Protein AF-A0A1X2H145-F1 (afdb_monomer)

Structure (mmCIF, N/CA/C/O backbone):
data_AF-A0A1X2H145-F1
#
_entry.id   AF-A0A1X2H145-F1
#
loop_
_atom_site.group_PDB
_atom_site.id
_atom_site.type_symbol
_atom_site.label_atom_id
_atom_site.label_alt_id
_atom_site.label_comp_id
_atom_site.label_asym_id
_atom_site.label_entity_id
_atom_site.label_seq_id
_atom_site.pdbx_PDB_ins_code
_atom_site.Cartn_x
_atom_site.Cartn_y
_atom_site.Cartn_z
_atom_site.occupancy
_atom_site.B_iso_or_equiv
_atom_site.auth_seq_id
_atom_site.auth_comp_id
_atom_site.auth_asym_id
_atom_site.auth_atom_id
_atom_site.pdbx_PDB_model_num
ATOM 1 N N . MET A 1 1 ? 13.713 -8.185 -31.754 1.00 31.73 1 MET A N 1
ATOM 2 C CA . MET A 1 1 ? 13.745 -9.590 -32.209 1.00 31.73 1 MET A CA 1
ATOM 3 C C . MET A 1 1 ? 12.326 -10.134 -32.216 1.00 31.73 1 MET A C 1
ATOM 5 O O . MET A 1 1 ? 11.689 -10.150 -31.171 1.00 31.73 1 MET A O 1
ATOM 9 N N . VAL A 1 2 ? 11.798 -10.478 -33.392 1.00 26.59 2 VAL A N 1
ATOM 10 C CA . VAL A 1 2 ? 10.461 -11.069 -33.561 1.00 26.59 2 VAL A CA 1
ATOM 11 C C . VAL A 1 2 ? 10.639 -12.586 -33.530 1.00 26.59 2 VAL A C 1
ATOM 13 O O . VAL A 1 2 ? 11.248 -13.134 -34.441 1.00 26.59 2 VAL A O 1
ATOM 16 N N . LEU A 1 3 ? 10.174 -13.257 -32.473 1.00 29.70 3 LEU A N 1
ATOM 17 C CA . LEU A 1 3 ? 10.234 -14.720 -32.371 1.00 29.70 3 LEU A CA 1
ATOM 18 C C . LEU A 1 3 ? 8.978 -15.339 -32.998 1.00 29.70 3 LEU A C 1
ATOM 20 O O . LEU A 1 3 ? 7.850 -15.004 -32.633 1.00 29.70 3 LEU A O 1
ATOM 24 N N . THR A 1 4 ? 9.189 -16.228 -33.968 1.00 36.34 4 THR A N 1
ATOM 25 C CA . THR A 1 4 ? 8.155 -16.963 -34.704 1.00 36.34 4 THR A CA 1
ATOM 26 C C . THR A 1 4 ? 7.633 -18.176 -33.933 1.00 36.34 4 THR A C 1
ATOM 28 O O . THR A 1 4 ? 8.323 -18.796 -33.132 1.00 36.34 4 THR A O 1
ATOM 31 N N . ARG A 1 5 ? 6.371 -18.517 -34.206 1.00 32.53 5 ARG A N 1
ATOM 32 C CA . ARG A 1 5 ? 5.454 -19.341 -33.401 1.00 32.53 5 ARG A CA 1
ATOM 33 C C . ARG A 1 5 ? 5.588 -20.865 -33.592 1.00 32.53 5 ARG A C 1
ATOM 35 O O . ARG A 1 5 ? 4.604 -21.577 -33.408 1.00 32.53 5 ARG A O 1
ATOM 42 N N . SER A 1 6 ? 6.765 -21.368 -33.951 1.00 31.84 6 SER A N 1
ATOM 43 C CA . SER A 1 6 ? 6.927 -22.751 -34.424 1.00 31.84 6 SER A CA 1
ATOM 44 C C . SER A 1 6 ? 8.058 -23.476 -33.709 1.00 31.84 6 SER A C 1
ATOM 46 O O . SER A 1 6 ? 9.121 -23.647 -34.282 1.00 31.84 6 SER A O 1
ATOM 48 N N . GLN A 1 7 ? 7.816 -23.887 -32.463 1.00 33.38 7 GLN A N 1
ATOM 49 C CA . GLN A 1 7 ? 8.502 -24.994 -31.779 1.00 33.38 7 GLN A CA 1
ATOM 50 C C . GLN A 1 7 ? 7.783 -25.239 -30.446 1.00 33.38 7 GLN A C 1
ATOM 52 O O . GLN A 1 7 ? 8.146 -24.732 -29.391 1.00 33.38 7 GLN A O 1
ATOM 57 N N . LYS A 1 8 ? 6.659 -25.956 -30.519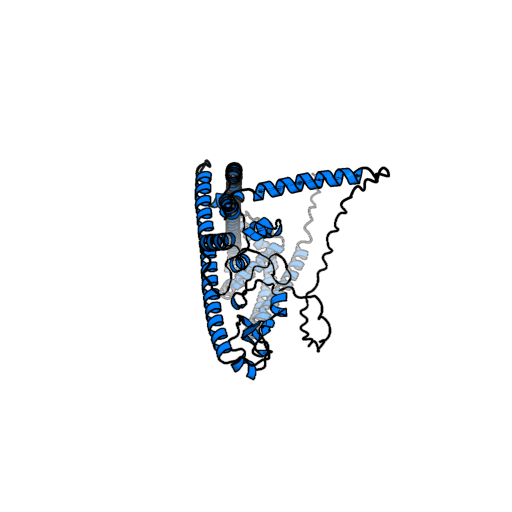 1.00 36.47 8 LYS A N 1
ATOM 58 C CA . LYS A 1 8 ? 5.940 -26.460 -29.345 1.00 36.47 8 LYS A CA 1
ATOM 59 C C . LYS A 1 8 ? 5.464 -27.872 -29.653 1.00 36.47 8 LYS A C 1
ATOM 61 O O . LYS A 1 8 ? 4.325 -28.070 -30.069 1.00 36.47 8 LYS A O 1
ATOM 66 N N . ARG A 1 9 ? 6.379 -28.835 -29.542 1.00 34.59 9 ARG A N 1
ATOM 67 C CA . ARG A 1 9 ? 6.083 -30.258 -29.352 1.00 34.59 9 ARG A CA 1
ATOM 68 C C . ARG A 1 9 ? 7.375 -31.009 -29.043 1.00 34.59 9 ARG A C 1
ATOM 70 O O . ARG A 1 9 ? 8.397 -30.722 -29.650 1.00 34.59 9 ARG A O 1
ATOM 77 N N . VAL A 1 10 ? 7.234 -32.000 -28.166 1.00 37.47 10 VAL A N 1
ATOM 78 C CA . VAL A 1 10 ? 8.248 -32.917 -27.630 1.00 37.47 10 VAL A CA 1
ATOM 79 C C . VAL A 1 10 ? 9.020 -32.334 -26.446 1.00 37.47 10 VAL A C 1
ATOM 81 O O . VAL A 1 10 ? 9.980 -31.601 -26.628 1.00 37.47 10 VAL A O 1
ATOM 84 N N . LEU A 1 11 ? 8.527 -32.636 -25.241 1.00 29.39 11 LEU A N 1
ATOM 85 C CA . LEU A 1 11 ? 9.265 -33.135 -24.070 1.00 29.39 11 LEU A CA 1
ATOM 86 C C . LEU A 1 11 ? 8.246 -33.255 -22.919 1.00 29.39 11 LEU A C 1
ATOM 88 O O . LEU A 1 11 ? 8.123 -32.375 -22.073 1.00 29.39 11 LEU A O 1
ATOM 92 N N . GLU A 1 12 ? 7.458 -34.332 -22.935 1.00 34.69 12 GLU A N 1
ATOM 93 C CA . GLU A 1 12 ? 6.732 -34.797 -21.749 1.00 34.69 12 GLU A CA 1
ATOM 94 C C . GLU A 1 12 ? 7.623 -35.844 -21.069 1.00 34.69 12 GLU A C 1
ATOM 96 O O . GLU A 1 12 ? 7.837 -36.934 -21.596 1.00 34.69 12 GLU A O 1
ATOM 101 N N . GLY A 1 13 ? 8.205 -35.458 -19.935 1.00 35.00 13 GLY A N 1
ATOM 102 C CA . GLY A 1 13 ? 8.887 -36.326 -18.973 1.00 35.00 13 GLY A CA 1
ATOM 103 C C . GLY A 1 13 ? 8.170 -36.247 -17.618 1.00 35.00 13 GLY A C 1
ATOM 104 O O . GLY A 1 13 ? 7.372 -35.331 -17.410 1.00 35.00 13 GLY A O 1
ATOM 105 N N . PRO A 1 14 ? 8.385 -37.217 -16.715 1.00 33.16 14 PRO A N 1
ATOM 106 C CA . PRO A 1 14 ? 7.404 -37.608 -15.710 1.00 33.16 14 PRO A CA 1
ATOM 107 C C . PRO A 1 14 ? 7.202 -36.545 -14.627 1.00 33.16 14 PRO A C 1
ATOM 109 O O . PRO A 1 14 ? 8.147 -36.064 -14.006 1.00 33.16 14 PRO A O 1
ATOM 112 N N . VAL A 1 15 ? 5.931 -36.226 -14.386 1.00 35.56 15 VAL A N 1
ATOM 113 C CA . VAL A 1 15 ? 5.467 -35.389 -13.279 1.00 35.56 15 VAL A CA 1
ATOM 114 C C . VAL A 1 15 ? 5.547 -36.207 -11.991 1.00 35.56 15 VAL A C 1
ATOM 116 O O . VAL A 1 15 ? 4.830 -37.193 -11.823 1.00 35.56 15 VAL A O 1
ATOM 119 N N . CYS A 1 16 ? 6.419 -35.795 -11.075 1.00 33.69 16 CYS A N 1
ATOM 120 C CA . CYS A 1 16 ? 6.433 -36.291 -9.705 1.00 33.69 16 CYS A CA 1
ATOM 121 C C . CYS A 1 16 ? 5.213 -35.713 -8.972 1.00 33.69 16 CYS A C 1
ATOM 123 O O . CYS A 1 16 ? 5.168 -34.520 -8.671 1.00 33.69 16 CYS A O 1
ATOM 125 N N . ASN A 1 17 ? 4.212 -36.556 -8.718 1.00 33.25 17 ASN A N 1
ATOM 126 C CA . ASN A 1 17 ? 3.079 -36.232 -7.858 1.00 33.25 17 ASN A CA 1
ATOM 127 C C . ASN A 1 17 ? 3.521 -36.296 -6.392 1.00 33.25 17 ASN A C 1
ATOM 129 O O . ASN A 1 17 ? 3.512 -37.372 -5.799 1.00 33.25 17 ASN A O 1
ATOM 133 N N . ASP A 1 18 ? 3.846 -35.150 -5.796 1.00 34.88 18 ASP A N 1
ATOM 134 C CA . ASP A 1 18 ? 3.837 -35.018 -4.340 1.00 34.88 18 ASP A CA 1
ATOM 135 C C . ASP A 1 18 ? 2.424 -34.654 -3.881 1.00 34.88 18 ASP A C 1
ATOM 137 O O . ASP A 1 18 ? 1.949 -33.520 -3.985 1.00 34.88 18 ASP A O 1
ATOM 141 N N . ALA A 1 19 ? 1.737 -35.679 -3.384 1.00 37.12 19 ALA A N 1
ATOM 142 C CA . ALA A 1 19 ? 0.486 -35.557 -2.669 1.00 37.12 19 ALA A CA 1
ATOM 143 C C . ALA A 1 19 ? 0.736 -34.904 -1.301 1.00 37.12 19 ALA A C 1
ATOM 145 O O . ALA A 1 19 ? 1.416 -35.444 -0.430 1.00 37.12 19 ALA A O 1
ATOM 146 N N . SER A 1 20 ? 0.132 -33.742 -1.083 1.00 39.28 20 SER A N 1
ATOM 147 C CA . SER A 1 20 ? -0.142 -33.204 0.249 1.00 39.28 20 SER A CA 1
ATOM 148 C C . SER A 1 20 ? -1.511 -32.544 0.202 1.00 39.28 20 SER A C 1
ATOM 150 O O . SER A 1 20 ? -1.665 -31.348 -0.038 1.00 39.28 20 SER A O 1
ATOM 152 N N . ALA A 1 21 ? -2.520 -33.397 0.363 1.00 33.59 21 ALA A N 1
ATOM 153 C CA . ALA A 1 21 ? -3.913 -33.029 0.514 1.00 33.59 21 ALA A CA 1
ATOM 154 C C . ALA A 1 21 ? -4.094 -32.230 1.814 1.00 33.59 21 ALA A C 1
ATOM 156 O O . ALA A 1 21 ? -4.040 -32.780 2.912 1.00 33.59 21 ALA A O 1
ATOM 157 N N . VAL A 1 22 ? -4.319 -30.923 1.687 1.00 42.75 22 VAL A N 1
ATOM 158 C CA . VAL A 1 22 ? -4.886 -30.105 2.761 1.00 42.75 22 VAL A CA 1
ATOM 159 C C . VAL A 1 22 ? -6.383 -30.009 2.505 1.00 42.75 22 VAL A C 1
ATOM 161 O O . VAL A 1 22 ? -6.821 -29.348 1.565 1.00 42.75 22 VAL A O 1
ATOM 164 N N . ASN A 1 23 ? -7.151 -30.690 3.355 1.00 38.28 23 ASN A N 1
ATOM 165 C CA . ASN A 1 23 ? -8.601 -30.571 3.462 1.00 38.28 23 ASN A CA 1
ATOM 166 C C . ASN A 1 23 ? -9.004 -29.096 3.618 1.00 38.28 23 ASN A C 1
ATOM 168 O O . ASN A 1 23 ? -8.821 -28.499 4.680 1.00 38.28 23 ASN A O 1
ATOM 172 N N . ARG A 1 24 ? -9.593 -28.519 2.568 1.00 36.44 24 ARG A N 1
ATOM 173 C CA . ARG A 1 24 ? -10.469 -27.349 2.666 1.00 36.44 24 ARG A CA 1
ATOM 174 C C . ARG A 1 24 ? -11.893 -27.837 2.460 1.00 36.44 24 ARG A C 1
ATOM 176 O O . ARG A 1 24 ? -12.260 -28.223 1.359 1.00 36.44 24 ARG A O 1
ATOM 183 N N . SER A 1 25 ? -12.667 -27.826 3.536 1.00 40.03 25 SER A N 1
ATOM 184 C CA . SER A 1 25 ? -14.116 -27.944 3.493 1.00 40.03 25 SER A CA 1
ATOM 185 C C . SER A 1 25 ? -14.687 -26.776 2.688 1.00 40.03 25 SER A C 1
ATOM 187 O O . SER A 1 25 ? -14.623 -25.615 3.096 1.00 40.03 25 SER A O 1
ATOM 189 N N . GLU A 1 26 ? -15.204 -27.102 1.509 1.00 35.47 26 GLU A N 1
ATOM 190 C CA . GLU A 1 26 ? -15.976 -26.211 0.657 1.00 35.47 26 GLU A CA 1
ATOM 191 C C . GLU A 1 26 ? -17.369 -26.028 1.265 1.00 35.47 26 GLU A C 1
ATOM 193 O O . GLU A 1 26 ? -18.193 -26.939 1.277 1.00 35.47 26 GLU A O 1
ATOM 198 N N . THR A 1 27 ? -17.647 -24.834 1.782 1.00 41.19 27 THR A N 1
ATOM 199 C CA . THR A 1 27 ? -19.019 -24.346 1.913 1.00 41.19 27 THR A CA 1
ATOM 200 C C . THR A 1 27 ? -19.406 -23.752 0.561 1.00 41.19 27 THR A C 1
ATOM 202 O O . THR A 1 27 ? -19.028 -22.624 0.235 1.00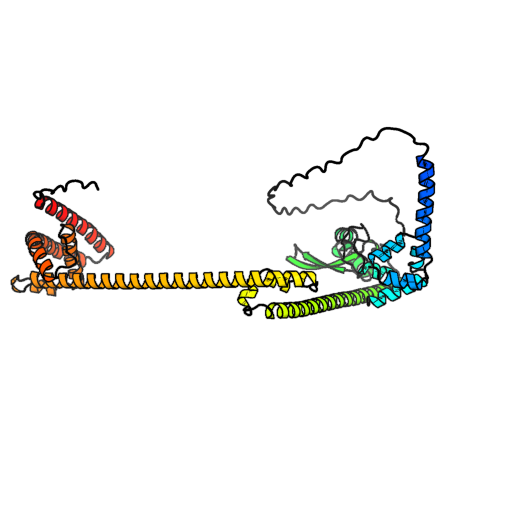 41.19 27 THR A O 1
ATOM 205 N N . GLU A 1 28 ? -20.122 -24.536 -0.247 1.00 38.69 28 GLU A N 1
ATOM 206 C CA . GLU A 1 28 ? -20.805 -24.083 -1.460 1.00 38.69 28 GLU A CA 1
ATOM 207 C C . GLU A 1 28 ? -21.775 -22.943 -1.111 1.00 38.69 28 GLU A C 1
ATOM 209 O O . GLU A 1 28 ? -22.886 -23.155 -0.627 1.00 38.69 28 GLU A O 1
ATOM 214 N N . VAL A 1 29 ? -21.358 -21.704 -1.368 1.00 48.41 29 VAL A N 1
ATOM 215 C CA . VAL A 1 29 ? -22.273 -20.566 -1.471 1.00 48.41 29 VAL A CA 1
ATOM 216 C C . VAL A 1 29 ? -22.491 -20.316 -2.955 1.00 48.41 29 VAL A C 1
ATOM 218 O O . VAL A 1 29 ? -21.596 -19.857 -3.665 1.00 48.41 29 VAL A O 1
ATOM 221 N N . ALA A 1 30 ? -23.693 -20.662 -3.413 1.00 50.66 30 ALA A N 1
ATOM 222 C CA . ALA A 1 30 ? -24.142 -20.489 -4.785 1.00 50.66 30 ALA A CA 1
ATOM 223 C C . ALA A 1 30 ? -23.889 -19.052 -5.299 1.00 50.66 30 ALA A C 1
ATOM 225 O O . ALA A 1 30 ? -24.152 -18.079 -4.582 1.00 50.66 30 ALA A O 1
ATOM 226 N N . PRO A 1 31 ? -23.408 -18.881 -6.543 1.00 58.88 31 PRO A N 1
ATOM 227 C CA . PRO A 1 31 ? -23.187 -17.560 -7.115 1.00 58.88 31 PRO A CA 1
ATOM 228 C C . PRO A 1 31 ? -24.523 -16.833 -7.365 1.00 58.88 31 PRO A C 1
ATOM 230 O O . PRO A 1 31 ? -25.479 -17.442 -7.852 1.00 58.88 31 PRO A O 1
ATOM 233 N N . PRO A 1 32 ? -24.613 -15.517 -7.093 1.00 52.09 32 PRO A N 1
ATOM 234 C CA . PRO A 1 32 ? -25.817 -14.748 -7.373 1.00 52.09 32 PRO A CA 1
ATOM 235 C C . PRO A 1 32 ? -26.041 -14.654 -8.886 1.00 52.09 32 PRO A C 1
ATOM 237 O O . PRO A 1 32 ? -25.178 -14.194 -9.638 1.00 52.09 32 PRO A O 1
ATOM 240 N N . MET A 1 33 ? -27.225 -15.088 -9.321 1.00 49.28 33 MET A N 1
ATOM 241 C CA . MET A 1 33 ? -27.663 -15.082 -10.714 1.00 49.28 33 MET A CA 1
ATOM 242 C C . MET A 1 33 ? -27.492 -13.697 -11.350 1.00 49.28 33 MET A C 1
ATOM 244 O O . MET A 1 33 ? -28.094 -12.703 -10.930 1.00 49.28 33 MET A O 1
ATOM 248 N N . ALA A 1 34 ? -26.679 -13.636 -12.404 1.00 47.94 34 ALA A N 1
ATOM 249 C CA . ALA A 1 34 ? -26.527 -12.453 -13.230 1.00 47.94 34 ALA A CA 1
ATOM 250 C C . ALA A 1 34 ? -27.851 -12.148 -13.949 1.00 47.94 34 ALA A C 1
ATOM 252 O O . ALA A 1 34 ? -28.338 -12.936 -14.758 1.00 47.94 34 ALA A O 1
ATOM 253 N N . ARG A 1 35 ? -28.434 -10.978 -13.662 1.00 52.56 35 ARG A N 1
ATOM 254 C CA . ARG A 1 35 ? -29.614 -10.466 -14.370 1.00 52.56 35 ARG A CA 1
ATOM 255 C C . ARG A 1 35 ? -29.281 -10.249 -15.857 1.00 52.56 35 ARG A C 1
ATOM 257 O O . ARG A 1 35 ? -28.344 -9.497 -16.148 1.00 52.56 35 ARG A O 1
ATOM 264 N N . PRO A 1 36 ? -30.042 -10.824 -16.804 1.00 47.88 36 PRO A N 1
ATOM 265 C CA . PRO A 1 36 ? -29.836 -10.575 -18.224 1.00 47.88 36 PRO A CA 1
ATOM 266 C C . PRO A 1 36 ? -30.194 -9.119 -18.550 1.00 47.88 36 PRO A C 1
ATOM 268 O O . PRO A 1 36 ? -31.323 -8.669 -18.354 1.00 47.88 36 PRO A O 1
ATOM 271 N N . ARG A 1 37 ? -29.217 -8.355 -19.051 1.00 53.62 37 ARG A N 1
ATOM 272 C CA . ARG A 1 37 ? -29.470 -7.036 -19.643 1.00 53.62 37 ARG A CA 1
ATOM 273 C C . ARG A 1 37 ? -30.166 -7.252 -20.984 1.00 53.62 37 ARG A C 1
ATOM 275 O O . ARG A 1 37 ? -29.544 -7.718 -21.933 1.00 53.62 37 ARG A O 1
ATOM 282 N N . GLY A 1 38 ? -31.452 -6.910 -21.040 1.00 44.50 38 GLY A N 1
ATOM 283 C CA . GLY A 1 38 ? -32.258 -6.916 -22.256 1.00 44.50 38 GLY A CA 1
ATOM 284 C C . GLY A 1 38 ? -31.682 -5.972 -23.308 1.00 44.50 38 GLY A C 1
ATOM 285 O O . GLY A 1 38 ? -31.903 -4.762 -23.273 1.00 44.50 38 GLY A O 1
ATOM 286 N N . VAL A 1 39 ? -30.936 -6.537 -24.254 1.00 55.75 39 VAL A N 1
ATOM 287 C CA . VAL A 1 39 ? -30.528 -5.861 -25.483 1.00 55.75 39 VAL A CA 1
ATOM 288 C C . VAL A 1 39 ? -31.744 -5.837 -26.405 1.00 55.75 39 VAL A C 1
ATOM 290 O O . VAL A 1 39 ? -32.126 -6.856 -26.978 1.00 55.75 39 VAL A O 1
ATOM 293 N N . LYS A 1 40 ? -32.370 -4.663 -26.536 1.00 52.84 40 LYS A N 1
ATOM 294 C CA . LYS A 1 40 ? -33.389 -4.398 -27.558 1.00 52.84 40 LYS A CA 1
ATOM 295 C C . LYS A 1 40 ? -32.728 -4.499 -28.933 1.00 52.84 40 LYS A C 1
ATOM 297 O O . LYS A 1 40 ? -32.023 -3.592 -29.367 1.00 52.84 40 LYS A O 1
ATOM 302 N N . ARG A 1 41 ? -32.935 -5.636 -29.594 1.00 42.91 41 ARG A N 1
ATOM 303 C CA . ARG A 1 41 ? -32.539 -5.892 -30.978 1.00 42.91 41 ARG A CA 1
ATOM 304 C C . ARG A 1 41 ? -33.567 -5.204 -31.879 1.00 42.91 41 ARG A C 1
ATOM 306 O O . ARG A 1 41 ? -34.651 -5.733 -32.089 1.00 42.91 41 ARG A O 1
ATOM 313 N N . SER A 1 42 ? -33.259 -4.003 -32.362 1.00 47.81 42 SER A N 1
ATOM 314 C CA . SER A 1 42 ? -34.052 -3.356 -33.409 1.00 47.81 42 SER A CA 1
ATOM 315 C C . SER A 1 42 ? -33.730 -4.018 -34.747 1.00 47.81 42 SER A C 1
ATOM 317 O O . SER A 1 42 ? -32.674 -3.782 -35.335 1.00 47.81 42 SER A O 1
ATOM 319 N N . THR A 1 43 ? -34.634 -4.877 -35.204 1.00 47.72 43 THR A N 1
ATOM 320 C CA . THR A 1 43 ? -34.711 -5.368 -36.579 1.00 47.72 43 THR A CA 1
ATOM 321 C C . THR A 1 43 ? -35.193 -4.231 -37.476 1.00 47.72 43 THR A C 1
ATOM 323 O O . THR A 1 43 ? -36.381 -3.923 -37.498 1.00 47.72 43 THR A O 1
ATOM 326 N N . ALA A 1 44 ? -34.270 -3.594 -38.196 1.00 47.56 44 ALA A N 1
ATOM 327 C CA . ALA A 1 44 ? -34.592 -2.732 -39.327 1.00 47.56 44 ALA A CA 1
ATOM 328 C C . ALA A 1 44 ? -34.197 -3.472 -40.607 1.00 47.56 44 ALA A C 1
ATOM 330 O O . ALA A 1 44 ? -33.020 -3.744 -40.853 1.00 47.56 44 ALA A O 1
ATOM 331 N N . SER A 1 45 ? -35.221 -3.863 -41.358 1.00 45.97 45 SER A N 1
ATOM 332 C CA . SER A 1 45 ? -35.135 -4.505 -42.659 1.00 45.97 45 SER A CA 1
ATOM 333 C C . SER A 1 45 ? -34.653 -3.530 -43.732 1.00 45.97 45 SER A C 1
ATOM 335 O O . SER A 1 45 ? -35.080 -2.380 -43.749 1.00 45.97 45 SER A O 1
ATOM 337 N N . GLY A 1 46 ? -33.830 -4.048 -44.645 1.00 53.16 46 GLY A N 1
ATOM 338 C CA . GLY A 1 46 ? -33.831 -3.770 -46.084 1.00 53.16 46 GLY A CA 1
ATOM 339 C C . GLY A 1 46 ? -34.071 -2.336 -46.555 1.00 53.16 46 GLY A C 1
ATOM 340 O O . GLY A 1 46 ? -35.203 -1.873 -46.605 1.00 53.16 46 GLY A O 1
ATOM 341 N N . THR A 1 47 ? -33.016 -1.678 -47.034 1.00 51.28 47 THR A N 1
ATOM 342 C CA . THR A 1 47 ? -32.805 -1.354 -48.463 1.00 51.28 47 THR A CA 1
ATOM 343 C C . THR A 1 47 ? -31.594 -0.421 -48.631 1.00 51.28 47 THR A C 1
ATOM 345 O O . THR A 1 47 ? -31.325 0.433 -47.792 1.00 51.28 47 THR A O 1
ATOM 348 N N . ASP A 1 48 ? -30.893 -0.594 -49.757 1.00 52.97 48 ASP A N 1
ATOM 349 C CA . ASP A 1 48 ? -29.920 0.331 -50.372 1.00 52.97 48 ASP A CA 1
ATOM 350 C C . ASP A 1 48 ? -28.415 0.178 -50.001 1.00 52.97 48 ASP A C 1
ATOM 352 O O . ASP A 1 48 ? -27.771 1.059 -49.422 1.00 52.97 48 ASP A O 1
ATOM 356 N N . GLU A 1 49 ? -27.802 -0.945 -50.413 1.00 57.44 49 GLU A N 1
ATOM 357 C CA . GLU A 1 49 ? -26.358 -1.234 -50.266 1.00 57.44 49 GLU A CA 1
ATOM 358 C C . GLU A 1 49 ? -25.425 -0.331 -51.107 1.00 57.44 49 GLU A C 1
ATOM 360 O O . GLU A 1 49 ? -24.232 -0.216 -50.808 1.00 57.44 49 GLU A O 1
ATOM 365 N N . HIS A 1 50 ? -25.926 0.391 -52.117 1.00 56.81 50 HIS A N 1
ATOM 366 C CA . HIS A 1 50 ? -25.057 1.111 -53.060 1.00 56.81 50 HIS A CA 1
ATOM 367 C C . HIS A 1 50 ? -24.704 2.560 -52.670 1.00 56.81 50 HIS A C 1
ATOM 369 O O . HIS A 1 50 ? -23.746 3.122 -53.214 1.00 56.81 50 HIS A O 1
ATOM 375 N N . LYS A 1 51 ? -25.375 3.172 -51.681 1.00 51.78 51 LYS A N 1
ATOM 376 C CA . LYS A 1 51 ? -25.047 4.542 -51.212 1.00 51.78 51 LYS A CA 1
ATOM 377 C C . LYS A 1 51 ? -24.088 4.596 -50.016 1.00 51.78 51 LYS A C 1
ATOM 379 O O . LYS A 1 51 ? -23.373 5.588 -49.846 1.00 51.78 51 LYS A O 1
ATOM 384 N N . VAL A 1 52 ? -23.970 3.521 -49.235 1.00 54.94 52 VAL A N 1
ATOM 385 C CA . VAL A 1 52 ? -23.124 3.485 -48.022 1.00 54.94 52 VAL A CA 1
ATOM 386 C C . VAL A 1 52 ? -21.618 3.493 -48.351 1.00 54.94 52 VAL A C 1
ATOM 388 O O . VAL A 1 52 ? -20.805 4.040 -47.596 1.00 54.94 52 VAL A O 1
ATOM 391 N N . VAL A 1 53 ? -21.218 2.984 -49.522 1.00 56.16 53 VAL A N 1
ATOM 392 C CA . VAL A 1 53 ? -19.801 2.913 -49.932 1.00 56.16 53 VAL A CA 1
ATOM 393 C C . VAL A 1 53 ? -19.200 4.302 -50.215 1.00 56.16 53 VAL A C 1
ATOM 395 O O . VAL A 1 53 ? -18.036 4.549 -49.883 1.00 56.16 53 VAL A O 1
ATOM 398 N N . LYS A 1 54 ? -19.981 5.261 -50.742 1.00 52.84 54 LYS A N 1
ATOM 399 C CA . LYS A 1 54 ? -19.484 6.625 -51.029 1.00 52.84 54 LYS A CA 1
ATOM 400 C C . LYS A 1 54 ? -19.362 7.502 -49.773 1.00 52.84 54 LYS A C 1
ATOM 402 O O . LYS A 1 54 ? -18.429 8.302 -49.690 1.00 52.84 54 LYS A O 1
ATOM 407 N N . GLN A 1 55 ? -20.203 7.313 -48.751 1.00 54.72 55 GLN A N 1
ATOM 408 C CA . GLN A 1 55 ? -20.065 8.040 -47.476 1.00 54.72 55 GLN A CA 1
ATOM 409 C C . GLN A 1 55 ? -18.872 7.560 -46.630 1.00 54.72 55 GLN A C 1
ATOM 411 O O . GLN A 1 55 ? -18.239 8.367 -45.942 1.00 54.72 55 GLN A O 1
ATOM 416 N N . ARG A 1 56 ? -18.492 6.277 -46.723 1.00 54.06 56 ARG A N 1
ATOM 417 C CA . ARG A 1 56 ? -17.305 5.744 -46.030 1.00 54.06 56 ARG A CA 1
ATOM 418 C C . ARG A 1 56 ? -15.983 6.332 -46.541 1.00 54.06 56 ARG A C 1
ATOM 420 O O . ARG A 1 56 ? -15.077 6.533 -45.733 1.00 54.06 56 ARG A O 1
ATOM 427 N N . LYS A 1 57 ? -15.874 6.675 -47.834 1.00 54.03 57 LYS A N 1
ATOM 428 C CA . LYS A 1 57 ? -14.665 7.323 -48.387 1.00 54.03 57 LYS A CA 1
ATOM 429 C C . LYS A 1 57 ? -14.473 8.762 -47.885 1.00 54.03 57 LYS A C 1
ATOM 431 O O . LYS A 1 57 ? -13.346 9.132 -47.579 1.00 54.03 57 LYS A O 1
ATOM 436 N N . ARG A 1 58 ? -15.547 9.544 -47.700 1.00 53.41 58 ARG A N 1
ATOM 437 C CA . ARG A 1 58 ? -15.452 10.928 -47.180 1.00 53.41 58 ARG A CA 1
ATOM 438 C C . ARG A 1 58 ? -15.135 11.019 -45.683 1.00 53.41 58 ARG A C 1
ATOM 440 O O . ARG A 1 58 ? -14.463 11.951 -45.266 1.00 53.41 58 ARG A O 1
ATOM 447 N N . ARG A 1 59 ? -15.570 10.059 -44.857 1.00 52.94 59 ARG A N 1
ATOM 448 C CA . ARG A 1 59 ? -15.255 10.083 -43.412 1.00 52.94 59 ARG A CA 1
ATOM 449 C C . ARG A 1 59 ? -13.802 9.711 -43.095 1.00 52.94 59 ARG A C 1
ATOM 451 O O . ARG A 1 59 ? -13.272 10.191 -42.099 1.00 52.94 59 ARG A O 1
ATOM 458 N N . ARG A 1 60 ? -13.138 8.917 -43.947 1.00 55.19 60 ARG A N 1
ATOM 459 C CA . ARG A 1 60 ? -11.713 8.588 -43.769 1.00 55.19 60 ARG A CA 1
ATOM 460 C C . ARG A 1 60 ? -10.786 9.787 -44.010 1.00 55.19 60 ARG A C 1
ATOM 462 O O . ARG A 1 60 ? -9.823 9.928 -43.270 1.00 55.19 60 ARG A O 1
ATOM 469 N N . SER A 1 61 ? -11.099 10.686 -44.950 1.00 57.53 61 SER A N 1
ATOM 470 C CA . SER A 1 61 ? -10.232 11.845 -45.230 1.00 57.53 61 SER A CA 1
ATOM 471 C C . SER A 1 61 ? -10.265 12.918 -44.134 1.00 57.53 61 SER A C 1
ATOM 473 O O . SER A 1 61 ? -9.264 13.583 -43.899 1.00 57.53 61 SER A O 1
ATOM 475 N N . VAL A 1 62 ? -11.388 13.082 -43.423 1.00 60.56 62 VAL A N 1
ATOM 476 C CA . VAL A 1 62 ? -11.506 14.103 -42.362 1.00 60.56 62 VAL A CA 1
ATOM 477 C C . VAL A 1 62 ? -10.752 13.701 -41.090 1.00 60.56 62 VAL A C 1
ATOM 479 O O . VAL A 1 62 ? -10.085 14.540 -40.492 1.00 60.56 62 VAL A O 1
ATOM 482 N N . ALA A 1 63 ? -10.814 12.426 -40.690 1.00 59.75 63 ALA A N 1
ATOM 483 C CA . ALA A 1 63 ? -10.091 11.937 -39.512 1.00 59.75 63 ALA A CA 1
ATOM 484 C C . ALA A 1 63 ? -8.565 11.957 -39.715 1.00 59.75 63 ALA A C 1
ATOM 486 O O . ALA A 1 63 ? -7.828 12.293 -38.793 1.00 59.75 63 ALA A O 1
ATOM 487 N N . GLN A 1 64 ? -8.099 11.670 -40.935 1.00 61.88 64 GLN A N 1
ATOM 488 C CA . GLN A 1 64 ? -6.674 11.670 -41.270 1.00 61.88 64 GLN A CA 1
ATOM 489 C C . GLN A 1 64 ? -6.064 13.087 -41.238 1.00 61.88 64 GLN A C 1
ATOM 491 O O . GLN A 1 64 ? -4.946 13.263 -40.762 1.00 61.88 64 GLN A O 1
ATOM 496 N N . ASN A 1 65 ? -6.841 14.116 -41.604 1.00 62.34 65 ASN A N 1
ATOM 497 C CA . ASN A 1 65 ? -6.397 15.514 -41.545 1.00 62.34 65 ASN A CA 1
ATOM 498 C C . ASN A 1 65 ? -6.289 16.081 -40.113 1.00 62.34 65 ASN A C 1
ATOM 500 O O . ASN A 1 65 ? -5.599 17.079 -39.909 1.00 62.34 65 ASN A O 1
ATOM 504 N N . GLN A 1 66 ? -6.969 15.501 -39.114 1.00 64.62 66 GLN A N 1
ATOM 505 C CA . GLN A 1 66 ? -6.884 15.986 -37.726 1.00 64.62 66 GLN A CA 1
ATOM 506 C C . GLN A 1 66 ? -5.623 15.493 -37.009 1.00 64.62 66 GLN A C 1
ATOM 508 O O . GLN A 1 66 ? -5.000 16.266 -36.283 1.00 64.62 66 GLN A O 1
ATOM 513 N N . THR A 1 67 ? -5.210 14.242 -37.235 1.00 65.12 67 THR A N 1
ATOM 514 C CA . THR A 1 67 ? -3.967 13.698 -36.662 1.00 65.12 67 THR A CA 1
ATOM 515 C C . THR A 1 67 ? -2.722 14.393 -37.205 1.00 65.12 67 THR A C 1
ATOM 517 O O . THR A 1 67 ? -1.762 14.584 -36.460 1.00 65.12 67 THR A O 1
ATOM 520 N N . ASP A 1 68 ? -2.762 14.854 -38.459 1.00 68.94 68 ASP A N 1
ATOM 521 C CA . ASP A 1 68 ? -1.656 15.614 -39.045 1.00 68.94 68 ASP A CA 1
ATOM 522 C C . ASP A 1 68 ? -1.416 16.939 -38.316 1.00 68.94 68 ASP A C 1
ATOM 524 O O . ASP A 1 68 ? -0.264 17.271 -38.040 1.00 68.94 68 ASP A O 1
ATOM 528 N N . ARG A 1 69 ? -2.475 17.652 -37.903 1.00 81.56 69 ARG A N 1
ATOM 529 C CA . ARG A 1 69 ? -2.348 18.949 -37.210 1.00 81.56 69 ARG A CA 1
ATOM 530 C C . ARG A 1 69 ? -1.609 18.853 -35.879 1.00 81.56 69 ARG A C 1
ATOM 532 O O . ARG A 1 69 ? -0.823 19.739 -35.569 1.00 81.56 69 ARG A O 1
ATOM 539 N N . PHE A 1 70 ? -1.823 17.787 -35.104 1.00 84.06 70 PHE A N 1
ATOM 540 C CA . PHE A 1 70 ? -1.096 17.603 -33.843 1.00 84.06 70 PHE A CA 1
ATOM 541 C C . PHE A 1 70 ? 0.399 17.395 -34.094 1.00 84.06 70 PHE A C 1
ATOM 543 O O . PHE A 1 70 ? 1.233 17.987 -33.420 1.00 84.06 70 PHE A O 1
ATOM 550 N N . THR A 1 71 ? 0.751 16.611 -35.116 1.00 86.25 71 THR A N 1
ATOM 551 C CA . THR A 1 71 ? 2.160 16.373 -35.455 1.00 86.25 71 THR A CA 1
ATOM 552 C C . THR A 1 71 ? 2.846 17.557 -36.141 1.00 86.25 71 THR A C 1
ATOM 554 O O . THR A 1 71 ? 4.063 17.538 -36.287 1.00 86.25 71 THR A O 1
ATOM 557 N N . GLN A 1 72 ? 2.096 18.581 -36.564 1.00 90.38 72 GLN A N 1
ATOM 558 C CA . GLN A 1 72 ? 2.633 19.829 -37.121 1.00 90.38 72 GLN A CA 1
ATOM 559 C C . GLN A 1 72 ? 3.104 20.815 -36.042 1.00 90.38 72 GLN A C 1
ATOM 561 O O . GLN A 1 72 ? 3.738 21.811 -36.384 1.00 90.38 72 GLN A O 1
ATOM 566 N N . LEU A 1 73 ? 2.815 20.557 -34.761 1.00 93.62 73 LEU A N 1
ATOM 567 C CA . LEU A 1 73 ? 3.341 21.369 -33.667 1.00 93.62 73 LEU A CA 1
ATOM 568 C C . LEU A 1 73 ? 4.881 21.304 -33.627 1.00 93.62 73 LEU A C 1
ATOM 570 O O . LEU A 1 73 ? 5.448 20.244 -33.914 1.00 93.62 73 LEU A O 1
ATOM 574 N N . PRO A 1 74 ? 5.565 22.401 -33.243 1.00 95.75 74 PRO A N 1
ATOM 575 C CA . PRO A 1 74 ? 7.002 22.374 -32.985 1.00 95.75 74 PRO A CA 1
ATOM 576 C C . PRO A 1 74 ? 7.365 21.300 -31.951 1.00 95.75 74 PRO A C 1
ATOM 578 O O . PRO A 1 74 ? 6.615 21.076 -30.995 1.00 95.75 74 PRO A O 1
ATOM 581 N N . VAL A 1 75 ? 8.522 20.656 -32.131 1.00 94.50 75 VAL A N 1
ATOM 582 C CA . VAL A 1 75 ? 8.990 19.549 -31.275 1.00 94.50 75 VAL A CA 1
ATOM 583 C C . VAL A 1 75 ? 9.044 19.958 -29.802 1.00 94.50 75 VAL A C 1
ATOM 585 O O . VAL A 1 75 ? 8.585 19.204 -28.949 1.00 94.50 75 VAL A O 1
ATOM 588 N N . ASP A 1 76 ? 9.474 21.185 -29.507 1.00 94.88 76 ASP A N 1
ATOM 589 C CA . ASP A 1 76 ? 9.550 21.700 -28.135 1.00 94.88 76 ASP A CA 1
ATOM 590 C C . ASP A 1 76 ? 8.181 21.720 -27.441 1.00 94.88 76 ASP A C 1
ATOM 592 O O . ASP A 1 76 ? 8.043 21.306 -26.289 1.00 94.88 76 ASP A O 1
ATOM 596 N N . ILE A 1 77 ? 7.131 22.135 -28.160 1.00 95.94 77 ILE A N 1
ATOM 597 C CA . ILE A 1 77 ? 5.760 22.157 -27.635 1.00 95.94 77 ILE A CA 1
ATOM 598 C C . ILE A 1 77 ? 5.252 20.732 -27.420 1.00 95.94 77 ILE A C 1
ATOM 600 O O . ILE A 1 77 ? 4.631 20.445 -26.395 1.00 95.94 77 ILE A O 1
ATOM 604 N N . LEU A 1 78 ? 5.549 19.820 -28.351 1.00 95.31 78 LEU A N 1
ATOM 605 C CA . LEU A 1 78 ? 5.225 18.403 -28.189 1.00 95.31 78 LEU A CA 1
ATOM 606 C C . LEU A 1 78 ? 5.909 17.817 -26.950 1.00 95.31 78 LEU A C 1
ATOM 608 O O . LEU A 1 78 ? 5.266 17.095 -26.195 1.00 95.31 78 LEU A O 1
ATOM 612 N N . PHE A 1 79 ? 7.165 18.172 -26.685 1.00 95.38 79 PHE A N 1
ATOM 613 C CA . PHE A 1 79 ? 7.904 17.694 -25.517 1.00 95.38 79 PHE A CA 1
ATOM 614 C C . PHE A 1 79 ? 7.389 18.279 -24.211 1.00 95.38 79 PHE A C 1
ATOM 616 O O . PHE A 1 79 ? 7.297 17.543 -23.231 1.00 95.38 79 PHE A O 1
ATOM 623 N N . ILE A 1 80 ? 6.961 19.543 -24.186 1.00 95.31 80 ILE A N 1
ATOM 624 C CA . ILE A 1 80 ? 6.247 20.106 -23.031 1.00 95.31 80 ILE A CA 1
ATOM 625 C C . ILE A 1 80 ? 4.973 19.297 -22.766 1.00 95.31 80 ILE A C 1
ATOM 627 O O . ILE A 1 80 ? 4.752 18.861 -21.637 1.00 95.31 80 ILE A O 1
ATOM 631 N N . ILE A 1 81 ? 4.174 19.023 -23.803 1.00 95.75 81 ILE A N 1
ATOM 632 C CA . ILE A 1 81 ? 2.954 18.217 -23.673 1.00 95.75 81 ILE A CA 1
ATOM 633 C C . ILE A 1 81 ? 3.298 16.818 -23.148 1.00 95.75 81 ILE A C 1
ATOM 635 O O . ILE A 1 81 ? 2.757 16.407 -22.126 1.00 95.75 81 ILE A O 1
ATOM 639 N N . PHE A 1 82 ? 4.236 16.101 -23.772 1.00 95.62 82 PHE A N 1
ATOM 640 C CA . PHE A 1 82 ? 4.643 14.756 -23.344 1.00 95.62 82 PHE A CA 1
ATOM 641 C C . PHE A 1 82 ? 5.243 14.743 -21.933 1.00 95.62 82 PHE A C 1
ATOM 643 O O . PHE A 1 82 ? 5.106 13.757 -21.202 1.00 95.62 82 PHE A O 1
ATOM 650 N N . ASN A 1 83 ? 5.874 15.841 -21.509 1.00 94.19 83 ASN A N 1
ATOM 651 C CA . ASN A 1 83 ? 6.386 15.982 -20.156 1.00 94.19 83 ASN A CA 1
ATOM 652 C C . ASN A 1 83 ? 5.279 16.033 -19.097 1.00 94.19 83 ASN A C 1
ATOM 654 O O . ASN A 1 83 ? 5.484 15.500 -18.004 1.00 94.19 83 ASN A O 1
ATOM 658 N N . LEU A 1 84 ? 4.102 16.547 -19.451 1.00 94.88 84 LEU A N 1
ATOM 659 C CA . LEU A 1 84 ? 2.912 16.578 -18.596 1.00 94.88 84 LEU A CA 1
ATOM 660 C C . LEU A 1 84 ? 2.116 15.265 -18.607 1.00 94.88 84 LEU A C 1
ATOM 662 O O . LEU A 1 84 ? 1.313 15.028 -17.703 1.00 94.88 84 LEU A O 1
ATOM 666 N N . LEU A 1 85 ? 2.327 14.401 -19.604 1.00 95.38 85 LEU A N 1
ATOM 667 C CA . LEU A 1 85 ? 1.601 13.138 -19.710 1.00 95.38 85 LEU A CA 1
ATOM 668 C C . LEU A 1 85 ? 2.165 12.058 -18.767 1.00 95.38 85 LEU A C 1
ATOM 670 O O . LEU A 1 85 ? 3.389 11.936 -18.606 1.00 95.38 85 LEU A O 1
ATOM 674 N N . PRO A 1 86 ? 1.297 11.198 -18.197 1.00 92.19 86 PRO A N 1
ATOM 675 C CA . PRO A 1 86 ? 1.717 9.973 -17.534 1.00 92.19 86 PRO A CA 1
ATOM 676 C C . PRO A 1 86 ? 2.504 9.070 -18.487 1.00 92.19 86 PRO A C 1
ATOM 678 O O . PRO A 1 86 ? 2.198 8.978 -19.675 1.00 92.19 86 PRO A O 1
ATOM 681 N N . ALA A 1 87 ? 3.451 8.303 -17.945 1.00 91.75 87 ALA A N 1
ATOM 682 C CA . ALA A 1 87 ? 4.288 7.388 -18.723 1.00 91.75 87 ALA A CA 1
ATOM 683 C C . ALA A 1 87 ? 3.489 6.504 -19.693 1.00 91.75 87 ALA A C 1
ATOM 685 O O . ALA A 1 87 ? 3.827 6.392 -20.868 1.00 91.75 87 ALA A O 1
ATOM 686 N N . ARG A 1 88 ? 2.386 5.915 -19.214 1.00 92.62 88 ARG A N 1
ATOM 687 C CA . ARG A 1 88 ? 1.516 5.052 -20.023 1.00 92.62 88 ARG A CA 1
ATOM 688 C C . ARG A 1 88 ? 0.994 5.751 -21.277 1.00 92.62 88 ARG A C 1
ATOM 690 O O . ARG A 1 88 ? 0.893 5.114 -22.322 1.00 92.62 88 ARG A O 1
ATOM 697 N N . GLU A 1 89 ? 0.640 7.024 -21.171 1.00 95.62 89 GLU A N 1
ATOM 698 C CA . GLU A 1 89 ? 0.094 7.790 -22.288 1.00 95.62 89 GLU A CA 1
ATOM 699 C C . GLU A 1 89 ? 1.183 8.117 -23.305 1.00 95.62 89 GLU A C 1
ATOM 701 O O . GLU A 1 89 ? 0.946 7.941 -24.493 1.00 95.62 89 GLU A O 1
ATOM 706 N N . VAL A 1 90 ? 2.399 8.448 -22.858 1.00 95.94 90 VAL A N 1
ATOM 707 C CA . VAL A 1 90 ? 3.557 8.657 -23.747 1.00 95.94 90 VAL A CA 1
ATOM 708 C C . VAL A 1 90 ? 3.865 7.399 -24.567 1.00 95.94 90 VAL A C 1
ATOM 710 O O . VAL A 1 90 ? 3.958 7.469 -25.790 1.00 95.94 90 VAL A O 1
ATOM 713 N N . PHE A 1 91 ? 3.932 6.225 -23.928 1.00 95.38 91 PHE A N 1
ATOM 714 C CA . PHE A 1 91 ? 4.118 4.960 -24.654 1.00 95.38 91 PHE A CA 1
ATOM 715 C C . PHE A 1 91 ? 2.936 4.624 -25.571 1.00 95.38 91 PHE A C 1
ATOM 717 O O . PHE A 1 91 ? 3.121 4.030 -26.625 1.00 95.38 91 PHE A O 1
ATOM 724 N N . THR A 1 92 ? 1.711 4.999 -25.196 1.00 94.88 92 THR A N 1
ATOM 725 C CA . THR A 1 92 ? 0.543 4.788 -26.064 1.00 94.88 92 THR A CA 1
ATOM 726 C C . THR A 1 92 ? 0.612 5.698 -27.290 1.00 94.88 92 THR A C 1
ATOM 728 O O . THR A 1 92 ? 0.338 5.237 -28.392 1.00 94.88 92 THR A O 1
ATOM 731 N N . LEU A 1 93 ? 1.019 6.961 -27.125 1.00 94.12 93 LEU A N 1
ATOM 732 C CA . LEU A 1 93 ? 1.207 7.915 -28.221 1.00 94.12 93 LEU A CA 1
ATOM 733 C C . LEU A 1 93 ? 2.271 7.461 -29.218 1.00 94.12 93 LEU A C 1
ATOM 735 O O . LEU A 1 93 ? 2.109 7.651 -30.420 1.00 94.12 93 LEU A O 1
ATOM 739 N N . GLU A 1 94 ? 3.327 6.814 -28.737 1.00 95.31 94 GLU A N 1
ATOM 740 C CA . GLU A 1 94 ? 4.320 6.196 -29.609 1.00 95.31 94 GLU A CA 1
ATOM 741 C C . GLU A 1 94 ? 3.689 5.159 -30.556 1.00 95.31 94 GLU A C 1
ATOM 743 O O . GLU A 1 94 ? 4.056 5.070 -31.723 1.00 95.31 94 GLU A O 1
ATOM 748 N N . LEU A 1 95 ? 2.693 4.404 -30.083 1.00 93.50 95 LEU A N 1
ATOM 749 C CA . LEU A 1 95 ? 2.039 3.349 -30.861 1.00 93.50 95 LEU A CA 1
ATOM 750 C C . LEU A 1 95 ? 0.938 3.864 -31.804 1.00 93.50 95 LEU A C 1
ATOM 752 O O . LEU A 1 95 ? 0.495 3.114 -32.674 1.00 93.50 95 LEU A O 1
ATOM 756 N N . THR A 1 96 ? 0.459 5.103 -31.650 1.00 92.38 96 THR A N 1
ATOM 757 C CA . THR A 1 96 ? -0.693 5.610 -32.424 1.00 92.38 96 THR A CA 1
ATOM 758 C C . THR A 1 96 ? -0.314 6.217 -33.772 1.00 92.38 96 THR A C 1
ATOM 760 O O . THR A 1 96 ? -1.134 6.199 -34.690 1.00 92.38 96 THR A O 1
ATOM 763 N N . CYS A 1 97 ? 0.898 6.760 -33.924 1.00 89.25 97 CYS A N 1
ATOM 764 C CA . CYS A 1 97 ? 1.327 7.448 -35.144 1.00 89.25 97 CYS A CA 1
ATOM 765 C C . CYS A 1 97 ? 2.810 7.205 -35.442 1.00 89.25 97 CYS A C 1
ATOM 767 O O . CYS A 1 97 ? 3.656 7.392 -34.575 1.00 89.25 97 CYS A O 1
ATOM 769 N N . ARG A 1 98 ? 3.148 6.892 -36.703 1.00 93.06 98 ARG A N 1
ATOM 770 C CA . ARG A 1 98 ? 4.536 6.648 -37.145 1.00 93.06 98 ARG A CA 1
ATOM 771 C C . ARG A 1 98 ? 5.471 7.830 -36.871 1.00 93.06 98 ARG A C 1
ATOM 773 O O . ARG A 1 98 ? 6.622 7.609 -36.516 1.00 93.06 98 ARG A O 1
ATOM 780 N N . ARG A 1 99 ? 4.988 9.068 -37.015 1.00 92.94 99 ARG A N 1
ATOM 781 C CA . ARG A 1 99 ? 5.786 10.274 -36.742 1.00 92.94 99 ARG A CA 1
ATOM 782 C C . ARG A 1 99 ? 6.079 10.435 -35.251 1.00 92.94 99 ARG A C 1
ATOM 784 O O . ARG A 1 99 ? 7.204 10.755 -34.897 1.00 92.94 99 ARG A O 1
ATOM 791 N N . LEU A 1 100 ? 5.099 10.158 -34.387 1.00 94.69 100 LEU A N 1
ATOM 792 C CA . LEU A 1 100 ? 5.311 10.143 -32.935 1.00 94.69 100 LEU A CA 1
ATOM 793 C C . LEU A 1 100 ? 6.223 8.988 -32.519 1.00 94.69 100 LEU A C 1
ATOM 795 O O . LEU A 1 100 ? 7.091 9.187 -31.680 1.00 94.69 100 LEU A O 1
ATOM 799 N N . ALA A 1 101 ? 6.087 7.821 -33.152 1.00 95.62 101 ALA A N 1
ATOM 800 C CA . ALA A 1 101 ? 6.988 6.692 -32.954 1.00 95.62 101 ALA A CA 1
ATOM 801 C C . ALA A 1 101 ? 8.440 7.051 -33.293 1.00 95.62 101 ALA A C 1
ATOM 803 O O . ALA A 1 101 ? 9.346 6.721 -32.539 1.00 95.62 101 ALA A O 1
ATOM 804 N N . GLN A 1 102 ? 8.659 7.748 -34.412 1.00 95.69 102 GLN A N 1
ATOM 805 C CA . GLN A 1 102 ? 9.979 8.233 -34.814 1.00 95.69 102 GLN A CA 1
ATOM 806 C C . GLN A 1 102 ? 10.513 9.278 -33.835 1.00 95.69 102 GLN A C 1
ATOM 808 O O . GLN A 1 102 ? 11.648 9.143 -33.398 1.00 95.69 102 GLN A O 1
ATOM 813 N N . LEU A 1 103 ? 9.689 10.257 -33.449 1.00 95.94 103 LEU A N 1
ATOM 814 C CA . LEU A 1 103 ? 10.067 11.323 -32.519 1.00 95.94 103 LEU A CA 1
ATOM 815 C C . LEU A 1 103 ? 10.380 10.803 -31.104 1.00 95.94 103 LEU A C 1
ATOM 817 O O . LEU A 1 103 ? 11.261 11.322 -30.436 1.00 95.94 103 LEU A O 1
ATOM 821 N N . LEU A 1 104 ? 9.663 9.776 -30.639 1.00 96.69 104 LEU A N 1
ATOM 822 C CA . LEU A 1 104 ? 9.863 9.125 -29.336 1.00 96.69 104 LEU A CA 1
ATOM 823 C C . LEU A 1 104 ? 10.780 7.890 -29.427 1.00 96.69 104 LEU A C 1
ATOM 825 O O . LEU A 1 104 ? 10.938 7.145 -28.448 1.00 96.69 104 LEU A O 1
ATOM 829 N N . SER A 1 105 ? 11.373 7.631 -30.594 1.00 96.12 105 SER A N 1
ATOM 830 C CA . SER A 1 105 ? 12.348 6.559 -30.775 1.00 96.12 105 SER A CA 1
ATOM 831 C C . SER A 1 105 ? 13.666 6.960 -30.132 1.00 96.12 105 SER A C 1
ATOM 833 O O . SER A 1 105 ? 14.156 8.063 -30.355 1.00 96.12 105 SER A O 1
ATOM 835 N N . GLU A 1 106 ? 14.293 6.043 -29.401 1.00 95.06 106 GLU A N 1
ATOM 836 C CA . GLU A 1 106 ? 15.631 6.273 -28.837 1.00 95.06 106 GLU A CA 1
ATOM 837 C C . GLU A 1 106 ? 16.714 6.406 -29.904 1.00 95.06 106 GLU A C 1
ATOM 839 O O . GLU A 1 106 ? 17.779 6.944 -29.634 1.00 95.06 106 GLU A O 1
ATOM 844 N N . GLN A 1 107 ? 16.444 5.920 -31.117 1.00 96.06 107 GLN A N 1
ATOM 845 C CA . GLN A 1 107 ? 17.354 6.069 -32.250 1.00 96.06 107 GLN A CA 1
ATOM 846 C C . GLN A 1 107 ? 17.308 7.483 -32.844 1.00 96.06 107 GLN A C 1
ATOM 848 O O . GLN A 1 107 ? 18.184 7.844 -33.623 1.00 96.06 107 GLN A O 1
ATOM 853 N N . SER A 1 108 ? 16.281 8.273 -32.512 1.00 96.56 108 SER A N 1
ATOM 854 C CA . SER A 1 108 ? 16.208 9.676 -32.913 1.00 96.56 108 SER A CA 1
ATOM 855 C C . SER A 1 108 ? 16.907 10.563 -31.871 1.00 96.56 108 SER A C 1
ATOM 857 O O . SER A 1 108 ? 16.747 10.306 -30.674 1.00 96.56 108 SER A O 1
ATOM 859 N N . PRO A 1 109 ? 17.639 11.617 -32.282 1.00 96.75 109 PRO A N 1
ATOM 860 C CA . PRO A 1 109 ? 18.250 12.566 -31.347 1.00 96.75 109 PRO A CA 1
ATOM 861 C C . PRO A 1 109 ? 17.225 13.207 -30.404 1.00 96.75 109 PRO A C 1
ATOM 863 O O . PRO A 1 109 ? 17.450 13.276 -29.196 1.00 96.75 109 PRO A O 1
ATOM 866 N N . ASP A 1 110 ? 16.067 13.592 -30.948 1.00 96.25 110 ASP A N 1
ATOM 867 C CA . ASP A 1 110 ? 14.970 14.203 -30.196 1.00 96.25 110 ASP A CA 1
ATOM 868 C C . ASP A 1 110 ? 14.414 13.240 -29.137 1.00 96.25 110 ASP A C 1
ATOM 870 O O . ASP A 1 110 ? 14.248 13.604 -27.972 1.00 96.25 110 ASP A O 1
ATOM 874 N N . GLY A 1 111 ? 14.167 11.983 -29.510 1.00 96.12 111 GLY A N 1
ATOM 875 C CA . GLY A 1 111 ? 13.670 10.967 -28.589 1.00 96.12 111 GLY A CA 1
ATOM 876 C C . GLY A 1 111 ? 14.689 10.613 -27.510 1.00 96.12 111 GLY A C 1
ATOM 877 O O . GLY A 1 111 ? 14.319 10.506 -26.341 1.00 96.12 111 GLY A O 1
ATOM 878 N N . ALA A 1 112 ? 15.972 10.482 -27.860 1.00 96.12 112 ALA A N 1
ATOM 879 C CA . ALA A 1 112 ? 17.044 10.267 -26.887 1.00 96.12 112 ALA A CA 1
ATOM 880 C C . ALA A 1 112 ? 17.119 11.416 -25.866 1.00 96.12 112 ALA A C 1
ATOM 882 O O . ALA A 1 112 ? 17.168 11.161 -24.660 1.00 96.12 112 ALA A O 1
ATOM 883 N N . TYR A 1 113 ? 17.042 12.667 -26.336 1.00 96.19 113 TYR A N 1
ATOM 884 C CA . TYR A 1 113 ? 16.978 13.851 -25.479 1.00 96.19 113 TYR A CA 1
ATOM 885 C C . TYR A 1 113 ? 15.750 13.826 -24.558 1.00 96.19 113 TYR A C 1
ATOM 887 O O . TYR A 1 113 ? 15.881 13.993 -23.344 1.00 96.19 113 TYR A O 1
ATOM 895 N N . PHE A 1 114 ? 14.566 13.539 -25.105 1.00 96.81 114 PHE A N 1
ATOM 896 C CA . PHE A 1 114 ? 13.328 13.444 -24.333 1.00 96.81 114 PHE A CA 1
ATOM 897 C C . PHE A 1 114 ? 13.411 12.385 -23.223 1.00 96.81 114 PHE A C 1
ATOM 899 O O . PHE A 1 114 ? 13.070 12.661 -22.070 1.00 96.81 114 PHE A O 1
ATOM 906 N N . TRP A 1 115 ? 13.889 11.176 -23.537 1.00 96.69 115 TRP A N 1
ATOM 907 C CA . TRP A 1 115 ? 14.001 10.102 -22.546 1.00 96.69 115 TRP A CA 1
ATOM 908 C C . TRP A 1 115 ? 15.079 10.382 -21.497 1.00 96.69 115 TRP A C 1
ATOM 910 O O . TRP A 1 115 ? 14.881 10.030 -20.334 1.00 96.69 115 TRP A O 1
ATOM 920 N N . ALA A 1 116 ? 16.175 11.054 -21.864 1.00 95.38 116 ALA A N 1
ATOM 921 C CA . ALA A 1 116 ? 17.169 11.533 -20.907 1.00 95.38 116 ALA A CA 1
ATOM 922 C C . ALA A 1 116 ? 16.557 12.561 -19.943 1.00 95.38 116 ALA A C 1
ATOM 924 O O . ALA A 1 116 ? 16.636 12.384 -18.729 1.00 95.38 116 ALA A O 1
ATOM 925 N N . GLN A 1 117 ? 15.848 13.567 -20.465 1.00 95.38 117 GLN A N 1
ATOM 926 C CA . GLN A 1 117 ? 15.162 14.571 -19.649 1.00 95.38 117 GLN A CA 1
ATOM 927 C C . GLN A 1 117 ? 14.129 13.930 -18.708 1.00 95.38 117 GLN A C 1
ATOM 929 O O . GLN A 1 117 ? 14.086 14.249 -17.519 1.00 95.38 117 GLN A O 1
ATOM 934 N N . LYS A 1 118 ? 13.322 12.983 -19.205 1.00 94.44 118 LYS A N 1
ATOM 935 C CA . LYS A 1 118 ? 12.360 12.230 -18.385 1.00 94.44 118 LYS A CA 1
ATOM 936 C C . LYS A 1 118 ? 13.033 11.413 -17.286 1.00 94.44 118 LYS A C 1
ATOM 938 O O . LYS A 1 118 ? 12.513 11.376 -16.170 1.00 94.44 118 LYS A O 1
ATOM 943 N N . ALA A 1 119 ? 14.166 10.775 -17.578 1.00 94.12 119 ALA A N 1
ATOM 944 C CA . ALA A 1 119 ? 14.938 10.044 -16.580 1.00 94.12 119 ALA A CA 1
ATOM 945 C C . ALA A 1 119 ? 15.468 10.984 -15.486 1.00 94.12 119 ALA A C 1
ATOM 947 O O . ALA A 1 119 ? 15.306 10.676 -14.306 1.00 94.12 119 ALA A O 1
ATOM 948 N N . THR A 1 120 ? 15.989 12.159 -15.855 1.00 94.94 120 THR A N 1
ATOM 949 C CA . THR A 1 120 ? 16.438 13.191 -14.906 1.00 94.94 120 THR A CA 1
ATOM 950 C C . THR A 1 120 ? 15.296 13.713 -14.034 1.00 94.94 120 THR A C 1
ATOM 952 O O . THR A 1 120 ? 15.455 13.812 -12.820 1.00 94.94 120 THR A O 1
ATOM 955 N N . LEU A 1 121 ? 14.121 13.989 -14.613 1.00 93.50 121 LEU A N 1
ATOM 956 C CA . LEU A 1 121 ? 12.939 14.440 -13.862 1.00 93.50 121 LEU A CA 1
ATOM 957 C C . LEU A 1 121 ? 12.484 13.418 -12.811 1.00 93.50 121 LEU A C 1
ATOM 959 O O . LEU A 1 121 ? 12.027 13.800 -11.736 1.00 93.50 121 LEU A O 1
ATOM 963 N N . LEU A 1 122 ? 12.617 12.124 -13.112 1.00 93.50 122 LEU A N 1
ATOM 964 C CA . LEU A 1 122 ? 12.334 11.041 -12.169 1.00 93.50 122 LEU A CA 1
ATOM 965 C C . LEU A 1 122 ? 13.523 10.679 -11.270 1.00 93.50 122 LEU A C 1
ATOM 967 O O . LEU A 1 122 ? 13.371 9.805 -10.417 1.00 93.50 122 LEU A O 1
ATOM 971 N N . GLN A 1 123 ? 14.676 11.330 -11.442 1.00 96.44 123 GLN A N 1
ATOM 972 C CA . GLN A 1 123 ? 15.923 11.024 -10.737 1.00 96.44 123 GLN A CA 1
ATOM 973 C C . GLN A 1 123 ? 16.331 9.549 -10.887 1.00 96.44 123 GLN A C 1
ATOM 975 O O . GLN A 1 123 ? 16.801 8.930 -9.936 1.00 96.44 123 GLN A O 1
ATOM 980 N N . LEU A 1 124 ? 16.094 8.958 -12.063 1.00 96.12 124 LEU A N 1
ATOM 981 C CA . LEU A 1 124 ? 16.490 7.576 -12.335 1.00 96.12 124 LEU A CA 1
ATOM 982 C C . LEU A 1 124 ? 18.019 7.471 -12.413 1.00 96.12 124 LEU A C 1
ATOM 984 O O . LEU A 1 124 ? 18.648 8.374 -12.969 1.00 96.12 124 LEU A O 1
ATOM 988 N N . PRO A 1 125 ? 18.614 6.374 -11.915 1.00 96.25 125 PRO A N 1
ATOM 989 C CA . PRO A 1 125 ? 20.048 6.175 -12.011 1.00 96.25 125 PRO A CA 1
ATOM 990 C C . PRO A 1 125 ? 20.504 6.036 -13.466 1.00 96.25 125 PRO A C 1
ATOM 992 O O . PRO A 1 125 ? 19.780 5.556 -14.347 1.00 96.25 125 PRO A O 1
ATOM 995 N N . ASP A 1 126 ? 21.738 6.459 -13.701 1.00 95.19 126 ASP A N 1
ATOM 996 C CA . ASP A 1 126 ? 22.423 6.308 -14.975 1.00 95.19 126 ASP A CA 1
ATOM 997 C C . ASP A 1 126 ? 22.981 4.894 -15.082 1.00 95.19 126 ASP A C 1
ATOM 999 O O . ASP A 1 126 ? 23.633 4.402 -14.163 1.00 95.19 126 ASP A O 1
ATOM 1003 N N . THR A 1 127 ? 22.724 4.223 -16.204 1.00 95.75 127 THR A N 1
ATOM 1004 C CA . THR A 1 127 ? 23.223 2.867 -16.435 1.00 95.75 127 THR A CA 1
ATOM 1005 C C . THR A 1 127 ? 23.552 2.648 -17.909 1.00 95.75 127 THR A C 1
ATOM 1007 O O . THR A 1 127 ? 22.763 3.053 -18.765 1.00 95.75 127 THR A O 1
ATOM 1010 N N . PRO A 1 128 ? 24.694 2.008 -18.224 1.00 96.31 128 PRO A N 1
ATOM 1011 C CA . PRO A 1 128 ? 25.019 1.606 -19.591 1.00 96.31 128 PRO A CA 1
ATOM 1012 C C . PRO A 1 128 ? 24.250 0.350 -20.033 1.00 96.31 128 PRO A C 1
ATOM 1014 O O . PRO A 1 128 ? 24.135 0.087 -21.227 1.00 96.31 128 PRO A O 1
ATOM 1017 N N . LEU A 1 129 ? 23.691 -0.417 -19.089 1.00 96.75 129 LEU A N 1
ATOM 1018 C CA . LEU A 1 129 ? 23.046 -1.707 -19.355 1.00 96.75 129 LEU A CA 1
ATOM 1019 C C . LEU A 1 129 ? 21.696 -1.589 -20.060 1.00 96.75 129 LEU A C 1
ATOM 1021 O O . LEU A 1 129 ? 21.246 -2.528 -20.718 1.00 96.75 129 LEU A O 1
ATOM 1025 N N . LEU A 1 130 ? 21.016 -0.460 -19.866 1.00 96.75 130 LEU A N 1
ATOM 1026 C CA . LEU A 1 130 ? 19.682 -0.211 -20.382 1.00 96.75 130 LEU A CA 1
ATOM 1027 C C . LEU A 1 130 ? 19.601 1.161 -21.020 1.00 96.75 130 LEU A C 1
ATOM 1029 O O . LEU A 1 130 ? 20.085 2.158 -20.490 1.00 96.75 130 LEU A O 1
ATOM 1033 N N . SER A 1 131 ? 18.861 1.221 -22.117 1.00 96.94 131 SER A N 1
ATOM 1034 C CA . SER A 1 131 ? 18.450 2.489 -22.683 1.00 96.94 131 SER A CA 1
ATOM 1035 C C . SER A 1 131 ? 17.469 3.214 -21.747 1.00 96.94 131 SER A C 1
ATOM 1037 O O . SER A 1 131 ? 16.734 2.590 -20.968 1.00 96.94 131 SER A O 1
ATOM 1039 N N . ARG A 1 132 ? 17.450 4.553 -21.790 1.00 96.25 132 ARG A N 1
ATOM 1040 C CA . ARG A 1 132 ? 16.656 5.377 -20.857 1.00 96.25 132 ARG A CA 1
ATOM 1041 C C . ARG A 1 132 ? 15.166 5.087 -20.950 1.00 96.25 132 ARG A C 1
ATOM 1043 O O . ARG A 1 132 ? 14.493 5.015 -19.924 1.00 96.25 132 ARG A O 1
ATOM 1050 N N . LYS A 1 133 ? 14.648 4.857 -22.155 1.00 96.88 133 LYS A N 1
ATOM 1051 C CA . LYS A 1 133 ? 13.260 4.451 -22.378 1.00 96.88 133 LYS A CA 1
ATOM 1052 C C . LYS A 1 133 ? 12.985 3.070 -21.817 1.00 96.88 133 LYS A C 1
ATOM 1054 O O . LYS A 1 133 ? 11.900 2.858 -21.281 1.00 96.88 133 LYS A O 1
ATOM 1059 N N . HIS A 1 134 ? 13.924 2.127 -21.934 1.00 96.94 134 HIS A N 1
ATOM 1060 C CA . HIS A 1 134 ? 13.732 0.792 -21.375 1.00 96.94 134 HIS A CA 1
ATOM 1061 C C . HIS A 1 134 ? 13.688 0.844 -19.847 1.00 96.94 134 HIS A C 1
ATOM 1063 O O . HIS A 1 134 ? 12.749 0.319 -19.248 1.00 96.94 134 HIS A O 1
ATOM 1069 N N . LEU A 1 135 ? 14.631 1.555 -19.223 1.00 97.06 135 LEU A N 1
ATOM 1070 C CA . LEU A 1 135 ? 14.631 1.789 -17.779 1.00 97.06 135 LEU A CA 1
ATOM 1071 C C . LEU A 1 135 ? 13.329 2.469 -17.330 1.00 97.06 135 LEU A C 1
ATOM 1073 O O . LEU A 1 135 ? 12.634 1.985 -16.438 1.00 97.06 135 LEU A O 1
ATOM 1077 N N . PHE A 1 136 ? 12.931 3.541 -18.015 1.00 95.81 136 PHE A N 1
ATOM 1078 C CA . PHE A 1 136 ? 11.688 4.252 -17.734 1.00 95.81 136 PHE A CA 1
ATOM 1079 C C . PHE A 1 136 ? 10.446 3.366 -17.928 1.00 95.81 136 PHE A C 1
ATOM 1081 O O . PHE A 1 136 ? 9.506 3.436 -17.131 1.00 95.81 136 PHE A O 1
ATOM 1088 N N . SER A 1 137 ? 10.443 2.500 -18.948 1.00 96.44 137 SER A N 1
ATOM 1089 C CA . SER A 1 137 ? 9.404 1.492 -19.177 1.00 96.44 137 SER A CA 1
ATOM 1090 C C . SER A 1 137 ? 9.306 0.543 -17.990 1.00 96.44 137 SER A C 1
ATOM 1092 O O . SER A 1 137 ? 8.193 0.333 -17.508 1.00 96.44 137 SER A O 1
ATOM 1094 N N . LEU A 1 138 ? 10.424 -0.002 -17.491 1.00 97.50 138 LEU A N 1
ATOM 1095 C CA . LEU A 1 138 ? 10.450 -0.930 -16.352 1.00 97.50 138 LEU A CA 1
ATOM 1096 C C . LEU A 1 138 ? 9.852 -0.307 -15.085 1.00 97.50 138 LEU A C 1
ATOM 1098 O O . LEU A 1 138 ? 9.020 -0.944 -14.436 1.00 97.50 138 LEU A O 1
ATOM 1102 N N . VAL A 1 139 ? 10.201 0.947 -14.795 1.00 96.25 139 VAL A N 1
ATOM 1103 C CA . VAL A 1 139 ? 9.773 1.652 -13.577 1.00 96.25 139 VAL A CA 1
ATOM 1104 C C . VAL A 1 139 ? 8.336 2.175 -13.666 1.00 96.25 139 VAL A C 1
ATOM 1106 O O . VAL A 1 139 ? 7.585 2.120 -12.691 1.00 96.25 139 VAL A O 1
ATOM 1109 N N . SER A 1 140 ? 7.932 2.697 -14.826 1.00 94.31 140 SER A N 1
ATOM 1110 C CA . SER A 1 140 ? 6.700 3.493 -14.930 1.00 94.31 140 SER A CA 1
ATOM 1111 C C . SER A 1 140 ? 5.496 2.721 -15.463 1.00 94.31 140 SER A C 1
ATOM 1113 O O . SER A 1 140 ? 4.349 3.078 -15.179 1.00 94.31 140 SER A O 1
ATOM 1115 N N . LEU A 1 141 ? 5.723 1.688 -16.276 1.00 95.50 141 LEU A N 1
ATOM 1116 C CA . LEU A 1 141 ? 4.639 0.880 -16.826 1.00 95.50 141 LEU A CA 1
ATOM 1117 C C . LEU A 1 141 ? 4.240 -0.254 -15.880 1.00 95.50 141 LEU A C 1
ATOM 1119 O O . LEU A 1 141 ? 4.975 -0.664 -14.987 1.00 95.50 141 LEU A O 1
ATOM 1123 N N . THR A 1 142 ? 3.047 -0.798 -16.112 1.00 96.12 142 THR A N 1
ATOM 1124 C CA . THR A 1 142 ? 2.572 -1.999 -15.417 1.00 96.12 142 THR A CA 1
ATOM 1125 C C . THR A 1 142 ? 2.255 -3.092 -16.421 1.00 96.12 142 THR A C 1
ATOM 1127 O O . THR A 1 142 ? 1.901 -2.818 -17.566 1.00 96.12 142 THR A O 1
ATOM 1130 N N . GLY A 1 143 ? 2.352 -4.334 -15.967 1.00 97.25 143 GLY A N 1
ATOM 1131 C CA . GLY A 1 143 ? 2.069 -5.524 -16.751 1.00 97.25 143 GLY A CA 1
ATOM 1132 C C . GLY A 1 143 ? 3.324 -6.311 -17.115 1.00 97.25 143 GLY A C 1
ATOM 1133 O O . GLY A 1 143 ? 4.418 -5.757 -17.215 1.00 97.25 143 GLY A O 1
ATOM 1134 N N . CYS A 1 144 ? 3.161 -7.623 -17.261 1.00 98.12 144 CYS A N 1
ATOM 1135 C CA . CYS A 1 144 ? 4.248 -8.541 -17.590 1.00 98.12 144 CYS A CA 1
ATOM 1136 C C . CYS A 1 144 ? 4.757 -8.272 -19.018 1.00 98.12 144 CYS A C 1
ATOM 1138 O O . CYS A 1 144 ? 3.957 -8.193 -19.946 1.00 98.12 144 CYS A O 1
ATOM 1140 N N . GLN A 1 145 ? 6.069 -8.154 -19.223 1.00 97.19 145 GLN A N 1
ATOM 1141 C CA . GLN A 1 145 ? 6.655 -7.972 -20.559 1.00 97.19 145 GLN A CA 1
ATOM 1142 C C . GLN A 1 145 ? 6.578 -9.238 -21.423 1.00 97.19 145 GLN A C 1
ATOM 1144 O O . GLN A 1 145 ? 6.705 -9.145 -22.638 1.00 97.19 145 GLN A O 1
ATOM 1149 N N . LEU A 1 146 ? 6.342 -10.400 -20.805 1.00 97.44 146 LEU A N 1
ATOM 1150 C CA . LEU A 1 146 ? 6.299 -11.694 -21.485 1.00 97.44 146 LEU A CA 1
ATOM 1151 C C . LEU A 1 146 ? 4.876 -12.079 -21.906 1.00 97.44 146 LEU A C 1
ATOM 1153 O O . LEU A 1 146 ? 4.620 -12.316 -23.080 1.00 97.44 146 LEU A O 1
ATOM 1157 N N . CYS A 1 147 ? 3.938 -12.126 -20.956 1.00 97.94 147 CYS A N 1
ATOM 1158 C CA . CYS A 1 147 ? 2.555 -12.552 -21.210 1.00 97.94 147 CYS A CA 1
ATOM 1159 C C . CYS A 1 147 ? 1.541 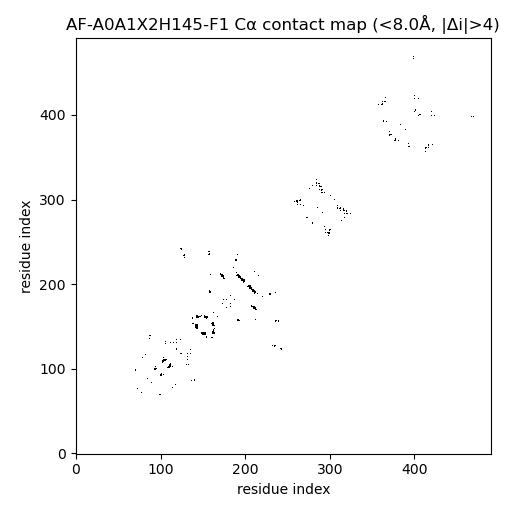-11.398 -21.236 1.00 97.94 147 CYS A C 1
ATOM 1161 O O . CYS A 1 147 ? 0.347 -11.636 -21.400 1.00 97.94 147 CYS A O 1
ATOM 1163 N N . HIS A 1 148 ? 1.983 -10.156 -21.010 1.00 96.62 148 HIS A N 1
ATOM 1164 C CA . HIS A 1 148 ? 1.131 -8.960 -20.957 1.00 96.62 148 HIS A CA 1
ATOM 1165 C C . HIS A 1 148 ? 0.027 -8.981 -19.887 1.00 96.62 148 HIS A C 1
ATOM 1167 O O . HIS A 1 148 ? -0.865 -8.131 -19.905 1.00 96.62 148 HIS A O 1
ATOM 1173 N N . ARG A 1 149 ? 0.104 -9.888 -18.898 1.00 97.25 149 ARG A N 1
ATOM 1174 C CA . ARG A 1 149 ? -0.816 -9.901 -17.751 1.00 97.25 149 ARG A CA 1
ATOM 1175 C C . ARG A 1 149 ? -0.789 -8.532 -17.055 1.00 97.25 149 ARG A C 1
ATOM 1177 O O . ARG A 1 149 ? 0.297 -8.079 -16.677 1.00 97.25 149 ARG A O 1
ATOM 1184 N N . PRO A 1 150 ? -1.943 -7.865 -16.868 1.00 95.94 150 PRO A N 1
ATOM 1185 C CA . PRO A 1 150 ? -1.991 -6.514 -16.316 1.00 95.94 150 PRO A CA 1
ATOM 1186 C C . PRO A 1 150 ? -1.549 -6.489 -14.846 1.00 95.94 150 PRO A C 1
ATOM 1188 O O . PRO A 1 150 ? -1.449 -7.524 -14.193 1.00 95.94 150 PRO A O 1
ATOM 1191 N N . ARG A 1 151 ? -1.305 -5.286 -14.307 1.00 94.38 151 ARG A N 1
ATOM 1192 C CA . ARG A 1 151 ? -1.011 -5.026 -12.877 1.00 94.38 151 ARG A CA 1
ATOM 1193 C C . ARG A 1 151 ? 0.253 -5.681 -12.301 1.00 94.38 151 ARG A C 1
ATOM 1195 O O . ARG A 1 151 ? 0.519 -5.515 -11.117 1.00 94.38 151 ARG A O 1
ATOM 1202 N N . THR A 1 152 ? 1.071 -6.339 -13.115 1.00 97.19 152 THR A N 1
ATOM 1203 C CA . THR A 1 152 ? 2.410 -6.775 -12.695 1.00 97.19 152 THR A CA 1
ATOM 1204 C C . THR A 1 152 ? 3.296 -5.546 -12.482 1.00 97.19 152 THR A C 1
ATOM 1206 O O . THR A 1 152 ? 3.393 -4.709 -13.380 1.00 97.19 152 THR A O 1
ATOM 1209 N N . ARG A 1 153 ? 3.917 -5.418 -11.306 1.00 96.19 153 ARG A N 1
ATOM 1210 C CA . ARG A 1 153 ? 4.806 -4.289 -10.958 1.00 96.19 153 ARG A CA 1
ATOM 1211 C C . ARG A 1 153 ? 6.224 -4.710 -10.575 1.00 96.19 153 ARG A C 1
ATOM 1213 O O . ARG A 1 153 ? 7.112 -3.874 -10.625 1.00 96.19 153 ARG A O 1
ATOM 1220 N N . LYS A 1 154 ? 6.431 -5.976 -10.207 1.00 96.44 154 LYS A N 1
ATOM 1221 C CA . LYS A 1 154 ? 7.728 -6.490 -9.761 1.00 96.44 154 LYS A CA 1
ATOM 1222 C C . LYS A 1 154 ? 8.718 -6.514 -10.926 1.00 96.44 154 LYS A C 1
ATOM 1224 O O . LYS A 1 154 ? 8.465 -7.181 -11.930 1.00 96.44 154 LYS A O 1
ATOM 1229 N N . VAL A 1 155 ? 9.812 -5.775 -10.784 1.00 97.94 155 VAL A N 1
ATOM 1230 C CA . VAL A 1 155 ? 10.940 -5.780 -11.717 1.00 97.94 155 VAL A CA 1
ATOM 1231 C C . VAL A 1 155 ? 12.040 -6.644 -11.115 1.00 97.94 155 VAL A C 1
ATOM 1233 O O . VAL A 1 155 ? 12.407 -6.473 -9.956 1.00 97.94 155 VAL A O 1
ATOM 1236 N N . PHE A 1 156 ? 12.554 -7.588 -11.892 1.00 97.69 156 PHE A N 1
ATOM 1237 C CA . PHE A 1 156 ? 13.715 -8.384 -11.526 1.00 97.69 156 PHE A CA 1
ATOM 1238 C C . PHE A 1 156 ? 14.945 -7.713 -12.133 1.00 97.69 156 PHE A C 1
ATOM 1240 O O . PHE A 1 156 ? 15.295 -7.981 -13.279 1.00 97.69 156 PHE A O 1
ATOM 1247 N N . TRP A 1 157 ? 15.559 -6.797 -11.378 1.00 97.56 157 TRP A N 1
ATOM 1248 C CA . TRP A 1 157 ? 16.654 -5.944 -11.857 1.00 97.56 157 TRP A CA 1
ATOM 1249 C C . TRP A 1 157 ? 17.868 -6.732 -12.359 1.00 97.56 157 TRP A C 1
ATOM 1251 O O . TRP A 1 157 ? 18.424 -6.370 -13.388 1.00 97.56 157 TRP A O 1
ATOM 1261 N N . MET A 1 158 ? 18.192 -7.870 -11.738 1.00 97.44 158 MET A N 1
ATOM 1262 C CA . MET A 1 158 ? 19.262 -8.765 -12.209 1.00 97.44 158 MET A CA 1
ATOM 1263 C C . MET A 1 158 ? 19.014 -9.341 -13.608 1.00 97.44 158 MET A C 1
ATOM 1265 O O . MET A 1 158 ? 19.959 -9.680 -14.308 1.00 97.44 158 MET A O 1
ATOM 1269 N N . PHE A 1 159 ? 17.754 -9.417 -14.035 1.00 97.75 159 PHE A N 1
ATOM 1270 C CA . PHE A 1 159 ? 17.359 -9.908 -15.359 1.00 97.75 159 PHE A CA 1
ATOM 1271 C C . PHE A 1 159 ? 16.811 -8.795 -16.258 1.00 97.75 159 PHE A C 1
ATOM 1273 O O . PHE A 1 159 ? 16.330 -9.072 -17.355 1.00 97.75 159 PHE A O 1
ATOM 1280 N N . LEU A 1 160 ? 16.831 -7.543 -15.782 1.00 97.69 160 LEU A N 1
ATOM 1281 C CA . LEU A 1 160 ? 16.324 -6.358 -16.477 1.00 97.69 160 LEU A CA 1
ATOM 1282 C C . LEU A 1 160 ? 14.907 -6.543 -17.055 1.00 97.69 160 LEU A C 1
ATOM 1284 O O . LEU A 1 160 ? 14.591 -6.042 -18.134 1.00 97.69 160 LEU A O 1
ATOM 1288 N N . ILE A 1 161 ? 14.039 -7.273 -16.343 1.00 97.81 161 ILE A N 1
ATOM 1289 C CA . ILE A 1 161 ? 12.708 -7.642 -16.839 1.00 97.81 161 ILE A CA 1
ATOM 1290 C C . ILE A 1 161 ? 11.620 -7.480 -15.777 1.00 97.81 161 ILE A C 1
ATOM 1292 O O . ILE A 1 161 ? 11.776 -7.836 -14.609 1.00 97.81 161 ILE A O 1
ATOM 1296 N N . ARG A 1 162 ? 10.455 -6.990 -16.201 1.00 98.00 162 ARG A N 1
ATOM 1297 C CA . ARG A 1 162 ? 9.212 -7.002 -15.427 1.00 98.00 162 ARG A CA 1
ATOM 1298 C C . ARG A 1 162 ? 8.347 -8.172 -15.878 1.00 98.00 162 ARG A C 1
ATOM 1300 O O . ARG A 1 162 ? 7.758 -8.136 -16.961 1.00 98.00 162 ARG A O 1
ATOM 1307 N N . CYS A 1 163 ? 8.209 -9.192 -15.041 1.00 98.00 163 CYS A N 1
ATOM 1308 C CA . CYS A 1 163 ? 7.360 -10.345 -15.333 1.00 98.00 163 CYS A CA 1
ATOM 1309 C C . CYS A 1 163 ? 6.528 -10.776 -14.119 1.00 98.00 163 CYS A C 1
ATOM 1311 O O . CYS A 1 163 ? 6.808 -10.382 -12.990 1.00 98.00 163 CYS A O 1
ATOM 1313 N N . CYS A 1 164 ? 5.424 -11.486 -14.368 1.00 98.25 164 CYS A N 1
ATOM 1314 C CA . CYS A 1 164 ? 4.622 -12.075 -13.296 1.00 98.25 164 CYS A CA 1
ATOM 1315 C C . CYS A 1 164 ? 5.297 -13.344 -12.768 1.00 98.25 164 CYS A C 1
ATOM 1317 O O . CYS A 1 164 ? 6.113 -13.930 -13.477 1.00 98.25 164 CYS A O 1
ATOM 1319 N N . ASP A 1 165 ? 4.907 -13.793 -11.575 1.00 97.31 165 ASP A N 1
ATOM 1320 C CA . ASP A 1 165 ? 5.550 -14.940 -10.924 1.00 97.31 165 ASP A CA 1
ATOM 1321 C C . ASP A 1 165 ? 5.488 -16.218 -11.780 1.00 97.31 165 ASP A C 1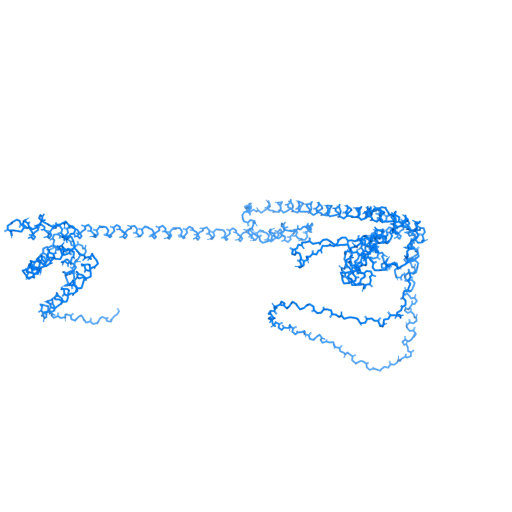
ATOM 1323 O O . ASP A 1 165 ? 6.500 -16.897 -11.897 1.00 97.31 165 ASP A O 1
ATOM 1327 N N . ASP A 1 166 ? 4.377 -16.485 -12.482 1.00 97.94 166 ASP A N 1
ATOM 1328 C CA . ASP A 1 166 ? 4.267 -17.644 -13.387 1.00 97.94 166 ASP A CA 1
ATOM 1329 C C . ASP A 1 166 ? 5.336 -17.621 -14.493 1.00 97.94 166 ASP A C 1
ATOM 1331 O O . ASP A 1 166 ? 6.054 -18.593 -14.698 1.00 97.94 166 ASP A O 1
ATOM 1335 N N . CYS A 1 167 ? 5.482 -16.488 -15.193 1.00 98.25 167 CYS A N 1
ATOM 1336 C CA . CYS A 1 167 ? 6.473 -16.350 -16.261 1.00 98.25 167 CYS A CA 1
ATOM 1337 C C . CYS A 1 167 ? 7.903 -16.320 -15.719 1.00 98.25 167 CYS A C 1
ATOM 1339 O O . CYS A 1 167 ? 8.825 -16.720 -16.424 1.00 98.25 167 CYS A O 1
ATOM 1341 N N . PHE A 1 168 ? 8.092 -15.815 -14.499 1.00 97.81 168 PHE A N 1
ATOM 1342 C CA . PHE A 1 168 ? 9.379 -15.865 -13.823 1.00 97.81 168 PHE A CA 1
ATOM 1343 C C . PHE A 1 168 ? 9.769 -17.317 -13.538 1.00 97.81 168 PHE A C 1
ATOM 1345 O O . PHE A 1 168 ? 10.855 -17.736 -13.916 1.00 97.81 168 PHE A O 1
ATOM 1352 N N . GLN A 1 169 ? 8.870 -18.108 -12.946 1.00 97.00 169 GLN A N 1
ATOM 1353 C CA . GLN A 1 169 ? 9.101 -19.525 -12.657 1.00 97.00 169 GLN A CA 1
ATOM 1354 C C . GLN A 1 169 ? 9.310 -20.350 -13.932 1.00 97.00 169 GLN A C 1
ATOM 1356 O O . GLN A 1 169 ? 10.219 -21.170 -13.975 1.00 97.00 169 GLN A O 1
ATOM 1361 N N . GLU A 1 170 ? 8.524 -20.097 -14.983 1.00 97.81 170 GLU A N 1
ATOM 1362 C CA . GLU A 1 170 ? 8.651 -20.786 -16.275 1.00 97.81 170 GLU A CA 1
ATOM 1363 C C . GLU A 1 170 ? 10.023 -20.555 -16.925 1.00 97.81 170 GLU A C 1
ATOM 1365 O O . GLU A 1 170 ? 10.556 -21.460 -17.558 1.00 97.81 170 GLU A O 1
ATOM 1370 N N . ARG A 1 171 ? 10.603 -19.358 -16.759 1.00 98.00 171 ARG A N 1
ATOM 1371 C CA . ARG A 1 171 ? 11.858 -18.946 -17.409 1.00 98.00 171 ARG A CA 1
ATOM 1372 C C . ARG A 1 171 ? 13.071 -18.937 -16.496 1.00 98.00 171 ARG A C 1
ATOM 1374 O O . ARG A 1 171 ? 14.110 -18.401 -16.878 1.00 98.00 171 ARG A O 1
ATOM 1381 N N . THR A 1 172 ? 12.965 -19.503 -15.303 1.00 97.88 172 THR A N 1
ATOM 1382 C CA . THR A 1 172 ? 14.093 -19.574 -14.379 1.00 97.88 172 THR A CA 1
ATOM 1383 C C . THR A 1 172 ? 14.402 -21.001 -13.968 1.00 97.88 172 THR A C 1
ATOM 1385 O O . THR A 1 172 ? 13.562 -21.895 -14.048 1.00 97.88 172 THR A O 1
ATOM 1388 N N . VAL A 1 173 ? 15.649 -21.236 -13.569 1.00 97.00 173 VAL A N 1
ATOM 1389 C CA . VAL A 1 173 ? 16.111 -22.515 -13.019 1.00 97.00 173 VAL A CA 1
ATOM 1390 C C . VAL A 1 173 ? 16.811 -22.243 -11.697 1.00 97.00 173 VAL A C 1
ATOM 1392 O O . VAL A 1 173 ? 17.587 -21.299 -11.568 1.00 97.00 173 VAL A O 1
ATOM 1395 N N . ARG A 1 174 ? 16.512 -23.063 -10.691 1.00 96.06 174 ARG A N 1
ATOM 1396 C CA . ARG A 1 174 ? 17.138 -22.989 -9.365 1.00 96.06 174 ARG A CA 1
ATOM 1397 C C . ARG A 1 174 ? 18.482 -23.711 -9.387 1.00 96.06 174 ARG A C 1
ATOM 1399 O O . ARG A 1 174 ? 18.597 -24.733 -10.060 1.00 96.06 174 ARG A O 1
ATOM 1406 N N . HIS A 1 175 ? 19.463 -23.249 -8.607 1.00 94.50 175 HIS A N 1
ATOM 1407 C CA . HIS A 1 175 ? 20.829 -23.791 -8.636 1.00 94.50 175 HIS A CA 1
ATOM 1408 C C . HIS A 1 175 ? 20.902 -25.311 -8.439 1.00 94.50 175 HIS A C 1
ATOM 1410 O O . HIS A 1 175 ? 21.809 -25.954 -8.952 1.00 94.50 175 HIS A O 1
ATOM 1416 N N . TYR A 1 176 ? 19.953 -25.903 -7.706 1.00 92.88 176 TYR A N 1
ATOM 1417 C CA . TYR A 1 176 ? 19.987 -27.326 -7.361 1.00 92.88 176 TYR A CA 1
ATOM 1418 C C . TYR A 1 176 ? 19.453 -28.221 -8.485 1.00 92.88 176 TYR A C 1
ATOM 1420 O O . TYR A 1 176 ? 19.605 -29.435 -8.416 1.00 92.88 176 TYR A O 1
ATOM 1428 N N . ASN A 1 177 ? 18.851 -27.621 -9.516 1.00 93.94 177 ASN A N 1
ATOM 1429 C CA . ASN A 1 177 ? 18.467 -28.296 -10.753 1.00 93.94 177 ASN A CA 1
ATOM 1430 C C . ASN A 1 177 ? 19.586 -28.243 -11.811 1.00 93.94 177 ASN A C 1
ATOM 1432 O O . ASN A 1 177 ? 19.419 -28.801 -12.891 1.00 93.94 177 ASN A O 1
ATOM 1436 N N . LEU A 1 178 ? 20.696 -27.549 -11.535 1.00 93.50 178 LEU A N 1
ATOM 1437 C CA . LEU A 1 178 ? 21.842 -27.432 -12.439 1.00 93.50 178 LEU A CA 1
ATOM 1438 C C . LEU A 1 178 ? 22.937 -28.437 -12.061 1.00 93.50 178 LEU A C 1
ATOM 1440 O O . LEU A 1 178 ? 23.078 -28.816 -10.896 1.00 93.50 178 LEU A O 1
ATOM 1444 N N . ASP A 1 179 ? 23.758 -28.835 -13.037 1.00 91.56 179 ASP A N 1
ATOM 1445 C CA . ASP A 1 179 ? 24.949 -29.644 -12.763 1.00 91.56 179 ASP A CA 1
ATOM 1446 C C . ASP A 1 179 ? 25.917 -28.859 -11.862 1.00 91.56 179 ASP A C 1
ATOM 1448 O O . ASP A 1 179 ? 26.420 -27.787 -12.214 1.00 91.56 179 ASP A O 1
ATOM 1452 N N . ARG A 1 180 ? 26.218 -29.426 -10.688 1.00 89.75 180 ARG A N 1
ATOM 1453 C CA . ARG A 1 180 ? 27.109 -28.842 -9.678 1.00 89.75 180 ARG A CA 1
ATOM 1454 C C . ARG A 1 180 ? 28.510 -28.537 -10.219 1.00 89.75 180 ARG A C 1
ATOM 1456 O O . ARG A 1 180 ? 29.164 -27.630 -9.700 1.00 89.75 180 ARG A O 1
ATOM 1463 N N . LYS A 1 181 ? 28.991 -29.282 -11.223 1.00 88.62 181 LYS A N 1
ATOM 1464 C CA . LYS A 1 181 ? 30.290 -29.025 -11.868 1.00 88.62 181 LYS A CA 1
ATOM 1465 C C . LYS A 1 181 ? 30.238 -27.768 -12.736 1.00 88.62 181 LYS A C 1
ATOM 1467 O O . LYS A 1 181 ? 31.132 -26.931 -12.610 1.00 88.62 181 LYS A O 1
ATOM 1472 N N . LYS A 1 182 ? 29.177 -27.612 -13.538 1.00 87.06 182 LYS A N 1
ATOM 1473 C CA . LYS A 1 182 ? 28.947 -26.422 -14.375 1.00 87.06 182 LYS A CA 1
ATOM 1474 C C . LYS A 1 182 ? 28.714 -25.173 -13.527 1.00 87.06 182 LYS A C 1
ATOM 1476 O O . LYS A 1 182 ? 29.285 -24.124 -13.809 1.00 87.06 182 LYS A O 1
ATOM 1481 N N . LEU A 1 183 ? 27.989 -25.306 -12.412 1.00 86.44 183 LEU A N 1
ATOM 1482 C CA . LEU A 1 183 ? 27.662 -24.193 -11.513 1.00 86.44 183 LEU A CA 1
ATOM 1483 C C . LEU A 1 183 ? 28.889 -23.393 -11.048 1.00 86.44 183 LEU A C 1
ATOM 1485 O O . LEU A 1 183 ? 28.851 -22.168 -11.025 1.00 86.44 183 LEU A O 1
ATOM 1489 N N . LYS A 1 184 ? 29.987 -24.077 -10.701 1.00 84.62 184 LYS A N 1
ATOM 1490 C CA . LYS A 1 184 ? 31.201 -23.422 -10.187 1.00 84.62 184 LYS A CA 1
ATOM 1491 C C . LYS A 1 184 ? 32.049 -22.735 -11.258 1.00 84.62 184 LYS A C 1
ATOM 1493 O O . LYS A 1 184 ? 32.859 -21.891 -10.900 1.00 84.62 184 LYS A O 1
ATOM 1498 N N . ARG A 1 185 ? 31.935 -23.149 -12.521 1.00 84.62 185 ARG A N 1
ATOM 1499 C CA . ARG A 1 185 ? 32.813 -22.685 -13.607 1.00 84.62 185 ARG A CA 1
ATOM 1500 C C . ARG A 1 185 ? 32.080 -21.762 -14.569 1.00 84.62 185 ARG A C 1
ATOM 1502 O O . ARG A 1 185 ? 32.528 -20.653 -14.808 1.00 84.62 185 ARG A O 1
ATOM 1509 N N . GLU A 1 186 ? 30.945 -22.215 -15.084 1.00 86.00 186 GLU A N 1
ATOM 1510 C CA . GLU A 1 186 ? 30.228 -21.560 -16.182 1.00 86.00 186 GLU A CA 1
ATOM 1511 C C . GLU A 1 186 ? 29.188 -20.558 -15.667 1.00 86.00 186 GLU A C 1
ATOM 1513 O O . GLU A 1 186 ? 29.013 -19.485 -16.242 1.00 86.00 186 GLU A O 1
ATOM 1518 N N . TYR A 1 187 ? 28.508 -20.885 -14.563 1.00 88.50 187 TYR A N 1
ATOM 1519 C CA . TYR A 1 187 ? 27.364 -20.100 -14.078 1.00 88.50 187 TYR A CA 1
ATOM 1520 C C . TYR A 1 187 ? 27.706 -19.105 -12.964 1.00 88.50 187 TYR A C 1
ATOM 1522 O O . TYR A 1 187 ? 26.849 -18.310 -12.582 1.00 88.50 187 TYR A O 1
ATOM 1530 N N . ALA A 1 188 ? 28.946 -19.100 -12.463 1.00 88.12 188 ALA A N 1
ATOM 1531 C CA . ALA A 1 188 ? 29.391 -18.176 -11.414 1.00 88.12 188 ALA A CA 1
ATOM 1532 C C . ALA A 1 188 ? 29.297 -16.694 -11.835 1.00 88.12 188 ALA A C 1
ATOM 1534 O O . ALA A 1 188 ? 29.113 -15.822 -10.989 1.00 88.12 188 ALA A O 1
ATOM 1535 N N . PHE A 1 189 ? 29.371 -16.430 -13.142 1.00 92.06 189 PHE A N 1
ATOM 1536 C CA . PHE A 1 189 ? 29.346 -15.091 -13.739 1.00 92.06 189 PHE A CA 1
ATOM 1537 C C . PHE A 1 189 ? 27.995 -14.742 -14.374 1.00 92.06 189 PHE A C 1
ATOM 1539 O O . PHE A 1 189 ? 27.866 -13.710 -15.032 1.00 92.06 189 PHE A O 1
ATOM 1546 N N . LEU A 1 190 ? 26.984 -15.602 -14.216 1.00 94.75 190 LEU A N 1
ATOM 1547 C CA . LEU A 1 190 ? 25.638 -15.307 -14.690 1.00 94.75 190 LEU A CA 1
ATOM 1548 C C . LEU A 1 190 ? 24.862 -14.498 -13.646 1.00 94.75 190 LEU A C 1
ATOM 1550 O O . LEU A 1 190 ? 25.014 -14.734 -12.443 1.00 94.75 190 LEU A O 1
ATOM 1554 N N . PRO A 1 191 ? 23.982 -13.582 -14.082 1.00 96.38 191 PRO A N 1
ATOM 1555 C CA . PRO A 1 191 ? 23.048 -12.929 -13.184 1.00 96.38 191 PRO A CA 1
ATOM 1556 C C . PRO A 1 191 ? 22.207 -13.963 -12.442 1.00 96.38 191 PRO A C 1
ATOM 1558 O O . PRO A 1 191 ? 21.653 -14.887 -13.044 1.00 96.38 191 PRO A O 1
ATOM 1561 N N . SER A 1 192 ? 22.087 -13.791 -11.131 1.00 96.81 192 SER A N 1
ATOM 1562 C CA . SER A 1 192 ? 21.227 -14.618 -10.299 1.00 96.81 192 SER A CA 1
ATOM 1563 C C . SER A 1 192 ? 20.449 -13.768 -9.304 1.00 96.81 192 SER A C 1
ATOM 1565 O O . SER A 1 192 ? 20.845 -12.658 -8.946 1.00 96.81 192 SER A O 1
ATOM 1567 N N . VAL A 1 193 ? 19.302 -14.286 -8.877 1.00 96.69 193 VAL A N 1
ATOM 1568 C CA . VAL A 1 193 ? 18.511 -13.719 -7.783 1.00 96.69 193 VAL A CA 1
ATOM 1569 C C . VAL A 1 193 ? 18.450 -14.748 -6.671 1.00 96.69 193 VAL A C 1
ATOM 1571 O O . VAL A 1 193 ? 18.048 -15.887 -6.909 1.00 96.69 193 VAL A O 1
ATOM 1574 N N . THR A 1 194 ? 18.802 -14.343 -5.455 1.00 96.56 194 THR A N 1
ATOM 1575 C CA . THR A 1 194 ? 18.646 -15.199 -4.282 1.00 96.56 194 THR A CA 1
ATOM 1576 C C . THR A 1 194 ? 17.165 -15.308 -3.925 1.00 96.56 194 THR A C 1
ATOM 1578 O O . THR A 1 194 ? 16.486 -14.316 -3.657 1.00 96.56 194 THR A O 1
ATOM 1581 N N . GLY A 1 195 ? 16.651 -16.529 -3.979 1.00 94.62 195 GLY A N 1
ATOM 1582 C CA . GLY A 1 195 ? 15.338 -16.915 -3.496 1.00 94.62 195 GLY A CA 1
ATOM 1583 C C . GLY A 1 195 ? 15.423 -17.529 -2.104 1.00 94.62 195 GLY A C 1
ATOM 1584 O O . GLY A 1 195 ? 16.417 -18.152 -1.732 1.00 94.62 195 GLY A O 1
ATOM 1585 N N . GLU A 1 196 ? 14.338 -17.383 -1.357 1.00 95.88 196 GLU A N 1
ATOM 1586 C CA . GLU A 1 196 ? 14.130 -18.042 -0.073 1.00 95.88 196 GLU A CA 1
ATOM 1587 C C . GLU A 1 196 ? 13.129 -19.185 -0.245 1.00 95.88 196 GLU A C 1
ATOM 1589 O O . GLU A 1 196 ? 12.201 -19.130 -1.062 1.00 95.88 196 GLU A O 1
ATOM 1594 N N . GLY A 1 197 ? 13.320 -20.259 0.510 1.00 93.38 197 GLY A N 1
ATOM 1595 C CA . GLY A 1 197 ? 12.380 -21.368 0.560 1.00 93.38 197 GLY A CA 1
ATOM 1596 C C . GLY A 1 197 ? 12.556 -22.179 1.826 1.00 93.38 197 GLY A C 1
ATOM 1597 O O . GLY A 1 197 ? 13.596 -22.126 2.475 1.00 93.38 197 GLY A O 1
ATOM 1598 N N . TYR A 1 198 ? 11.527 -22.935 2.186 1.00 94.25 198 TYR A N 1
ATOM 1599 C CA . TYR A 1 198 ? 11.596 -23.845 3.317 1.00 94.25 198 TYR A CA 1
ATOM 1600 C C . TYR A 1 198 ? 11.952 -25.243 2.820 1.00 94.25 198 TYR A C 1
ATOM 1602 O O . TYR A 1 198 ? 11.228 -25.818 2.005 1.00 94.25 198 TYR A O 1
ATOM 1610 N N . SER A 1 199 ? 13.070 -25.786 3.298 1.00 92.00 199 SER A N 1
ATOM 1611 C CA . SER A 1 199 ? 13.469 -27.153 2.978 1.00 92.00 199 SER A CA 1
ATOM 1612 C C . SER A 1 199 ? 12.760 -28.120 3.921 1.00 92.00 199 SER A C 1
ATOM 1614 O O . SER A 1 199 ? 13.027 -28.130 5.121 1.00 92.00 199 SER A O 1
ATOM 1616 N N . THR A 1 200 ? 11.873 -28.966 3.394 1.00 91.06 200 THR A N 1
ATOM 1617 C CA . THR A 1 200 ? 11.155 -29.977 4.191 1.00 91.06 200 THR A CA 1
ATOM 1618 C C . THR A 1 200 ? 12.096 -31.013 4.803 1.00 91.06 200 THR A C 1
ATOM 1620 O O . THR A 1 200 ? 11.874 -31.444 5.933 1.00 91.06 200 THR A O 1
ATOM 1623 N N . SER A 1 201 ? 13.175 -31.371 4.097 1.00 91.81 201 SER A N 1
ATOM 1624 C CA . SER A 1 201 ? 14.156 -32.357 4.563 1.00 91.81 201 SER A CA 1
ATOM 1625 C C . SER A 1 201 ? 14.995 -31.846 5.732 1.00 91.81 201 SER A C 1
ATOM 1627 O O . SER A 1 201 ? 15.318 -32.614 6.633 1.00 91.81 201 SER A O 1
ATOM 1629 N N . ARG A 1 202 ? 15.319 -30.549 5.745 1.00 91.81 202 ARG A N 1
ATOM 1630 C CA . ARG A 1 202 ? 16.133 -29.931 6.801 1.00 91.81 202 ARG A CA 1
ATOM 1631 C C . ARG A 1 202 ? 15.324 -29.186 7.859 1.00 91.81 202 ARG A C 1
ATOM 1633 O O . ARG A 1 202 ? 15.873 -28.823 8.890 1.00 91.81 202 ARG A O 1
ATOM 1640 N N . ARG A 1 203 ? 14.029 -28.967 7.613 1.00 95.12 203 ARG A N 1
ATOM 1641 C CA . ARG A 1 203 ? 13.133 -28.154 8.451 1.00 95.12 203 ARG A CA 1
ATOM 1642 C C . ARG A 1 203 ? 13.682 -26.748 8.735 1.00 95.12 203 ARG A C 1
ATOM 1644 O O . ARG A 1 203 ? 13.369 -26.153 9.766 1.00 95.12 203 ARG A O 1
ATOM 1651 N N . GLU A 1 204 ? 14.465 -26.206 7.807 1.00 96.19 204 GLU A N 1
ATOM 1652 C CA . GLU A 1 204 ? 15.115 -24.900 7.920 1.00 96.19 204 GLU A CA 1
ATOM 1653 C C . GLU A 1 204 ? 14.814 -24.020 6.701 1.00 96.19 204 GLU A C 1
ATOM 1655 O O . GLU A 1 204 ? 14.483 -24.510 5.612 1.00 96.19 204 GLU A O 1
ATOM 1660 N N . LEU A 1 205 ? 14.939 -22.705 6.894 1.00 95.75 205 LEU A N 1
ATOM 1661 C CA . LEU A 1 205 ? 14.937 -21.738 5.803 1.00 95.75 205 LEU A CA 1
ATOM 1662 C C . LEU A 1 205 ? 16.237 -21.906 5.005 1.00 95.75 205 LEU A C 1
ATOM 1664 O O . LEU A 1 205 ? 17.328 -21.779 5.555 1.00 95.75 205 LEU A O 1
ATOM 1668 N N . CYS A 1 206 ? 16.119 -22.192 3.713 1.00 95.12 206 CYS A N 1
ATOM 1669 C CA . CYS A 1 206 ? 17.243 -22.308 2.796 1.00 95.12 206 CYS A CA 1
ATOM 1670 C C . CYS A 1 206 ? 17.210 -21.195 1.747 1.00 95.12 206 CYS A C 1
ATOM 1672 O O . CYS A 1 206 ? 16.144 -20.809 1.257 1.00 95.12 206 CYS A O 1
ATOM 1674 N N . TYR A 1 207 ? 18.398 -20.740 1.365 1.00 95.56 207 TYR A N 1
ATOM 1675 C CA . TYR A 1 207 ? 18.600 -19.781 0.288 1.00 95.56 207 TYR A CA 1
ATOM 1676 C C . TYR A 1 207 ? 19.085 -20.521 -0.953 1.00 95.56 207 TYR A C 1
ATOM 1678 O O . TYR A 1 207 ? 19.917 -21.428 -0.861 1.00 95.56 207 TYR A O 1
ATOM 1686 N N . TYR A 1 208 ? 18.557 -20.153 -2.112 1.00 95.25 208 TYR A N 1
ATOM 1687 C CA . TYR A 1 208 ? 18.994 -20.701 -3.387 1.00 95.25 208 TYR A CA 1
ATOM 1688 C C . TYR A 1 208 ? 19.088 -19.617 -4.442 1.00 95.25 208 TYR A C 1
ATOM 1690 O O . TYR A 1 208 ? 18.331 -18.655 -4.437 1.00 95.25 208 TYR A O 1
ATOM 1698 N N . ASP A 1 209 ? 20.001 -19.806 -5.380 1.00 96.19 209 ASP A N 1
ATOM 1699 C CA . ASP A 1 209 ? 20.177 -18.894 -6.497 1.00 96.19 209 ASP A CA 1
ATOM 1700 C C . ASP A 1 209 ? 19.277 -19.336 -7.640 1.00 96.19 209 ASP A C 1
ATOM 1702 O O . ASP A 1 209 ? 19.133 -20.527 -7.939 1.00 96.19 209 ASP A O 1
ATOM 1706 N N . ILE A 1 210 ? 18.628 -18.356 -8.246 1.00 97.31 210 ILE A N 1
ATOM 1707 C CA . ILE A 1 210 ? 17.739 -18.518 -9.382 1.00 97.31 210 ILE A CA 1
ATOM 1708 C C . ILE A 1 210 ? 18.431 -17.875 -10.577 1.00 97.31 210 ILE A C 1
ATOM 1710 O O . ILE A 1 210 ? 18.792 -16.704 -10.504 1.00 97.31 210 ILE A O 1
ATOM 1714 N N . TYR A 1 211 ? 18.584 -18.623 -11.665 1.00 97.31 211 TYR A N 1
ATOM 1715 C CA . TYR A 1 211 ? 19.196 -18.175 -12.915 1.00 97.31 211 TYR A CA 1
ATOM 1716 C C . TYR A 1 211 ? 18.141 -18.040 -14.011 1.00 97.31 211 TYR A C 1
ATOM 1718 O O . TYR A 1 211 ? 17.128 -18.746 -13.999 1.00 97.31 211 TYR A O 1
ATOM 1726 N N . TRP A 1 212 ? 18.380 -17.151 -14.973 1.00 97.56 212 TRP A N 1
ATOM 1727 C CA . TRP A 1 212 ? 17.513 -16.967 -16.134 1.00 97.56 212 TRP A CA 1
ATOM 1728 C C . TRP A 1 212 ? 17.815 -18.030 -17.198 1.00 97.56 212 TRP A C 1
ATOM 1730 O O . TRP A 1 212 ? 18.936 -18.117 -17.685 1.00 97.56 212 TRP A O 1
ATOM 1740 N N . GLN A 1 213 ? 16.821 -18.845 -17.564 1.00 96.12 213 GLN A N 1
ATOM 1741 C CA . GLN A 1 213 ? 17.002 -19.974 -18.489 1.00 96.12 213 GLN A CA 1
ATOM 1742 C C . GLN A 1 213 ? 17.624 -19.583 -19.836 1.00 96.12 213 GLN A C 1
ATOM 1744 O O . GLN A 1 213 ? 18.546 -20.272 -20.255 1.00 96.12 213 GLN A O 1
ATOM 1749 N N . PRO A 1 214 ? 17.178 -18.504 -20.515 1.00 95.00 214 PRO A N 1
ATOM 1750 C CA . PRO A 1 214 ? 17.781 -18.076 -21.778 1.00 95.00 214 PRO A CA 1
ATOM 1751 C C . PRO A 1 214 ? 19.281 -17.771 -21.725 1.00 95.00 214 PRO A C 1
ATOM 1753 O O . PRO A 1 214 ? 19.916 -17.783 -22.774 1.00 95.00 214 PRO A O 1
ATOM 1756 N N . ASP A 1 215 ? 19.832 -17.494 -20.541 1.00 93.69 215 ASP A N 1
ATOM 1757 C CA . ASP A 1 215 ? 21.251 -17.166 -20.373 1.00 93.69 215 ASP A CA 1
ATOM 1758 C C . ASP A 1 215 ? 22.105 -18.418 -20.088 1.00 93.69 215 ASP A C 1
ATOM 1760 O O . ASP A 1 215 ? 23.336 -18.349 -20.086 1.00 93.69 215 ASP A O 1
ATOM 1764 N N . LEU A 1 216 ? 21.469 -19.576 -19.866 1.00 92.94 216 LEU A N 1
ATOM 1765 C CA . LEU A 1 216 ? 22.137 -20.865 -19.700 1.00 92.94 216 LEU A CA 1
ATOM 1766 C C . LEU A 1 216 ? 22.515 -21.418 -21.081 1.00 92.94 216 LEU A C 1
ATOM 1768 O O . LEU A 1 216 ? 21.765 -22.173 -21.694 1.00 92.94 216 LEU A O 1
ATOM 1772 N N . VAL A 1 217 ? 23.680 -21.010 -21.581 1.00 89.44 217 VAL A N 1
ATOM 1773 C CA . VAL A 1 217 ? 24.275 -21.550 -22.812 1.00 89.44 217 VAL A CA 1
ATOM 1774 C C . VAL A 1 217 ? 25.114 -22.784 -22.461 1.00 89.44 217 VAL A C 1
ATOM 1776 O O . VAL A 1 217 ? 25.813 -22.779 -21.450 1.00 89.44 217 VAL A O 1
ATOM 1779 N N . ASP A 1 218 ? 25.035 -23.843 -23.273 1.00 86.50 218 ASP A N 1
ATOM 1780 C CA . ASP A 1 218 ? 25.808 -25.082 -23.066 1.00 86.50 218 ASP A CA 1
ATOM 1781 C C . ASP A 1 218 ? 27.278 -24.976 -23.502 1.00 86.50 218 ASP A C 1
ATOM 1783 O O . ASP A 1 218 ? 28.096 -25.823 -23.140 1.00 86.50 218 ASP A O 1
ATOM 1787 N N . GLU A 1 219 ? 27.610 -23.952 -24.283 1.00 89.25 219 GLU A N 1
ATOM 1788 C CA . GLU A 1 219 ? 28.961 -23.682 -24.761 1.00 89.25 219 GLU A CA 1
ATOM 1789 C C . GLU A 1 219 ? 29.820 -23.077 -23.647 1.00 89.25 219 GLU A C 1
ATOM 1791 O O . GLU A 1 219 ? 29.401 -22.155 -22.940 1.00 89.25 219 GLU A O 1
ATOM 1796 N N . VAL A 1 220 ? 31.040 -23.601 -23.503 1.00 87.31 220 VAL A N 1
ATOM 1797 C CA . VAL A 1 220 ? 32.016 -23.092 -22.537 1.00 87.31 220 VAL A CA 1
ATOM 1798 C C . VAL A 1 220 ? 32.478 -21.713 -23.015 1.00 87.31 220 VAL A C 1
ATOM 1800 O O . VAL A 1 220 ? 33.080 -21.635 -24.088 1.00 87.31 220 VAL A O 1
ATOM 1803 N N . PRO A 1 221 ? 32.217 -20.637 -22.254 1.00 91.75 221 PRO A N 1
ATOM 1804 C CA . PRO A 1 221 ? 32.651 -19.303 -22.638 1.00 91.75 221 PRO A CA 1
ATOM 1805 C C . PRO A 1 221 ? 34.178 -19.215 -22.636 1.00 91.75 221 PRO A C 1
ATOM 1807 O O . PRO A 1 221 ? 34.861 -19.826 -21.810 1.00 91.75 221 PRO A O 1
ATOM 1810 N N . THR A 1 222 ? 34.705 -18.424 -23.560 1.00 94.25 222 THR A N 1
ATOM 1811 C CA . THR A 1 222 ? 36.111 -18.018 -23.577 1.00 94.25 222 THR A CA 1
ATOM 1812 C C . THR A 1 222 ? 36.448 -17.152 -22.357 1.00 94.25 222 THR A C 1
ATOM 1814 O O . THR A 1 222 ? 35.569 -16.569 -21.720 1.00 94.25 222 THR A O 1
ATOM 1817 N N . GLU A 1 223 ? 37.735 -17.039 -22.025 1.00 93.81 223 GLU A N 1
ATOM 1818 C CA . GLU A 1 223 ? 38.193 -16.218 -20.893 1.00 93.81 223 GLU A CA 1
ATOM 1819 C C . GLU A 1 223 ? 37.791 -14.738 -21.049 1.00 93.81 223 GLU A C 1
ATOM 1821 O O . GLU A 1 223 ? 37.345 -14.104 -20.095 1.00 93.81 223 GLU A O 1
ATOM 1826 N N . GLU A 1 224 ? 37.869 -14.201 -22.270 1.00 95.75 224 GLU A N 1
ATOM 1827 C CA . GLU A 1 224 ? 37.443 -12.828 -22.574 1.00 95.75 224 GLU A CA 1
ATOM 1828 C C . GLU A 1 224 ? 35.934 -12.635 -22.339 1.00 95.75 224 GLU A C 1
ATOM 1830 O O . GLU A 1 224 ? 35.505 -11.626 -21.775 1.00 95.75 224 GLU A O 1
ATOM 1835 N N . GLU A 1 225 ? 35.109 -13.621 -22.707 1.00 93.94 225 GLU A N 1
ATOM 1836 C CA . GLU A 1 225 ? 33.666 -13.590 -22.449 1.00 93.94 225 GLU A CA 1
ATOM 1837 C C . GLU A 1 225 ? 33.336 -13.705 -20.959 1.00 93.94 225 GLU A C 1
ATOM 1839 O O . GLU A 1 225 ? 32.375 -13.084 -20.501 1.00 93.94 225 GLU A O 1
ATOM 1844 N N . LEU A 1 226 ? 34.113 -14.476 -20.193 1.00 92.19 226 LEU A N 1
ATOM 1845 C CA . LEU A 1 226 ? 33.959 -14.576 -18.740 1.00 92.19 226 LEU A CA 1
ATOM 1846 C C . LEU A 1 226 ? 34.239 -13.232 -18.065 1.00 92.19 226 LEU A C 1
ATOM 1848 O O . LEU A 1 226 ? 33.412 -12.771 -17.276 1.00 92.19 226 LEU A O 1
ATOM 1852 N N . GLN A 1 227 ? 35.326 -12.557 -18.445 1.00 94.38 227 GLN A N 1
ATOM 1853 C CA . GLN A 1 227 ? 35.648 -11.215 -17.950 1.00 94.38 227 GLN A CA 1
ATOM 1854 C C . GLN A 1 227 ? 34.560 -10.199 -18.323 1.00 94.38 227 GLN A C 1
ATOM 1856 O O . GLN A 1 227 ? 34.107 -9.425 -17.478 1.00 94.38 227 GLN A O 1
ATOM 1861 N N . ALA A 1 228 ? 34.066 -10.229 -19.566 1.00 95.00 228 ALA A N 1
ATOM 1862 C CA . ALA A 1 228 ? 32.973 -9.357 -19.995 1.00 95.00 228 ALA A CA 1
ATOM 1863 C C . ALA A 1 228 ? 31.668 -9.623 -19.218 1.00 95.00 228 ALA A C 1
ATOM 1865 O O . ALA A 1 228 ? 30.951 -8.682 -18.859 1.00 95.00 228 ALA A O 1
ATOM 1866 N N . ARG A 1 229 ? 31.354 -10.894 -18.925 1.00 94.75 229 ARG A N 1
ATOM 1867 C CA . ARG A 1 229 ? 30.208 -11.278 -18.085 1.00 94.75 229 ARG A CA 1
ATOM 1868 C C . ARG A 1 229 ? 30.371 -10.790 -16.651 1.00 94.75 229 ARG A C 1
ATOM 1870 O O . ARG A 1 229 ? 29.398 -10.297 -16.088 1.00 94.75 229 ARG A O 1
ATOM 1877 N N . GLU A 1 230 ? 31.569 -10.878 -16.082 1.00 95.31 230 GLU A N 1
ATOM 1878 C CA . GLU A 1 230 ? 31.856 -10.396 -14.730 1.00 95.31 230 GLU A CA 1
ATOM 1879 C C . GLU A 1 230 ? 31.662 -8.880 -14.609 1.00 95.31 230 GLU A C 1
ATOM 1881 O O . GLU A 1 230 ? 30.936 -8.425 -13.723 1.00 95.31 230 GLU A O 1
ATOM 1886 N N . VAL A 1 231 ? 32.213 -8.104 -15.550 1.00 96.38 231 VAL A N 1
ATOM 1887 C CA . VAL A 1 231 ? 32.008 -6.645 -15.605 1.00 96.38 231 VAL A CA 1
ATOM 1888 C C . VAL A 1 231 ? 30.518 -6.317 -15.710 1.00 96.38 231 VAL A C 1
ATOM 1890 O O . VAL A 1 231 ? 29.998 -5.514 -14.934 1.00 96.38 231 VAL A O 1
ATOM 1893 N N . ARG A 1 232 ? 29.796 -6.989 -16.614 1.00 95.81 232 ARG A N 1
ATOM 1894 C CA . ARG A 1 232 ? 28.348 -6.804 -16.779 1.00 95.81 232 ARG A CA 1
ATOM 1895 C C . ARG A 1 232 ? 27.561 -7.172 -15.518 1.00 95.81 232 ARG A C 1
ATOM 1897 O O . ARG A 1 232 ? 26.571 -6.515 -15.197 1.00 95.81 232 ARG A O 1
ATOM 1904 N N . LEU A 1 233 ? 27.961 -8.229 -14.815 1.00 96.12 233 LEU A N 1
ATOM 1905 C CA . LEU A 1 233 ? 27.327 -8.659 -13.572 1.00 96.12 233 LEU A CA 1
ATOM 1906 C C . LEU A 1 233 ? 27.513 -7.617 -12.466 1.00 96.12 233 LEU A C 1
ATOM 1908 O O . LEU A 1 233 ? 26.574 -7.342 -11.719 1.00 96.12 233 LEU A O 1
ATOM 1912 N N . GLU A 1 234 ? 28.688 -7.002 -12.390 1.00 96.81 234 GLU A N 1
ATOM 1913 C CA . GLU A 1 234 ? 28.948 -5.934 -11.430 1.00 96.81 234 GLU A CA 1
ATOM 1914 C C . GLU A 1 234 ? 28.133 -4.671 -11.743 1.00 96.81 234 GLU A C 1
ATOM 1916 O O . GLU A 1 234 ? 27.516 -4.085 -10.850 1.00 96.81 234 GLU A O 1
ATOM 1921 N N . GLU A 1 235 ? 28.005 -4.306 -13.022 1.00 97.31 235 GLU A N 1
ATOM 1922 C CA . GLU A 1 235 ? 27.096 -3.236 -13.447 1.00 97.31 235 GLU A CA 1
ATOM 1923 C C . GLU A 1 235 ? 25.632 -3.535 -13.077 1.00 97.31 235 GLU A C 1
ATOM 1925 O O . GLU A 1 235 ? 24.898 -2.628 -12.672 1.00 97.31 235 GLU A O 1
ATOM 1930 N N . LEU A 1 236 ? 25.197 -4.800 -13.173 1.00 97.31 236 LEU A N 1
ATOM 1931 C CA . LEU A 1 236 ? 23.842 -5.225 -12.801 1.00 97.31 236 LEU A CA 1
ATOM 1932 C C . LEU A 1 236 ? 23.604 -5.098 -11.297 1.00 97.31 236 LEU A C 1
ATOM 1934 O O . LEU A 1 236 ? 22.560 -4.587 -10.887 1.00 97.31 236 LEU A O 1
ATOM 1938 N N . ARG A 1 237 ? 24.573 -5.513 -10.474 1.00 97.06 237 ARG A N 1
ATOM 1939 C CA . ARG A 1 237 ? 24.514 -5.360 -9.012 1.00 97.06 237 ARG A CA 1
ATOM 1940 C C . ARG A 1 237 ? 24.458 -3.893 -8.612 1.00 97.06 237 ARG A C 1
ATOM 1942 O O . ARG A 1 237 ? 23.632 -3.517 -7.776 1.00 97.06 237 ARG A O 1
ATOM 1949 N N . ARG A 1 238 ? 25.283 -3.053 -9.244 1.00 97.62 238 ARG A N 1
ATOM 1950 C CA . ARG A 1 238 ? 25.254 -1.603 -9.040 1.00 97.62 238 ARG A CA 1
ATOM 1951 C C . ARG A 1 238 ? 23.883 -1.030 -9.390 1.00 97.62 238 ARG A C 1
ATOM 1953 O O . ARG A 1 238 ? 23.288 -0.351 -8.557 1.00 97.62 238 ARG A O 1
ATOM 1960 N N . LEU A 1 239 ? 23.342 -1.367 -10.563 1.00 97.19 239 LEU A N 1
ATOM 1961 C CA . LEU A 1 239 ? 22.010 -0.924 -10.976 1.00 97.19 239 LEU A CA 1
ATOM 1962 C C . LEU A 1 239 ? 20.922 -1.398 -10.003 1.00 97.19 239 LEU A C 1
ATOM 1964 O O . LEU A 1 239 ? 20.045 -0.615 -9.646 1.00 97.19 239 LEU A O 1
ATOM 1968 N N . GLN A 1 240 ? 20.965 -2.650 -9.544 1.00 97.31 240 GLN A N 1
ATOM 1969 C CA . GLN A 1 240 ? 20.010 -3.163 -8.561 1.00 97.31 240 GLN A CA 1
ATOM 1970 C C . GLN A 1 240 ? 20.078 -2.374 -7.245 1.00 97.31 240 GLN A C 1
ATOM 1972 O O . GLN A 1 240 ? 19.033 -2.020 -6.691 1.00 97.31 240 GLN A O 1
ATOM 1977 N N . SER A 1 241 ? 21.284 -2.083 -6.752 1.00 97.69 241 SER A N 1
ATOM 1978 C CA . SER A 1 241 ? 21.498 -1.278 -5.545 1.00 97.69 241 SER A CA 1
ATOM 1979 C C . SER A 1 241 ? 20.948 0.142 -5.713 1.00 97.69 241 SER A C 1
ATOM 1981 O O . SER A 1 241 ? 20.144 0.605 -4.898 1.00 97.69 241 SER A O 1
ATOM 1983 N N . ASP A 1 242 ? 21.289 0.798 -6.825 1.00 97.56 242 ASP A N 1
ATOM 1984 C CA . ASP A 1 242 ? 20.838 2.151 -7.145 1.00 97.56 242 ASP A CA 1
ATOM 1985 C C . ASP A 1 242 ? 19.310 2.218 -7.289 1.00 97.56 242 ASP A C 1
ATOM 1987 O O . ASP A 1 242 ? 18.671 3.111 -6.726 1.00 97.56 242 ASP A O 1
ATOM 1991 N N . MET A 1 243 ? 18.693 1.240 -7.960 1.00 97.69 243 MET A N 1
ATOM 1992 C CA . MET A 1 243 ? 17.235 1.155 -8.080 1.00 97.69 243 MET A CA 1
ATOM 1993 C C . MET A 1 243 ? 16.557 0.887 -6.735 1.00 97.69 243 MET A C 1
ATOM 1995 O O . MET A 1 243 ? 15.535 1.502 -6.442 1.00 97.69 243 MET A O 1
ATOM 1999 N N . THR A 1 244 ? 17.133 0.041 -5.877 1.00 96.44 244 THR A N 1
ATOM 2000 C CA . THR A 1 244 ? 16.604 -0.210 -4.523 1.00 96.44 244 THR A CA 1
ATOM 2001 C C . THR A 1 244 ? 16.646 1.059 -3.669 1.00 96.44 244 THR A C 1
ATOM 2003 O O . THR A 1 244 ? 15.688 1.383 -2.953 1.00 96.44 244 THR A O 1
ATOM 2006 N N . ARG A 1 245 ? 17.738 1.827 -3.768 1.00 97.75 245 ARG A N 1
ATOM 2007 C CA . ARG A 1 245 ? 17.875 3.129 -3.107 1.00 97.75 245 ARG A CA 1
ATOM 2008 C C . ARG A 1 245 ? 16.854 4.129 -3.642 1.00 97.75 245 ARG A C 1
ATOM 2010 O O . ARG A 1 245 ? 16.190 4.793 -2.847 1.00 97.75 245 ARG A O 1
ATOM 2017 N N . TRP A 1 246 ? 16.696 4.209 -4.961 1.00 97.25 246 TRP A N 1
ATOM 2018 C CA . TRP A 1 246 ? 15.712 5.074 -5.607 1.00 97.25 246 TRP A CA 1
ATOM 2019 C C . TRP A 1 246 ? 14.277 4.727 -5.181 1.00 97.25 246 TRP A C 1
ATOM 2021 O O . TRP A 1 246 ? 13.521 5.611 -4.778 1.00 97.25 246 TRP A O 1
ATOM 2031 N N . GLU A 1 247 ? 13.900 3.445 -5.172 1.00 95.94 247 GLU A N 1
ATOM 2032 C CA . GLU A 1 247 ? 12.579 2.986 -4.716 1.00 95.94 247 GLU A CA 1
ATOM 2033 C C . GLU A 1 247 ? 12.329 3.367 -3.250 1.00 95.94 247 GLU A C 1
ATOM 2035 O O . GLU A 1 247 ? 11.244 3.843 -2.899 1.00 95.94 247 GLU A O 1
ATOM 2040 N N . SER A 1 248 ? 13.353 3.230 -2.403 1.00 96.62 248 SER A N 1
ATOM 2041 C CA . SER A 1 248 ? 13.304 3.627 -0.993 1.00 96.62 248 SER A CA 1
ATOM 2042 C C . SER A 1 248 ? 13.120 5.139 -0.825 1.00 96.62 248 SER A C 1
ATOM 2044 O O . SER A 1 248 ? 12.289 5.574 -0.025 1.00 96.62 248 SER A O 1
ATOM 2046 N N . GLN A 1 249 ? 13.826 5.953 -1.616 1.00 97.00 249 GLN A N 1
ATOM 2047 C CA . GLN A 1 249 ? 13.670 7.412 -1.629 1.00 97.00 249 GLN A CA 1
ATOM 2048 C C . GLN A 1 249 ? 12.266 7.826 -2.078 1.00 97.00 249 GLN A C 1
ATOM 2050 O O . GLN A 1 249 ? 11.624 8.642 -1.420 1.00 97.00 249 GLN A O 1
ATOM 2055 N N . GLN A 1 250 ? 11.742 7.216 -3.144 1.00 95.81 250 GLN A N 1
ATOM 2056 C CA . GLN A 1 250 ? 10.379 7.465 -3.617 1.00 95.81 250 GLN A CA 1
ATOM 2057 C C . GLN A 1 250 ? 9.328 7.070 -2.573 1.00 95.81 250 GLN A C 1
ATOM 2059 O O . GLN A 1 250 ? 8.325 7.766 -2.397 1.00 95.81 250 GLN A O 1
ATOM 2064 N N . ALA A 1 251 ? 9.541 5.964 -1.857 1.00 95.31 251 ALA A N 1
ATOM 2065 C CA . ALA A 1 251 ? 8.674 5.555 -0.760 1.00 95.31 251 ALA A CA 1
ATOM 2066 C C . ALA A 1 251 ? 8.728 6.550 0.413 1.00 95.31 251 ALA A C 1
ATOM 2068 O O . ALA A 1 251 ? 7.670 6.905 0.938 1.00 95.31 251 ALA A O 1
ATOM 2069 N N . SER A 1 252 ? 9.917 7.040 0.788 1.00 96.38 252 SER A N 1
ATOM 2070 C CA . SER A 1 252 ? 10.075 8.072 1.827 1.00 96.38 252 SER A CA 1
ATOM 2071 C C . SER A 1 252 ? 9.380 9.371 1.434 1.00 96.38 252 SER A C 1
ATOM 2073 O O . SER A 1 252 ? 8.523 9.850 2.171 1.00 96.38 252 SER A O 1
ATOM 2075 N N . ALA A 1 253 ? 9.634 9.876 0.225 1.00 96.00 253 ALA A N 1
ATOM 2076 C CA . ALA A 1 253 ? 9.024 11.103 -0.279 1.00 96.00 253 ALA A CA 1
ATOM 2077 C C . ALA A 1 253 ? 7.486 11.022 -0.300 1.00 96.00 253 ALA A C 1
ATOM 2079 O O . ALA A 1 253 ? 6.801 11.978 0.070 1.00 96.00 253 ALA A O 1
ATOM 2080 N N . LYS A 1 254 ? 6.921 9.863 -0.673 1.00 94.00 254 LYS A N 1
ATOM 2081 C CA . LYS A 1 254 ? 5.470 9.616 -0.600 1.00 94.00 254 LYS A CA 1
ATOM 2082 C C . LYS A 1 254 ? 4.950 9.607 0.837 1.00 94.00 254 LYS A C 1
ATOM 2084 O O . LYS A 1 254 ? 3.892 10.180 1.085 1.00 94.00 254 LYS A O 1
ATOM 2089 N N . ARG A 1 255 ? 5.669 8.985 1.780 1.00 95.88 255 ARG A N 1
ATOM 2090 C CA . ARG A 1 255 ? 5.304 8.989 3.210 1.00 95.88 255 ARG A CA 1
ATOM 2091 C C . ARG A 1 255 ? 5.353 10.399 3.793 1.00 95.88 255 ARG A C 1
ATOM 2093 O O . ARG A 1 255 ? 4.417 10.797 4.473 1.00 95.88 255 ARG A O 1
ATOM 2100 N N . GLU A 1 256 ? 6.387 11.170 3.480 1.00 96.50 256 GLU A N 1
ATOM 2101 C CA . GLU A 1 256 ? 6.528 12.565 3.907 1.00 96.50 256 GLU A CA 1
ATOM 2102 C C . GLU A 1 256 ? 5.447 13.467 3.301 1.00 96.50 256 GLU A C 1
ATOM 2104 O O . GLU A 1 256 ? 4.893 14.324 3.986 1.00 96.50 256 GLU A O 1
ATOM 2109 N N . ALA A 1 257 ? 5.102 13.283 2.023 1.00 95.12 257 ALA A N 1
ATOM 2110 C CA . ALA A 1 257 ? 3.977 13.984 1.404 1.00 95.12 257 ALA A CA 1
ATOM 2111 C C . ALA A 1 257 ? 2.645 13.629 2.088 1.00 95.12 257 ALA A C 1
ATOM 2113 O O . ALA A 1 257 ? 1.886 14.529 2.444 1.00 95.12 257 ALA A O 1
ATOM 2114 N N . ALA A 1 258 ? 2.390 12.343 2.345 1.00 94.44 258 ALA A N 1
ATOM 2115 C CA . ALA A 1 258 ? 1.198 11.895 3.062 1.00 94.44 258 ALA A CA 1
ATOM 2116 C C . ALA A 1 258 ? 1.132 12.466 4.489 1.00 94.44 258 ALA A C 1
ATOM 2118 O O . ALA A 1 258 ? 0.077 12.933 4.909 1.00 94.44 258 ALA A O 1
ATOM 2119 N N . LEU A 1 259 ? 2.259 12.505 5.208 1.00 96.25 259 LEU A N 1
ATOM 2120 C CA . LEU A 1 259 ? 2.342 13.111 6.536 1.00 96.25 259 LEU A CA 1
ATOM 2121 C C . LEU A 1 259 ? 2.041 14.614 6.484 1.00 96.25 259 LEU A C 1
ATOM 2123 O O . LEU A 1 259 ? 1.234 15.100 7.269 1.00 96.25 259 LEU A O 1
ATOM 2127 N N . ARG A 1 260 ? 2.608 15.346 5.515 1.00 96.19 260 ARG A N 1
ATOM 2128 C CA . ARG A 1 260 ? 2.302 16.772 5.305 1.00 96.19 260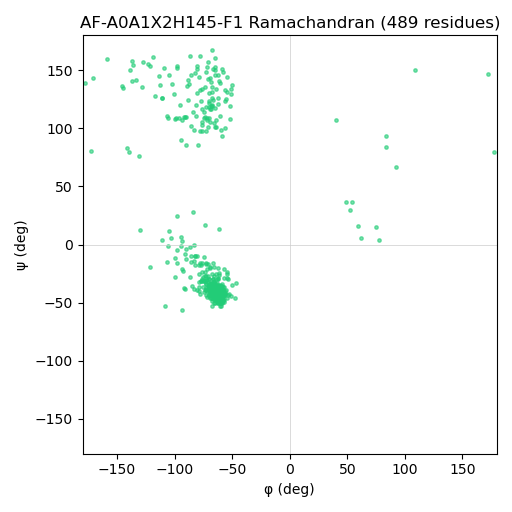 ARG A CA 1
ATOM 2129 C C . ARG A 1 260 ? 0.814 17.004 5.050 1.00 96.19 260 ARG A C 1
ATOM 2131 O O . ARG A 1 260 ? 0.230 17.908 5.645 1.00 96.19 260 ARG A O 1
ATOM 2138 N N . HIS A 1 261 ? 0.186 16.183 4.209 1.00 94.38 261 HIS A N 1
ATOM 2139 C CA . HIS A 1 261 ? -1.255 16.261 3.969 1.00 94.38 261 HIS A CA 1
ATOM 2140 C C . HIS A 1 261 ? -2.067 15.930 5.222 1.00 94.38 261 HIS A C 1
ATOM 2142 O O . HIS A 1 261 ? -3.036 16.631 5.511 1.00 94.38 261 HIS A O 1
ATOM 2148 N N . GLN A 1 262 ? -1.657 14.926 5.999 1.00 95.81 262 GLN A N 1
ATOM 2149 C CA . GLN A 1 262 ? -2.293 14.579 7.266 1.00 95.81 262 GLN A CA 1
ATOM 2150 C C . GLN A 1 262 ? -2.223 15.743 8.262 1.00 95.81 262 GLN A C 1
ATOM 2152 O O . GLN A 1 262 ? -3.261 16.145 8.782 1.00 95.81 262 GLN A O 1
ATOM 2157 N N . THR A 1 263 ? -1.046 16.337 8.480 1.00 96.56 263 THR A N 1
ATOM 2158 C CA . THR A 1 263 ? -0.872 17.499 9.366 1.00 96.56 263 THR A CA 1
ATOM 2159 C C . THR A 1 263 ? -1.689 18.700 8.885 1.00 96.56 263 THR A C 1
ATOM 2161 O O . THR A 1 263 ? -2.381 19.340 9.677 1.00 96.56 263 THR A O 1
ATOM 2164 N N . ALA A 1 264 ? -1.688 18.984 7.579 1.00 96.75 264 ALA A N 1
ATOM 2165 C CA . ALA A 1 264 ? -2.491 20.063 7.007 1.00 96.75 264 ALA A CA 1
ATOM 2166 C C . ALA A 1 264 ? -4.001 19.818 7.181 1.00 96.75 264 ALA A C 1
ATOM 2168 O O . ALA A 1 264 ? -4.751 20.742 7.499 1.00 96.75 264 ALA A O 1
ATOM 2169 N N . ASN A 1 265 ? -4.462 18.579 6.999 1.00 96.19 265 ASN A N 1
ATOM 2170 C CA . ASN A 1 265 ? -5.853 18.201 7.229 1.00 96.19 265 ASN A CA 1
ATOM 2171 C C . ASN A 1 265 ? -6.228 18.328 8.711 1.00 96.19 265 ASN A C 1
ATOM 2173 O O . ASN A 1 265 ? -7.279 18.886 9.011 1.00 96.19 265 ASN A O 1
ATOM 2177 N N . GLN A 1 266 ? -5.370 17.876 9.629 1.00 96.62 266 GLN A N 1
ATOM 2178 C CA . GLN A 1 266 ? -5.575 18.019 11.074 1.00 96.62 266 GLN A CA 1
ATOM 2179 C C . GLN A 1 266 ? -5.722 19.488 11.477 1.00 96.62 266 GLN A C 1
ATOM 2181 O O . GLN A 1 266 ? -6.662 19.823 12.189 1.00 96.62 266 GLN A O 1
ATOM 2186 N N . ALA A 1 267 ? -4.873 20.378 10.954 1.00 97.81 267 ALA A N 1
ATOM 2187 C CA . ALA A 1 267 ? -4.982 21.814 11.206 1.00 97.81 267 ALA A CA 1
ATOM 2188 C C . ALA A 1 267 ? -6.316 22.395 10.698 1.00 97.81 267 ALA A C 1
ATOM 2190 O O . ALA A 1 267 ? -6.992 23.125 11.423 1.00 97.81 267 ALA A O 1
ATOM 2191 N N . LYS A 1 268 ? -6.742 22.030 9.479 1.00 97.81 268 LYS A N 1
ATOM 2192 C CA . LYS A 1 268 ? -8.038 22.456 8.914 1.00 97.81 268 LYS A CA 1
ATOM 2193 C C . LYS A 1 268 ? -9.220 21.932 9.745 1.00 97.81 268 LYS A C 1
ATOM 2195 O O . LYS A 1 268 ? -10.173 22.668 9.986 1.00 97.81 268 LYS A O 1
ATOM 2200 N N . ILE A 1 269 ? -9.167 20.677 10.196 1.00 97.38 269 ILE A N 1
ATOM 2201 C CA . ILE A 1 269 ? -10.209 20.075 11.043 1.00 97.38 269 ILE A CA 1
ATOM 2202 C C . ILE A 1 269 ? -10.243 20.753 12.416 1.00 97.38 269 ILE A C 1
ATOM 2204 O O . ILE A 1 269 ? -11.326 21.087 12.883 1.00 97.38 269 ILE A O 1
ATOM 2208 N N . ALA A 1 270 ? -9.089 21.018 13.031 1.00 97.31 270 ALA A N 1
ATOM 2209 C CA . ALA A 1 270 ? -9.004 21.716 14.312 1.00 97.31 270 ALA A CA 1
ATOM 2210 C C . ALA A 1 270 ? -9.637 23.116 14.240 1.00 97.31 270 ALA A C 1
ATOM 2212 O O . ALA A 1 270 ? -10.402 23.492 15.124 1.00 97.31 270 ALA A O 1
ATOM 2213 N N . GLN A 1 271 ? -9.411 23.855 13.146 1.00 97.69 271 GLN A N 1
ATOM 2214 C CA . GLN A 1 271 ? -10.081 25.140 12.903 1.00 97.69 271 GLN A CA 1
ATOM 2215 C C . GLN A 1 271 ? -11.607 25.002 12.787 1.00 97.69 271 GLN A C 1
ATOM 2217 O O . GLN A 1 271 ? -12.336 25.853 13.290 1.00 97.69 271 GLN A O 1
ATOM 2222 N N . LEU A 1 272 ? -12.112 23.940 12.146 1.00 97.38 272 LEU A N 1
ATOM 2223 C CA . LEU A 1 272 ? -13.555 23.677 12.069 1.00 97.38 272 LEU A CA 1
ATOM 2224 C C . LEU A 1 272 ? -14.145 23.322 13.438 1.00 97.38 272 LEU A C 1
ATOM 2226 O O . LEU A 1 272 ? -15.203 23.833 13.792 1.00 97.38 272 LEU A O 1
ATOM 2230 N N . VAL A 1 273 ? -13.454 22.485 14.214 1.00 97.50 273 VAL A N 1
ATOM 2231 C CA . VAL A 1 273 ? -13.856 22.104 15.577 1.00 97.50 273 VAL A CA 1
ATOM 2232 C C . VAL A 1 273 ? -13.921 23.331 16.486 1.00 97.50 273 VAL A C 1
ATOM 2234 O O . VAL A 1 273 ? -14.897 23.490 17.213 1.00 97.50 273 VAL A O 1
ATOM 2237 N N . ALA A 1 274 ? -12.946 24.238 16.388 1.00 97.44 274 ALA A N 1
ATOM 2238 C CA . ALA A 1 274 ? -12.910 25.472 17.171 1.00 97.44 274 ALA A CA 1
ATOM 2239 C C . ALA A 1 274 ? -14.102 26.415 16.903 1.00 97.44 274 ALA A C 1
ATOM 2241 O O . ALA A 1 274 ? -14.408 27.262 17.737 1.00 97.44 274 ALA A O 1
ATOM 2242 N N . ARG A 1 275 ? -14.796 26.276 15.763 1.00 97.69 275 ARG A N 1
ATOM 2243 C CA . ARG A 1 275 ? -15.996 27.067 15.425 1.00 97.69 275 ARG A CA 1
ATOM 2244 C C . ARG A 1 275 ? -17.292 26.477 15.991 1.00 97.69 275 ARG A C 1
ATOM 2246 O O . ARG A 1 275 ? -18.331 27.128 15.905 1.00 97.69 275 ARG A O 1
ATOM 2253 N N . ILE A 1 276 ? -17.263 25.260 16.537 1.00 97.12 276 ILE A N 1
ATOM 2254 C CA . ILE A 1 276 ? -18.440 24.626 17.139 1.00 97.12 276 ILE A CA 1
ATOM 2255 C C . ILE A 1 276 ? -18.676 25.240 18.521 1.00 97.12 276 ILE A C 1
ATOM 2257 O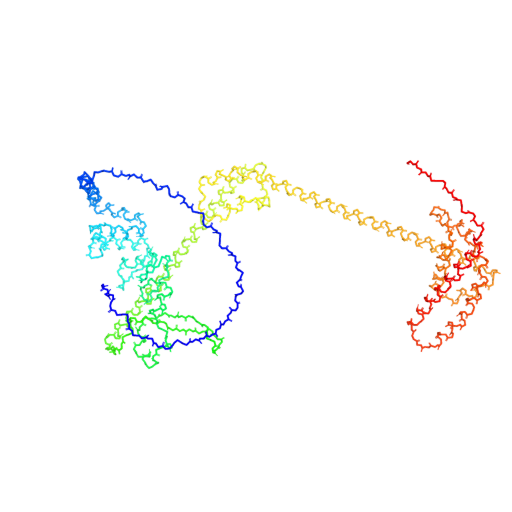 O . ILE A 1 276 ? -17.802 25.194 19.382 1.00 97.12 276 ILE A O 1
ATOM 2261 N N . VAL A 1 277 ? -19.873 25.789 18.739 1.00 95.50 277 VAL A N 1
ATOM 2262 C CA . VAL A 1 277 ? -20.280 26.390 20.016 1.00 95.50 277 VAL A CA 1
ATOM 2263 C C . VAL A 1 277 ? -21.365 25.525 20.673 1.00 95.50 277 VAL A C 1
ATOM 2265 O O . VAL A 1 277 ? -22.381 25.259 20.027 1.00 95.50 277 VAL A O 1
ATOM 2268 N N . PRO A 1 278 ? -21.197 25.091 21.940 1.00 95.31 278 PRO A N 1
ATOM 2269 C CA . PRO A 1 278 ? -19.990 25.233 22.767 1.00 95.31 278 PRO A CA 1
ATOM 2270 C C . PRO A 1 278 ? -18.834 24.333 22.277 1.00 95.31 278 PRO A C 1
ATOM 2272 O O . PRO A 1 278 ? -19.128 23.309 21.643 1.00 95.31 278 PRO A O 1
ATOM 2275 N N . PRO A 1 279 ? -17.558 24.659 22.596 1.00 96.00 279 PRO A N 1
ATOM 2276 C CA . PRO A 1 279 ? -16.391 23.870 22.189 1.00 96.00 279 PRO A CA 1
ATOM 2277 C C . PRO A 1 279 ? -16.548 22.391 22.544 1.00 96.00 279 PRO A C 1
ATOM 2279 O O . PRO A 1 279 ? -16.951 22.052 23.657 1.00 96.00 279 PRO A O 1
ATOM 2282 N N . ALA A 1 280 ? -16.314 21.507 21.577 1.00 96.62 280 ALA A N 1
ATOM 2283 C CA . ALA A 1 280 ? -16.440 20.067 21.776 1.00 96.62 280 ALA A CA 1
ATOM 2284 C C . ALA A 1 280 ? -15.215 19.507 22.511 1.00 96.62 280 ALA A C 1
ATOM 2286 O O . ALA A 1 280 ? -14.084 19.807 22.135 1.00 96.62 280 ALA A O 1
ATOM 2287 N N . GLU A 1 281 ? -15.451 18.681 23.528 1.00 96.94 281 GLU A N 1
ATOM 2288 C CA . GLU A 1 281 ? -14.404 17.914 24.206 1.00 96.94 281 GLU A CA 1
ATOM 2289 C C . GLU A 1 281 ? -13.894 16.781 23.296 1.00 96.94 281 GLU A C 1
ATOM 2291 O O . GLU A 1 281 ? -14.608 16.299 22.408 1.00 96.94 281 GLU A O 1
ATOM 2296 N N . GLU A 1 282 ? -12.640 16.362 23.485 1.00 97.31 282 GLU A N 1
ATOM 2297 C CA . GLU A 1 282 ? -11.996 15.369 22.612 1.00 97.31 282 GLU A CA 1
ATOM 2298 C C . GLU A 1 282 ? -12.716 14.009 22.651 1.00 97.31 282 GLU A C 1
ATOM 2300 O O . GLU A 1 282 ? -12.842 13.343 21.624 1.00 97.31 282 GLU A O 1
ATOM 2305 N N . ASP A 1 283 ? -13.261 13.600 23.797 1.00 97.31 283 ASP A N 1
ATOM 2306 C CA . ASP A 1 283 ? -14.020 12.353 23.947 1.00 97.31 283 ASP A CA 1
ATOM 2307 C C . ASP A 1 283 ? -15.332 12.360 23.133 1.00 97.31 283 ASP A C 1
ATOM 2309 O O . ASP A 1 283 ? -15.677 11.356 22.497 1.00 97.31 283 ASP A O 1
ATOM 2313 N N . VAL A 1 284 ? -16.021 13.505 23.068 1.00 98.12 284 VAL A N 1
ATOM 2314 C CA . VAL A 1 284 ? -17.198 13.734 22.216 1.00 98.12 284 VAL A CA 1
ATOM 2315 C C . VAL A 1 284 ? -16.806 13.631 20.739 1.00 98.12 284 VAL A C 1
ATOM 2317 O O . VAL A 1 284 ? -17.475 12.950 19.954 1.00 98.12 284 VAL A O 1
ATOM 2320 N N . LEU A 1 285 ? -15.697 14.266 20.343 1.00 97.88 285 LEU A N 1
ATOM 2321 C CA . LEU A 1 285 ? -15.203 14.235 18.961 1.00 97.88 285 LEU A CA 1
ATOM 2322 C C . LEU A 1 285 ? -14.821 12.816 18.524 1.00 97.88 285 LEU A C 1
ATOM 2324 O O . LEU A 1 285 ? -15.175 12.400 17.418 1.00 97.88 285 LEU A O 1
ATOM 2328 N N . GLN A 1 286 ? -14.183 12.029 19.393 1.00 97.69 286 GLN A N 1
ATOM 2329 C CA . GLN A 1 286 ? -13.820 10.638 19.100 1.00 97.69 286 GLN A CA 1
ATOM 2330 C C . GLN A 1 286 ? -15.042 9.728 18.890 1.00 97.69 286 GLN A C 1
ATOM 2332 O O . GLN A 1 286 ? -14.960 8.741 18.149 1.00 97.69 286 GLN A O 1
ATOM 2337 N N . ARG A 1 287 ? -16.207 10.060 19.461 1.00 97.62 287 ARG A N 1
ATOM 2338 C CA . ARG A 1 287 ? -17.465 9.345 19.177 1.00 97.62 287 ARG A CA 1
ATOM 2339 C C . ARG A 1 287 ? -18.048 9.706 17.808 1.00 97.62 287 ARG A C 1
ATOM 2341 O O . ARG A 1 287 ? -18.643 8.843 17.156 1.00 97.62 287 ARG A O 1
ATOM 2348 N N . CYS A 1 288 ? -17.784 10.912 17.303 1.00 98.31 288 CYS A N 1
ATOM 2349 C CA . CYS A 1 288 ? -18.270 11.377 16.004 1.00 98.31 288 CYS A CA 1
ATOM 2350 C C . CYS A 1 288 ? -17.629 10.591 14.842 1.00 98.31 288 CYS A C 1
ATOM 2352 O O . CYS A 1 288 ? -16.410 10.583 14.629 1.00 98.31 288 CYS A O 1
ATOM 2354 N N . LYS A 1 289 ? -18.459 9.921 14.035 1.00 98.19 289 LYS A N 1
ATOM 2355 C CA . LYS A 1 289 ? -17.998 9.106 12.897 1.00 98.19 289 LYS A CA 1
ATOM 2356 C C . LYS A 1 289 ? -17.381 9.976 11.801 1.00 98.19 289 LYS A C 1
ATOM 2358 O O . LYS A 1 289 ? -16.393 9.570 11.188 1.00 98.19 289 LYS A O 1
ATOM 2363 N N . ALA A 1 290 ? -17.943 11.157 11.544 1.00 97.88 290 ALA A N 1
ATOM 2364 C CA . ALA A 1 290 ? -17.437 12.094 10.547 1.00 97.88 290 ALA A CA 1
ATOM 2365 C C . ALA A 1 290 ? -16.035 12.607 10.905 1.00 97.88 290 ALA A C 1
ATOM 2367 O O . ALA A 1 290 ? -15.166 12.613 10.033 1.00 97.88 290 ALA A O 1
ATOM 2368 N N . TYR A 1 291 ? -15.799 12.945 12.178 1.00 98.06 291 TYR A N 1
ATOM 2369 C CA . TYR A 1 291 ? -14.487 13.363 12.682 1.00 98.06 291 TYR A CA 1
ATOM 2370 C C . TYR A 1 291 ? -13.439 12.259 12.504 1.00 98.06 291 TYR A C 1
ATOM 2372 O O . TYR A 1 291 ? -12.432 12.467 11.829 1.00 98.06 291 TYR A O 1
ATOM 2380 N N . ARG A 1 292 ? -13.714 11.038 12.991 1.00 97.81 292 ARG A N 1
ATOM 2381 C CA . ARG A 1 292 ? -12.786 9.900 12.843 1.00 97.81 292 ARG A CA 1
ATOM 2382 C C . ARG A 1 292 ? -12.468 9.573 11.385 1.00 97.81 292 ARG A C 1
ATOM 2384 O O . ARG A 1 292 ? -11.325 9.263 11.057 1.00 97.81 292 ARG A O 1
ATOM 2391 N N . ASN A 1 293 ? -13.462 9.639 10.500 1.00 97.62 293 ASN A N 1
ATOM 2392 C CA . ASN A 1 293 ? -13.246 9.405 9.073 1.00 97.62 293 ASN A CA 1
ATOM 2393 C C . ASN A 1 293 ? -12.399 10.509 8.430 1.00 97.62 293 ASN A C 1
ATOM 2395 O O . ASN A 1 293 ? -11.558 10.205 7.586 1.00 97.62 293 ASN A O 1
ATOM 2399 N N . ALA A 1 294 ? -12.597 11.768 8.829 1.00 97.25 294 ALA A N 1
ATOM 2400 C CA . ALA A 1 294 ? -11.791 12.886 8.352 1.00 97.25 294 ALA A CA 1
ATOM 2401 C C . ALA A 1 294 ? -10.330 12.764 8.818 1.00 97.25 294 ALA A C 1
ATOM 2403 O O . ALA A 1 294 ? -9.423 12.911 8.004 1.00 97.25 294 ALA A O 1
ATOM 2404 N N . MET A 1 295 ? -10.103 12.380 10.079 1.00 96.44 295 MET A N 1
ATOM 2405 C CA . MET A 1 295 ? -8.764 12.184 10.654 1.00 96.44 295 MET A CA 1
ATOM 2406 C C . MET A 1 295 ? -7.984 11.015 10.031 1.00 96.44 295 MET A C 1
ATOM 2408 O O . MET A 1 295 ? -6.756 11.037 10.008 1.00 96.44 295 MET A O 1
ATOM 2412 N N . LYS A 1 296 ? -8.675 9.996 9.499 1.00 96.00 296 LYS A N 1
ATOM 2413 C CA . LYS A 1 296 ? -8.054 8.845 8.812 1.00 96.00 296 LYS A CA 1
ATOM 2414 C C . LYS A 1 296 ? -7.693 9.113 7.348 1.00 96.00 296 LYS A C 1
ATOM 2416 O O . LYS A 1 296 ? -7.062 8.267 6.715 1.00 96.00 296 LYS A O 1
ATOM 2421 N N . LYS A 1 297 ? -8.125 10.238 6.775 1.00 94.69 297 LYS A N 1
ATOM 2422 C CA . LYS A 1 297 ? -7.916 10.521 5.356 1.00 94.69 297 LYS A CA 1
ATOM 2423 C C . LYS A 1 297 ? -6.466 10.953 5.106 1.00 94.69 297 LYS A C 1
ATOM 2425 O O . LYS A 1 297 ? -6.035 11.987 5.605 1.00 94.69 297 LYS A O 1
ATOM 2430 N N . GLN A 1 298 ? -5.739 10.156 4.319 1.00 92.75 298 GLN A N 1
ATOM 2431 C CA . GLN A 1 298 ? -4.336 10.418 3.963 1.00 92.75 298 GLN A CA 1
ATOM 2432 C C . GLN A 1 298 ? -4.190 11.508 2.890 1.00 92.75 298 GLN A C 1
ATOM 2434 O O . GLN A 1 298 ? -3.219 12.259 2.906 1.00 92.75 298 GLN A O 1
ATOM 2439 N N . ASP A 1 299 ? -5.165 11.623 1.985 1.00 94.19 299 ASP A N 1
ATOM 2440 C CA . ASP A 1 299 ? -5.154 12.630 0.921 1.00 94.19 299 ASP A CA 1
ATOM 2441 C C . ASP A 1 299 ? -5.613 13.999 1.418 1.00 94.19 299 ASP A C 1
ATOM 2443 O O . ASP A 1 299 ? -6.451 14.104 2.322 1.00 94.19 299 ASP A O 1
ATOM 2447 N N . GLU A 1 300 ? -5.160 15.061 0.751 1.00 94.38 300 GLU A N 1
ATOM 2448 C CA . GLU A 1 300 ? -5.632 16.412 1.033 1.00 94.38 300 GLU A CA 1
ATOM 2449 C C . GLU A 1 300 ? -7.166 16.510 0.940 1.00 94.38 300 GLU A C 1
ATOM 2451 O O . GLU A 1 300 ? -7.820 16.070 -0.015 1.00 94.38 300 GLU A O 1
ATOM 2456 N N . MET A 1 301 ? -7.776 17.105 1.965 1.00 96.62 301 MET A N 1
ATOM 2457 C CA . MET A 1 301 ? -9.207 17.351 1.962 1.00 96.62 301 MET A CA 1
ATOM 2458 C C . MET A 1 301 ? -9.577 18.411 0.923 1.00 96.62 301 MET A C 1
ATOM 2460 O O . MET A 1 301 ? -9.237 19.587 1.038 1.00 96.62 301 MET A O 1
ATOM 2464 N N . THR A 1 302 ? -10.371 17.997 -0.064 1.00 97.44 302 THR A N 1
ATOM 2465 C CA . THR A 1 302 ? -11.028 18.912 -1.002 1.00 97.44 302 THR A CA 1
ATOM 2466 C C . THR A 1 302 ? -11.931 19.910 -0.268 1.00 97.44 302 THR A C 1
ATOM 2468 O O . THR A 1 302 ? -12.542 19.570 0.753 1.00 97.44 302 THR A O 1
ATOM 2471 N N . LYS A 1 303 ? -12.114 21.106 -0.846 1.00 97.31 303 LYS A N 1
ATOM 2472 C CA . LYS A 1 303 ? -13.055 22.123 -0.336 1.00 97.31 303 LYS A CA 1
ATOM 2473 C C . LYS A 1 303 ? -14.452 21.538 -0.097 1.00 97.31 303 LYS A C 1
ATOM 2475 O O . LYS A 1 303 ? -15.012 21.704 0.978 1.00 97.31 303 LYS A O 1
ATOM 2480 N N . ARG A 1 304 ? -14.957 20.737 -1.043 1.00 97.62 304 ARG A N 1
ATOM 2481 C CA . ARG A 1 304 ? -16.256 20.054 -0.925 1.00 97.62 304 ARG A CA 1
ATOM 2482 C C . ARG A 1 304 ? -16.334 19.132 0.295 1.00 97.62 304 ARG A C 1
ATOM 2484 O O . ARG A 1 304 ? -17.343 19.136 0.991 1.00 97.62 304 ARG A O 1
ATOM 2491 N N . SER A 1 305 ? -15.291 18.340 0.564 1.00 97.19 305 SER A N 1
ATOM 2492 C CA . SER A 1 305 ? -15.269 17.471 1.751 1.00 97.19 305 SER A CA 1
ATOM 2493 C C . SER A 1 305 ? -15.204 18.252 3.062 1.00 97.19 305 SER A C 1
ATOM 2495 O O . SER A 1 305 ? -15.795 17.803 4.038 1.00 97.19 305 SER A O 1
ATOM 2497 N N . LEU A 1 306 ? -14.536 19.411 3.081 1.00 97.88 306 LEU A N 1
ATOM 2498 C CA . LEU A 1 306 ? -14.511 20.290 4.254 1.00 97.88 306 LEU A CA 1
ATOM 2499 C C . LEU A 1 306 ? -15.895 20.886 4.521 1.00 97.88 306 LEU A C 1
ATOM 2501 O O . LEU A 1 306 ? -16.371 20.785 5.641 1.00 97.88 306 LEU A O 1
ATOM 2505 N N . THR A 1 307 ? -16.589 21.384 3.494 1.00 97.88 307 THR A N 1
ATOM 2506 C CA . THR A 1 307 ? -17.961 21.908 3.636 1.00 97.88 307 THR A CA 1
ATOM 2507 C C . THR A 1 307 ? -18.948 20.835 4.107 1.00 97.88 307 THR A C 1
ATOM 2509 O O . THR A 1 307 ? -19.812 21.091 4.941 1.00 97.88 307 THR A O 1
ATOM 2512 N N . LEU A 1 308 ? -18.828 19.601 3.601 1.00 98.12 308 LEU A N 1
ATOM 2513 C CA . LEU A 1 308 ? -19.654 18.487 4.081 1.00 98.12 308 LEU A CA 1
ATOM 2514 C C . LEU A 1 308 ? -19.369 18.153 5.549 1.00 98.12 308 LEU A C 1
ATOM 2516 O O . LEU A 1 308 ? -20.304 17.860 6.291 1.00 98.12 308 LEU A O 1
ATOM 2520 N N . LEU A 1 309 ? -18.099 18.195 5.962 1.00 97.94 309 LEU A N 1
ATOM 2521 C CA . LEU A 1 309 ? -17.715 17.979 7.353 1.00 97.94 309 LEU A CA 1
ATOM 2522 C C . LEU A 1 309 ? -18.246 19.104 8.249 1.00 97.94 309 LEU A C 1
ATOM 2524 O O . LEU A 1 309 ? -18.859 18.805 9.265 1.00 97.94 309 LEU A O 1
ATOM 2528 N N . GLU A 1 310 ? -18.086 20.362 7.842 1.00 98.06 310 GLU A N 1
ATOM 2529 C CA . GLU A 1 310 ? -18.567 21.552 8.556 1.00 98.06 310 GLU A CA 1
ATOM 2530 C C . GLU A 1 310 ? -20.077 21.495 8.823 1.00 98.06 310 GLU A C 1
ATOM 2532 O O . GLU A 1 310 ? -20.518 21.759 9.935 1.00 98.06 310 GLU A O 1
ATOM 2537 N N . ASN A 1 311 ? -20.873 21.049 7.847 1.00 97.88 311 ASN A N 1
ATOM 2538 C CA . ASN A 1 311 ? -22.325 20.927 8.013 1.00 97.88 311 ASN A CA 1
ATOM 2539 C C . ASN A 1 311 ? -22.753 19.713 8.855 1.00 97.88 311 ASN A C 1
ATOM 2541 O O . ASN A 1 311 ? -23.823 19.721 9.470 1.00 97.88 311 ASN A O 1
ATOM 2545 N N . LYS A 1 312 ? -21.967 18.630 8.840 1.00 98.19 312 LYS A N 1
ATOM 2546 C CA . LYS A 1 312 ? -22.332 17.360 9.484 1.00 98.19 312 LYS A CA 1
ATOM 2547 C C . LYS A 1 312 ? -21.844 17.264 10.926 1.00 98.19 312 LYS A C 1
ATOM 2549 O O . LYS A 1 312 ? -22.551 16.724 11.773 1.00 98.19 312 LYS A O 1
ATOM 2554 N N . LEU A 1 313 ? -20.646 17.775 11.196 1.00 98.19 313 LEU A N 1
ATOM 2555 C CA . LEU A 1 313 ? -19.959 17.611 12.471 1.00 98.19 313 LEU A CA 1
ATOM 2556 C C . LEU A 1 313 ? -20.735 18.205 13.661 1.00 98.19 313 LEU A C 1
ATOM 2558 O O . LEU A 1 313 ? -20.863 17.490 14.649 1.00 98.19 313 LEU A O 1
ATOM 2562 N N . PRO A 1 314 ? -21.345 19.408 13.588 1.00 98.19 314 PRO A N 1
ATOM 2563 C CA . PRO A 1 314 ? -22.106 19.958 14.713 1.00 98.19 314 PRO A CA 1
ATOM 2564 C C . PRO A 1 314 ? -23.278 19.067 15.148 1.00 98.19 314 PRO A C 1
ATOM 2566 O O . PRO A 1 314 ? -23.516 18.899 16.341 1.00 98.19 314 PRO A O 1
ATOM 2569 N N . LYS A 1 315 ? -23.971 18.439 14.185 1.00 98.06 315 LYS A N 1
ATOM 2570 C CA . LYS A 1 315 ? -25.091 17.525 14.462 1.00 98.06 315 LYS A CA 1
ATOM 2571 C C . LYS A 1 315 ? -24.618 16.252 15.164 1.00 98.06 315 LYS A C 1
ATOM 2573 O O . LYS A 1 315 ? -25.236 15.826 16.133 1.00 98.06 315 LYS A O 1
ATOM 2578 N N . GLU A 1 316 ? -23.509 15.670 14.701 1.00 98.25 316 GLU A N 1
ATOM 2579 C CA . GLU A 1 316 ? -22.918 14.489 15.346 1.00 98.25 316 GLU A CA 1
ATOM 2580 C C . GLU A 1 316 ? -22.374 14.815 16.744 1.00 98.25 316 GLU A C 1
ATOM 2582 O O . GLU A 1 316 ? -22.552 14.015 17.656 1.00 98.25 316 GLU A O 1
ATOM 2587 N N . VAL A 1 317 ? -21.777 15.996 16.941 1.00 98.38 317 VAL A N 1
ATOM 2588 C CA . VAL A 1 317 ? -21.299 16.458 18.256 1.00 98.38 317 VAL A CA 1
ATOM 2589 C C . VAL A 1 317 ? -22.458 16.604 19.240 1.00 98.38 317 VAL A C 1
ATOM 2591 O O . VAL A 1 317 ? -22.353 16.156 20.380 1.00 98.38 317 VAL A O 1
ATOM 2594 N N . GLN A 1 318 ? -23.575 17.198 18.814 1.00 98.06 318 GLN A N 1
ATOM 2595 C CA . GLN A 1 318 ? -24.763 17.322 19.659 1.00 98.06 318 GLN A CA 1
ATOM 2596 C C . GLN A 1 318 ? -25.329 15.948 20.040 1.00 98.06 318 GLN A C 1
ATOM 2598 O O . GLN A 1 318 ? -25.620 15.715 21.211 1.00 98.06 318 GLN A O 1
ATOM 2603 N N . GLN A 1 319 ? -25.428 15.031 19.075 1.00 98.19 319 GLN A N 1
ATOM 2604 C CA . GLN A 1 319 ? -25.879 13.665 19.330 1.00 98.19 319 GLN A CA 1
ATOM 2605 C C . GLN A 1 319 ? -24.944 12.931 20.306 1.00 98.19 319 GLN A C 1
ATOM 2607 O O . GLN A 1 319 ? -25.410 12.332 21.269 1.00 98.19 319 GLN A O 1
ATOM 2612 N N . ALA A 1 320 ? -23.627 13.019 20.104 1.00 98.12 320 ALA A N 1
ATOM 2613 C CA . ALA A 1 320 ? -22.645 12.364 20.963 1.00 98.12 320 ALA A CA 1
ATOM 2614 C C . ALA A 1 320 ? -22.671 12.897 22.406 1.00 98.12 320 ALA A C 1
ATOM 2616 O O . ALA A 1 320 ? -22.510 12.117 23.344 1.00 98.12 320 ALA A O 1
ATOM 2617 N N . ARG A 1 321 ? -22.911 14.202 22.602 1.00 97.94 321 ARG A N 1
ATOM 2618 C CA . ARG A 1 321 ? -23.110 14.790 23.940 1.00 97.94 321 ARG A CA 1
ATOM 2619 C C . ARG A 1 321 ? -24.332 14.215 24.642 1.00 97.94 321 ARG A C 1
ATOM 2621 O O . ARG A 1 321 ? -24.252 13.893 25.822 1.00 97.94 321 ARG A O 1
ATOM 2628 N N . GLU A 1 322 ? -25.440 14.082 23.922 1.00 98.00 322 GLU A N 1
ATOM 2629 C CA . GLU A 1 322 ? -26.670 13.518 24.475 1.00 98.00 322 GLU A CA 1
ATOM 2630 C C . GLU A 1 322 ? -26.488 12.038 24.834 1.00 98.00 322 GLU A C 1
ATOM 2632 O O . GLU A 1 322 ? -26.848 11.623 25.929 1.00 98.00 322 GLU A O 1
ATOM 2637 N N . GLU A 1 323 ? -25.819 11.258 23.981 1.00 97.69 323 GLU A N 1
ATOM 2638 C CA . GLU A 1 323 ? -25.472 9.864 24.283 1.00 97.69 323 GLU A CA 1
ATOM 2639 C C . GLU A 1 323 ? -24.560 9.740 25.518 1.00 97.69 323 GLU A C 1
ATOM 2641 O O . GLU A 1 323 ? -24.744 8.836 26.335 1.00 97.69 323 GLU A O 1
ATOM 2646 N N . ILE A 1 324 ? -23.577 10.636 25.682 1.00 97.31 324 ILE A N 1
ATOM 2647 C CA . ILE A 1 324 ? -22.716 10.668 26.876 1.00 97.31 324 ILE A CA 1
ATOM 2648 C C . ILE A 1 324 ? -23.538 11.009 28.121 1.00 97.31 324 ILE A C 1
ATOM 2650 O O . ILE A 1 324 ? -23.395 10.318 29.130 1.00 97.31 324 ILE A O 1
ATOM 2654 N N . ARG A 1 325 ? -24.419 12.014 28.045 1.00 97.75 325 ARG A N 1
ATOM 2655 C CA . ARG A 1 325 ? -25.300 12.392 29.156 1.00 97.75 325 ARG A CA 1
ATOM 2656 C C . ARG A 1 325 ? -26.207 11.231 29.561 1.00 97.75 325 ARG A C 1
ATOM 2658 O O . ARG A 1 325 ? -26.206 10.843 30.722 1.00 97.75 325 ARG A O 1
ATOM 2665 N N . GLN A 1 326 ? -26.897 10.612 28.604 1.00 97.94 326 GLN A N 1
ATOM 2666 C CA . GLN A 1 326 ? -27.765 9.456 28.855 1.00 97.94 326 GLN A CA 1
ATOM 2667 C C . GLN A 1 326 ? -26.994 8.286 29.474 1.00 97.94 326 GLN A C 1
ATOM 2669 O O . GLN A 1 326 ? -27.484 7.605 30.376 1.00 97.94 326 GLN A O 1
ATOM 2674 N N . PHE A 1 327 ? -25.761 8.051 29.021 1.00 97.62 327 PHE A N 1
ATOM 2675 C CA . PHE A 1 327 ? -24.908 7.020 29.602 1.00 97.62 327 PHE A CA 1
ATOM 2676 C C . PHE A 1 327 ? -24.490 7.347 31.044 1.00 97.62 327 PHE A C 1
ATOM 2678 O O . PHE A 1 327 ? -24.458 6.442 31.881 1.00 97.62 327 PHE A O 1
ATOM 2685 N N . GLN A 1 328 ? -24.186 8.612 31.348 1.00 97.38 328 GLN A N 1
ATOM 2686 C CA . GLN A 1 328 ? -23.877 9.074 32.705 1.00 97.38 328 GLN A CA 1
ATOM 2687 C C . GLN A 1 328 ? -25.093 8.937 33.627 1.00 97.38 328 GLN A C 1
ATOM 2689 O O . GLN A 1 328 ? -24.973 8.315 34.679 1.00 97.38 328 GLN A O 1
ATOM 2694 N N . GLU A 1 329 ? -26.272 9.388 33.198 1.00 98.06 329 GLU A N 1
ATOM 2695 C CA . GLU A 1 329 ? -27.526 9.242 33.949 1.00 98.06 329 GLU A CA 1
ATOM 2696 C C . GLU A 1 329 ? -27.852 7.769 34.228 1.00 98.06 329 GLU A C 1
ATOM 2698 O O . GLU A 1 329 ? -28.186 7.397 35.353 1.00 98.06 329 GLU A O 1
ATOM 2703 N N . LEU A 1 330 ? -27.690 6.891 33.232 1.00 98.00 330 LEU A N 1
ATOM 2704 C CA . LEU A 1 330 ? -27.893 5.453 33.408 1.00 98.00 330 LEU A CA 1
ATOM 2705 C C . LEU A 1 330 ? -26.869 4.837 34.374 1.00 98.00 330 LEU A C 1
ATOM 2707 O O . LEU A 1 330 ? -27.185 3.885 35.092 1.00 98.00 330 LEU A O 1
ATOM 2711 N N . ARG A 1 331 ? -25.628 5.334 34.374 1.00 98.12 331 ARG A N 1
ATOM 2712 C CA . ARG A 1 331 ? -24.583 4.889 35.302 1.00 98.12 331 ARG A CA 1
ATOM 2713 C C . ARG A 1 331 ? -24.901 5.328 36.729 1.00 98.12 331 ARG A C 1
ATOM 2715 O O . ARG A 1 331 ? -24.831 4.493 37.625 1.00 98.12 331 ARG A O 1
ATOM 2722 N N . GLU A 1 332 ? -25.299 6.580 36.929 1.00 98.00 332 GLU A N 1
ATOM 2723 C CA . GLU A 1 332 ? -25.723 7.095 38.234 1.00 98.00 332 GLU A CA 1
ATOM 2724 C C . GLU A 1 332 ? -26.969 6.378 38.748 1.00 98.00 332 GLU A C 1
ATOM 2726 O O . GLU A 1 332 ? -27.021 5.998 39.913 1.00 98.00 332 GLU A O 1
ATOM 2731 N N . ARG A 1 333 ? -27.955 6.126 37.881 1.00 98.06 333 ARG A N 1
ATOM 2732 C CA . ARG A 1 333 ? -29.150 5.359 38.240 1.00 98.06 333 ARG A CA 1
ATOM 2733 C C . ARG A 1 333 ? -28.787 3.958 38.724 1.00 98.06 333 ARG A C 1
ATOM 2735 O O . ARG A 1 333 ? -29.232 3.562 39.795 1.00 98.06 333 ARG A O 1
ATOM 2742 N N . ARG A 1 334 ? -27.941 3.238 37.980 1.00 98.19 334 ARG A N 1
ATOM 2743 C CA . ARG A 1 334 ? -27.460 1.908 38.392 1.00 98.19 334 ARG A CA 1
ATOM 2744 C C . ARG A 1 334 ? -26.673 1.956 39.697 1.00 98.19 334 ARG A C 1
ATOM 2746 O O . ARG A 1 334 ? -26.787 1.041 40.504 1.00 98.19 334 ARG A O 1
ATOM 2753 N N . GLN A 1 335 ? -25.898 3.015 39.916 1.00 98.19 335 GLN A N 1
ATOM 2754 C CA . GLN A 1 335 ? -25.182 3.207 41.170 1.00 98.19 335 GLN A CA 1
ATOM 2755 C C . GLN A 1 335 ? -26.147 3.429 42.345 1.00 98.19 335 GLN A C 1
ATOM 2757 O O . GLN A 1 335 ? -25.994 2.772 43.368 1.00 98.19 335 GLN A O 1
ATOM 2762 N N . ARG A 1 336 ? -27.183 4.263 42.186 1.00 98.19 336 ARG A N 1
ATOM 2763 C CA . ARG A 1 336 ? -28.219 4.470 43.215 1.00 98.19 336 ARG A CA 1
ATOM 2764 C C . ARG A 1 336 ? -29.0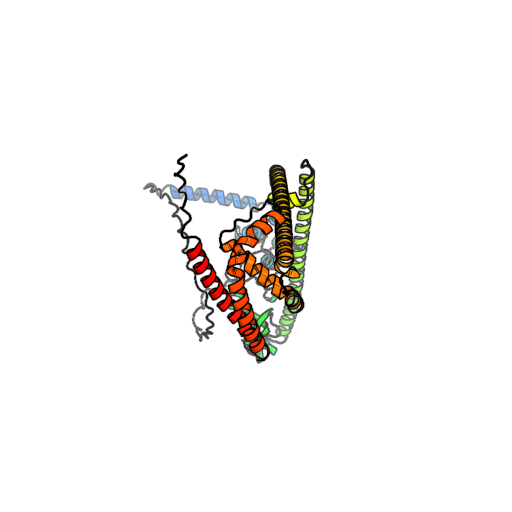16 3.198 43.495 1.00 98.19 336 ARG A C 1
ATOM 2766 O O . ARG A 1 336 ? -29.295 2.900 44.648 1.00 98.19 336 ARG A O 1
ATOM 2773 N N . GLU A 1 337 ? -29.367 2.437 42.457 1.00 98.06 337 GLU A N 1
ATOM 2774 C CA . GLU A 1 337 ? -30.042 1.140 42.601 1.00 98.06 337 GLU A CA 1
ATOM 2775 C C . GLU A 1 337 ? -29.168 0.148 43.385 1.00 98.06 337 GLU A C 1
ATOM 2777 O O . GLU A 1 337 ? -29.660 -0.517 44.294 1.00 98.06 337 GLU A O 1
ATOM 2782 N N . TYR A 1 338 ? -27.865 0.097 43.094 1.00 98.31 338 TYR A N 1
ATOM 2783 C CA . TYR A 1 338 ? -26.906 -0.724 43.834 1.00 98.31 338 TYR A CA 1
ATOM 2784 C C . TYR A 1 338 ? -26.758 -0.279 45.298 1.00 98.31 338 TYR A C 1
ATOM 2786 O O . TYR A 1 338 ? -26.790 -1.107 46.205 1.00 98.31 338 TYR A O 1
ATOM 2794 N N . GLU A 1 339 ? -26.640 1.025 45.550 1.00 98.19 339 GLU A N 1
ATOM 2795 C CA . GLU A 1 339 ? -26.558 1.581 46.905 1.00 98.19 339 GLU A CA 1
ATOM 2796 C C . GLU A 1 339 ? -27.840 1.308 47.710 1.00 98.19 339 GLU A C 1
ATOM 2798 O O . GLU A 1 339 ? -27.758 0.913 48.872 1.00 98.19 339 GLU A O 1
ATOM 2803 N N . ALA A 1 340 ? -29.017 1.427 47.088 1.00 97.88 340 ALA A N 1
ATOM 2804 C CA . ALA A 1 340 ? -30.299 1.099 47.710 1.00 97.88 340 ALA A CA 1
ATOM 2805 C C . ALA A 1 340 ? -30.427 -0.402 48.025 1.00 97.88 340 ALA A C 1
ATOM 2807 O O . ALA A 1 340 ? -30.894 -0.769 49.103 1.00 97.88 340 ALA A O 1
ATOM 2808 N N . GLN A 1 341 ? -29.971 -1.280 47.124 1.00 98.31 341 GLN A N 1
ATOM 2809 C CA . GLN A 1 341 ? -29.919 -2.724 47.381 1.00 98.31 341 GLN A CA 1
ATOM 2810 C C . GLN A 1 341 ? -29.002 -3.052 48.560 1.00 98.31 341 GLN A C 1
ATOM 2812 O O . GLN A 1 341 ? -29.381 -3.831 49.434 1.00 98.31 341 GLN A O 1
ATOM 2817 N N . LEU A 1 342 ? -27.828 -2.423 48.619 1.00 98.38 342 LEU A N 1
ATOM 2818 C CA . LEU A 1 342 ? -26.886 -2.610 49.716 1.00 98.38 342 LEU A CA 1
ATOM 2819 C C . LEU A 1 342 ? -27.473 -2.136 51.055 1.00 98.38 342 LEU A C 1
ATOM 2821 O O . LEU A 1 342 ? -27.299 -2.803 52.074 1.00 98.38 342 LEU A O 1
ATOM 2825 N N . GLN A 1 343 ? -28.193 -1.011 51.065 1.00 98.00 343 GLN A N 1
ATOM 2826 C CA . GLN A 1 343 ? -28.900 -0.527 52.254 1.00 98.00 343 GLN A CA 1
ATOM 2827 C C . GLN A 1 343 ? -29.992 -1.504 52.698 1.00 98.00 343 GLN A C 1
ATOM 2829 O O . GLN A 1 343 ? -30.033 -1.872 53.872 1.00 98.00 343 GLN A O 1
ATOM 2834 N N . LEU A 1 344 ? -30.813 -1.992 51.765 1.00 98.25 344 LEU A N 1
ATOM 2835 C CA . LEU A 1 344 ? -31.850 -2.980 52.055 1.00 98.25 344 LEU A CA 1
ATOM 2836 C C . LEU A 1 344 ? -31.252 -4.271 52.635 1.00 98.25 344 LEU A C 1
ATOM 2838 O O . LEU A 1 344 ? -31.774 -4.818 53.605 1.00 98.25 344 LEU A O 1
ATOM 2842 N N . GLU A 1 345 ? -30.131 -4.749 52.092 1.00 97.94 345 GLU A N 1
ATOM 2843 C CA . GLU A 1 345 ? -29.428 -5.922 52.618 1.00 97.94 345 GLU A CA 1
ATOM 2844 C C . GLU A 1 345 ? -28.897 -5.676 54.040 1.00 97.94 345 GLU A C 1
ATOM 2846 O O . GLU A 1 345 ? -29.047 -6.526 54.925 1.00 97.94 345 GLU A O 1
ATOM 2851 N N . GLN A 1 346 ? -28.326 -4.497 54.299 1.00 98.00 346 GLN A N 1
ATOM 2852 C CA . GLN A 1 346 ? -27.881 -4.108 55.638 1.00 98.00 346 GLN A CA 1
ATOM 2853 C C . GLN A 1 346 ? -29.047 -4.029 56.632 1.00 98.00 346 GLN A C 1
ATOM 2855 O O . GLN A 1 346 ? -28.910 -4.480 57.772 1.00 98.00 346 GLN A O 1
ATOM 2860 N N . GLU A 1 347 ? -30.199 -3.501 56.225 1.00 97.62 347 GLU A N 1
ATOM 2861 C CA . GLU A 1 347 ? -31.409 -3.452 57.048 1.00 97.62 347 GLU A CA 1
ATOM 2862 C C . GLU A 1 347 ? -31.961 -4.845 57.341 1.00 97.62 347 GLU A C 1
ATOM 2864 O O . GLU A 1 347 ? -32.260 -5.152 58.497 1.00 97.62 347 GLU A O 1
ATOM 2869 N N . GLN A 1 348 ? -32.026 -5.718 56.333 1.00 97.06 348 GLN A N 1
ATOM 2870 C CA . GLN A 1 348 ? -32.422 -7.115 56.508 1.00 97.06 348 GLN A CA 1
ATOM 2871 C C . GLN A 1 348 ? -31.471 -7.848 57.450 1.00 97.06 348 GLN A C 1
ATOM 2873 O O . GLN A 1 348 ? -31.916 -8.588 58.329 1.00 97.06 348 GLN A O 1
ATOM 2878 N N . ARG A 1 349 ? -30.160 -7.621 57.322 1.00 97.00 349 ARG A N 1
ATOM 2879 C CA . ARG A 1 349 ? -29.165 -8.179 58.239 1.00 97.00 349 ARG A CA 1
ATOM 2880 C C . ARG A 1 349 ? -29.385 -7.679 59.666 1.00 97.00 349 ARG A C 1
ATOM 2882 O O . ARG A 1 349 ? -29.465 -8.499 60.576 1.00 97.00 349 ARG A O 1
ATOM 2889 N N . ARG A 1 350 ? -29.573 -6.371 59.868 1.00 96.69 350 ARG A N 1
ATOM 2890 C CA . ARG A 1 350 ? -29.902 -5.790 61.184 1.00 96.69 350 ARG A CA 1
ATOM 2891 C C . ARG A 1 350 ? -31.220 -6.333 61.739 1.00 96.69 350 ARG A C 1
ATOM 2893 O O . ARG A 1 350 ? -31.336 -6.542 62.942 1.00 96.69 350 ARG A O 1
ATOM 2900 N N . ALA A 1 351 ? -32.227 -6.565 60.898 1.00 94.31 351 ALA A N 1
ATOM 2901 C CA . ALA A 1 351 ? -33.495 -7.171 61.299 1.00 94.31 351 ALA A CA 1
ATOM 2902 C C . ALA A 1 351 ? -33.310 -8.630 61.742 1.00 94.31 351 ALA A C 1
ATOM 2904 O O . ALA A 1 351 ? -33.812 -9.004 62.798 1.00 94.31 351 ALA A O 1
ATOM 2905 N N . ARG A 1 352 ? -32.522 -9.424 61.004 1.00 94.50 352 ARG A N 1
ATOM 2906 C CA . ARG A 1 352 ? -32.152 -10.796 61.393 1.00 94.50 352 ARG A CA 1
ATOM 2907 C C . ARG A 1 352 ? -31.367 -10.820 62.700 1.00 94.50 352 ARG A C 1
ATOM 2909 O O . ARG A 1 352 ? -31.659 -11.642 63.556 1.00 94.50 352 ARG A O 1
ATOM 2916 N N . GLU A 1 353 ? -30.415 -9.910 62.881 1.00 95.12 353 GLU A N 1
ATOM 2917 C CA . GLU A 1 353 ? -29.651 -9.788 64.127 1.00 95.12 353 GLU A CA 1
ATOM 2918 C C . GLU A 1 353 ? -30.550 -9.377 65.307 1.00 95.12 353 GLU A C 1
ATOM 2920 O O . GLU A 1 353 ? -30.404 -9.916 66.402 1.00 95.12 353 GLU A O 1
ATOM 2925 N N . ARG A 1 354 ? -31.519 -8.471 65.100 1.00 94.19 354 ARG A N 1
ATOM 2926 C CA . ARG A 1 354 ? -32.532 -8.119 66.113 1.00 94.19 354 ARG A CA 1
ATOM 2927 C C . ARG A 1 354 ? -33.430 -9.306 66.463 1.00 94.19 354 ARG A C 1
ATOM 2929 O O . ARG A 1 354 ? -33.630 -9.559 67.647 1.00 94.19 354 ARG A O 1
ATOM 2936 N N . ALA A 1 355 ? -33.912 -10.044 65.463 1.00 87.69 355 ALA A N 1
ATOM 2937 C CA . ALA A 1 355 ? -34.707 -11.255 65.665 1.00 87.69 355 ALA A CA 1
ATOM 2938 C C . ALA A 1 355 ? -33.912 -12.313 66.444 1.00 87.69 355 ALA A C 1
ATOM 2940 O O . ALA A 1 355 ? -34.366 -12.765 67.484 1.00 87.69 355 ALA A O 1
ATOM 2941 N N . GLN A 1 356 ? -32.667 -12.590 66.042 1.00 90.69 356 GLN A N 1
ATOM 2942 C CA . GLN A 1 356 ? -31.784 -13.516 66.758 1.00 90.69 356 GLN A CA 1
ATOM 2943 C C . GLN A 1 356 ? -31.547 -13.099 68.213 1.00 90.69 356 GLN A C 1
ATOM 2945 O O . GLN A 1 356 ? -31.575 -13.946 69.099 1.00 90.69 356 GLN A O 1
ATOM 2950 N N . ARG A 1 357 ? -31.334 -11.803 68.483 1.00 91.69 357 ARG A N 1
ATOM 2951 C CA . ARG A 1 357 ? -31.205 -11.295 69.860 1.00 91.69 357 ARG A CA 1
ATOM 2952 C C . ARG A 1 357 ? -32.495 -11.468 70.658 1.00 91.69 357 ARG A C 1
ATOM 2954 O O . ARG A 1 357 ? -32.419 -11.739 71.853 1.00 91.69 357 ARG A O 1
ATOM 2961 N N . ARG A 1 358 ? -33.659 -11.297 70.027 1.00 84.69 358 ARG A N 1
ATOM 2962 C CA . ARG A 1 358 ? -34.962 -11.524 70.662 1.00 84.69 358 ARG A CA 1
ATOM 2963 C C . ARG A 1 358 ? -35.148 -12.999 71.005 1.00 84.69 358 ARG A C 1
ATOM 2965 O O . ARG A 1 358 ? -35.412 -13.303 72.160 1.00 84.69 358 ARG A O 1
ATOM 2972 N N . ASP A 1 359 ? -34.919 -13.892 70.049 1.00 80.00 359 ASP A N 1
ATOM 2973 C CA . ASP A 1 359 ? -35.028 -15.342 70.244 1.00 80.00 359 ASP A CA 1
ATOM 2974 C C . ASP A 1 359 ? -34.054 -15.825 71.326 1.00 80.00 359 ASP A C 1
ATOM 2976 O O . ASP A 1 359 ? -34.408 -16.634 72.182 1.00 80.00 359 ASP A O 1
ATOM 2980 N N . GLN A 1 360 ? -32.838 -15.268 71.349 1.00 85.56 360 GLN A N 1
ATOM 2981 C CA . GLN A 1 360 ? -31.862 -15.539 72.399 1.00 85.56 360 GLN A CA 1
ATOM 2982 C C . GLN A 1 360 ? -32.371 -15.096 73.780 1.00 85.56 360 GLN A C 1
ATOM 2984 O O . GLN A 1 360 ? -32.232 -15.850 74.738 1.00 85.56 360 GLN A O 1
ATOM 2989 N N . ARG A 1 361 ? -32.999 -13.917 73.894 1.00 87.12 361 ARG A N 1
ATOM 2990 C CA . ARG A 1 361 ? -33.602 -13.455 75.156 1.00 87.12 361 ARG A CA 1
ATOM 2991 C C . ARG A 1 361 ? -34.774 -14.328 75.601 1.00 87.12 361 ARG A C 1
ATOM 2993 O O . ARG A 1 361 ? -34.831 -14.663 76.777 1.00 87.12 361 ARG A O 1
ATOM 3000 N N . ILE A 1 362 ? -35.666 -14.722 74.684 1.00 78.81 362 ILE A N 1
ATOM 3001 C CA . ILE A 1 362 ? -36.769 -15.655 74.980 1.00 78.81 362 ILE A CA 1
ATOM 3002 C C . ILE A 1 362 ? -36.195 -16.969 75.519 1.00 78.81 362 ILE A C 1
ATOM 3004 O O . ILE A 1 362 ? -36.618 -17.445 76.568 1.00 78.81 362 ILE A O 1
ATOM 3008 N N . ALA A 1 363 ? -35.182 -17.527 74.851 1.00 74.56 363 ALA A N 1
ATOM 3009 C CA . ALA A 1 363 ? -34.522 -18.749 75.299 1.00 74.56 363 ALA A CA 1
ATOM 3010 C C . ALA A 1 363 ? -33.861 -18.589 76.681 1.00 74.56 363 ALA A C 1
ATOM 3012 O O . ALA A 1 363 ? -33.973 -19.484 77.516 1.00 74.56 363 ALA A O 1
ATOM 3013 N N . GLU A 1 364 ? -33.198 -17.458 76.941 1.00 81.25 364 GLU A N 1
ATOM 3014 C CA . GLU A 1 364 ? -32.607 -17.142 78.248 1.00 81.25 364 GLU A CA 1
ATOM 3015 C C . GLU A 1 364 ? -33.670 -17.007 79.352 1.00 81.25 364 GLU A C 1
ATOM 3017 O O . GLU A 1 364 ? -33.439 -17.466 80.470 1.00 81.25 364 GLU A O 1
ATOM 3022 N N . MET A 1 365 ? -34.832 -16.419 79.053 1.00 81.06 365 MET A N 1
ATOM 3023 C CA . MET A 1 365 ? -35.963 -16.308 79.981 1.00 81.06 365 MET A CA 1
ATOM 3024 C C . MET A 1 365 ? -36.596 -17.663 80.289 1.00 81.06 365 MET A C 1
ATOM 3026 O O . MET A 1 365 ? -36.657 -18.049 81.452 1.00 81.06 365 MET A O 1
ATOM 3030 N N . ILE A 1 366 ? -36.962 -18.425 79.253 1.00 74.44 366 ILE A N 1
ATOM 3031 C CA . ILE A 1 366 ? -37.488 -19.789 79.396 1.00 74.44 366 ILE A CA 1
ATOM 3032 C C . ILE A 1 366 ? -36.514 -20.637 80.218 1.00 74.44 366 ILE A C 1
ATOM 3034 O O . ILE A 1 366 ? -36.927 -21.365 81.115 1.00 74.44 366 ILE A O 1
ATOM 3038 N N . HIS A 1 367 ? -35.210 -20.521 79.955 1.00 73.62 367 HIS A N 1
ATOM 3039 C CA . HIS A 1 367 ? -34.198 -21.214 80.740 1.00 73.62 367 HIS A CA 1
ATOM 3040 C C . HIS A 1 367 ? -34.212 -20.773 82.214 1.00 73.62 367 HIS A C 1
ATOM 3042 O O . HIS A 1 367 ? -34.166 -21.621 83.099 1.00 73.62 367 HIS A O 1
ATOM 3048 N N . LYS A 1 368 ? -34.270 -19.472 82.514 1.00 77.00 368 LYS A N 1
ATOM 3049 C CA . LYS A 1 368 ? -34.336 -18.990 83.906 1.00 77.00 368 LYS A CA 1
ATOM 3050 C C . LYS A 1 368 ? -35.579 -19.496 84.646 1.00 77.00 368 LYS A C 1
ATOM 3052 O O . LYS A 1 368 ? -35.440 -19.917 85.790 1.00 77.00 368 LYS A O 1
ATOM 3057 N N . ASP A 1 369 ? -36.739 -19.510 83.996 1.00 73.81 369 ASP A N 1
ATOM 3058 C CA . ASP A 1 369 ? -38.007 -19.889 84.632 1.00 73.81 369 ASP A CA 1
ATOM 3059 C C . ASP A 1 369 ? -38.158 -21.406 84.795 1.00 73.81 369 ASP A C 1
ATOM 3061 O O . ASP A 1 369 ? -38.558 -21.889 85.854 1.00 73.81 369 ASP A O 1
ATOM 3065 N N . ILE A 1 370 ? -37.785 -22.184 83.774 1.00 70.06 370 ILE A N 1
ATOM 3066 C CA . ILE A 1 370 ? -37.835 -23.652 83.830 1.00 70.06 370 ILE A CA 1
ATOM 3067 C C . ILE A 1 370 ? -36.802 -24.205 84.818 1.00 70.06 370 ILE A C 1
ATOM 3069 O O . ILE A 1 370 ? -37.084 -25.164 85.539 1.00 70.06 370 ILE A O 1
ATOM 3073 N N . PHE A 1 371 ? -35.608 -23.611 84.862 1.00 63.53 371 PHE A N 1
ATOM 3074 C CA . PHE A 1 371 ? -34.514 -24.054 85.729 1.00 63.53 371 PHE A CA 1
ATOM 3075 C C . PHE A 1 371 ? -34.408 -23.238 87.020 1.00 63.53 371 PHE A C 1
ATOM 3077 O O . PHE A 1 371 ? -33.335 -23.199 87.630 1.00 63.53 371 PHE A O 1
ATOM 3084 N N . SER A 1 372 ? -35.515 -22.626 87.459 1.00 60.81 372 SER A N 1
ATOM 3085 C CA . SER A 1 372 ? -35.595 -22.002 88.777 1.00 60.81 372 SER A CA 1
ATOM 3086 C C . SER A 1 372 ? -35.128 -22.997 89.861 1.00 60.81 372 SER A C 1
ATOM 3088 O O . SER A 1 372 ? -35.512 -24.175 89.817 1.00 60.81 372 SER A O 1
ATOM 3090 N N . PRO A 1 373 ? -34.269 -22.573 90.810 1.00 56.25 373 PRO A N 1
ATOM 3091 C CA . PRO A 1 373 ? -33.616 -23.456 91.780 1.00 56.25 373 PRO A CA 1
ATOM 3092 C C . PRO A 1 373 ? -34.577 -24.335 92.596 1.00 56.25 373 PRO A C 1
ATOM 3094 O O . PRO A 1 373 ? -34.197 -25.441 92.984 1.00 56.25 373 PRO A O 1
ATOM 3097 N N . ASP A 1 374 ? -35.828 -23.910 92.768 1.00 57.91 374 ASP A N 1
ATOM 3098 C CA . ASP A 1 374 ? -36.853 -24.639 93.524 1.00 57.91 374 ASP A CA 1
ATOM 3099 C C . ASP A 1 374 ? -37.314 -25.940 92.841 1.00 57.91 374 ASP A C 1
ATOM 3101 O O . ASP A 1 374 ? -37.805 -26.853 93.501 1.00 57.91 374 ASP A O 1
ATOM 3105 N N . MET A 1 375 ? -37.097 -26.081 91.527 1.00 54.34 375 MET A N 1
ATOM 3106 C CA . MET A 1 375 ? -37.419 -27.304 90.776 1.00 54.34 375 MET A CA 1
ATOM 3107 C C . MET A 1 375 ? -36.319 -28.380 90.886 1.00 54.34 375 MET A C 1
ATOM 3109 O O . MET A 1 375 ? -36.439 -29.459 90.310 1.00 54.34 375 MET A O 1
ATOM 3113 N N . GLY A 1 376 ? -35.226 -28.113 91.612 1.00 55.69 376 GLY A N 1
ATOM 3114 C CA . GLY A 1 376 ? -34.168 -29.089 91.885 1.00 55.69 376 GLY A CA 1
ATOM 3115 C C . GLY A 1 376 ? -33.190 -29.342 90.732 1.00 55.69 376 GLY A C 1
ATOM 3116 O O . GLY A 1 376 ? -32.297 -30.163 90.893 1.00 55.69 376 GLY A O 1
ATOM 3117 N N . PHE A 1 377 ? -33.281 -28.642 89.594 1.00 57.38 377 PHE A N 1
ATOM 3118 C CA . PHE A 1 377 ? -32.488 -28.922 88.378 1.00 57.38 377 PHE A CA 1
ATOM 3119 C C . PHE A 1 377 ? -31.179 -28.123 88.229 1.00 57.38 377 PHE A C 1
ATOM 3121 O O . PHE A 1 377 ? -30.465 -28.295 87.238 1.00 57.38 377 PHE A O 1
ATOM 3128 N N . ALA A 1 378 ? -30.808 -27.291 89.208 1.00 56.53 378 ALA A N 1
ATOM 3129 C CA . ALA A 1 378 ? -29.598 -26.455 89.155 1.00 56.53 378 ALA A CA 1
ATOM 3130 C C . ALA A 1 378 ? -28.298 -27.251 88.880 1.00 56.53 378 ALA A C 1
ATOM 3132 O O . ALA A 1 378 ? -27.368 -26.750 88.249 1.00 56.53 378 ALA A O 1
ATOM 3133 N N . HIS A 1 379 ? -28.250 -28.523 89.287 1.00 54.56 379 HIS A N 1
ATOM 3134 C CA . HIS A 1 379 ? -27.105 -29.413 89.084 1.00 54.56 379 HIS A CA 1
ATOM 3135 C C . HIS A 1 379 ? -26.930 -29.894 87.626 1.00 54.56 379 HIS A C 1
ATOM 3137 O O . HIS A 1 379 ? -25.818 -30.245 87.230 1.00 54.56 379 HIS A O 1
ATOM 3143 N N . LEU A 1 380 ? -27.995 -29.897 86.812 1.00 54.75 380 LEU A N 1
ATOM 3144 C CA . LEU A 1 380 ? -27.943 -30.273 85.391 1.00 54.75 380 LEU A CA 1
ATOM 3145 C C . LEU A 1 380 ? -27.541 -29.091 84.501 1.00 54.75 380 LEU A C 1
ATOM 3147 O O . LEU A 1 380 ? -26.775 -29.276 83.556 1.00 54.75 380 LEU A O 1
ATOM 3151 N N . ALA A 1 381 ? -27.968 -27.872 84.841 1.00 54.66 381 ALA A N 1
ATOM 3152 C CA . ALA A 1 381 ? -27.562 -26.660 84.127 1.00 54.66 381 ALA A CA 1
ATOM 3153 C C . ALA A 1 381 ? -26.029 -26.459 84.133 1.00 54.66 381 ALA A C 1
ATOM 3155 O O . ALA A 1 381 ? -25.458 -26.041 83.130 1.00 54.66 381 ALA A O 1
ATOM 3156 N N . ALA A 1 382 ? -25.343 -26.849 85.215 1.00 56.00 382 ALA A N 1
ATOM 3157 C CA . ALA A 1 382 ? -23.883 -26.768 85.334 1.00 56.00 382 ALA A CA 1
ATOM 3158 C C . ALA A 1 382 ? -23.104 -27.804 84.491 1.00 56.00 382 ALA A C 1
ATOM 3160 O O . ALA A 1 382 ? -21.897 -27.658 84.306 1.00 56.00 382 ALA A O 1
ATOM 3161 N N . ARG A 1 383 ? -23.761 -28.864 83.993 1.00 58.47 383 ARG A N 1
ATOM 3162 C CA . ARG A 1 383 ? -23.098 -30.011 83.341 1.00 58.47 383 ARG A CA 1
ATOM 3163 C C . ARG A 1 383 ? -23.068 -29.963 81.816 1.00 58.47 383 ARG A C 1
ATOM 3165 O O . ARG A 1 383 ? -22.277 -30.687 81.217 1.00 58.47 383 ARG A O 1
ATOM 3172 N N . PHE A 1 384 ? -23.883 -29.126 81.182 1.00 56.00 384 PHE A N 1
ATOM 3173 C CA . PHE A 1 384 ? -23.961 -29.065 79.722 1.00 56.00 384 PHE A CA 1
ATOM 3174 C C . PHE A 1 384 ? -23.430 -27.731 79.183 1.00 56.00 384 PHE A C 1
ATOM 3176 O O . PHE A 1 384 ? -23.764 -26.670 79.711 1.00 56.00 384 PHE A O 1
ATOM 3183 N N . PRO A 1 385 ? -22.647 -27.743 78.090 1.00 61.72 385 PRO A N 1
ATOM 3184 C CA . PRO A 1 385 ? -22.201 -26.517 77.444 1.00 61.72 385 PRO A CA 1
ATOM 3185 C C . PRO A 1 385 ? -23.395 -25.687 76.961 1.00 61.72 385 PRO A C 1
ATOM 3187 O O . PRO A 1 385 ? -24.305 -26.227 76.330 1.00 61.72 385 PRO A O 1
ATOM 3190 N N . LEU A 1 386 ? -23.332 -24.363 77.137 1.00 52.59 386 LEU A N 1
ATOM 3191 C CA . LEU A 1 386 ? -24.355 -23.402 76.690 1.00 52.59 386 LEU A CA 1
ATOM 3192 C C . LEU A 1 386 ? -24.815 -23.639 75.234 1.00 52.59 386 LEU A C 1
ATOM 3194 O O . LEU A 1 386 ? -25.978 -23.459 74.903 1.00 52.59 386 LEU A O 1
ATOM 3198 N N . ARG A 1 387 ? -23.918 -24.106 74.353 1.00 55.47 387 ARG A N 1
ATOM 3199 C CA . ARG A 1 387 ? -24.232 -24.428 72.947 1.00 55.47 387 ARG A CA 1
ATOM 3200 C C . ARG A 1 387 ? -25.174 -25.623 72.763 1.00 55.47 387 ARG A C 1
ATOM 3202 O O . ARG A 1 387 ? -25.928 -25.629 71.795 1.00 55.47 387 ARG A O 1
ATOM 3209 N N . VAL A 1 388 ? -25.099 -26.633 73.630 1.00 62.16 388 VAL A N 1
ATOM 3210 C CA . VAL A 1 388 ? -25.997 -27.802 73.591 1.00 62.16 388 VAL A CA 1
ATOM 3211 C C . VAL A 1 388 ? -27.381 -27.373 74.063 1.00 62.16 388 VAL A C 1
ATOM 3213 O O . VAL A 1 388 ? -28.364 -27.639 73.379 1.00 62.16 388 VAL A O 1
ATOM 3216 N N . TRP A 1 389 ? -27.433 -26.585 75.139 1.00 61.72 389 TRP A N 1
ATOM 3217 C CA . TRP A 1 389 ? -28.672 -25.988 75.629 1.00 61.72 389 TRP A CA 1
ATOM 3218 C C . TRP A 1 389 ? -29.330 -25.058 74.617 1.00 61.72 389 TRP A C 1
ATOM 3220 O O . TRP A 1 389 ? -30.517 -25.204 74.379 1.00 61.72 389 TRP A O 1
ATOM 3230 N N . LEU A 1 390 ? -28.582 -24.172 73.954 1.00 56.72 390 LEU A N 1
ATOM 3231 C CA . LEU A 1 390 ? -29.132 -23.276 72.928 1.00 56.72 390 LEU A CA 1
ATOM 3232 C C . LEU A 1 390 ? -29.690 -24.029 71.711 1.00 56.72 390 LEU A C 1
ATOM 3234 O O . LEU A 1 390 ? -30.609 -23.545 71.061 1.00 56.72 390 LEU A O 1
ATOM 3238 N N . ARG A 1 391 ? -29.149 -25.210 71.377 1.00 64.56 391 ARG A N 1
ATOM 3239 C CA . ARG A 1 391 ? -29.739 -26.075 70.341 1.00 64.56 391 ARG A CA 1
ATOM 3240 C C . ARG A 1 391 ? -31.009 -26.755 70.832 1.00 64.56 391 ARG A C 1
ATOM 3242 O O . ARG A 1 391 ? -31.952 -26.867 70.061 1.00 64.56 391 ARG A O 1
ATOM 3249 N N . TYR A 1 392 ? -31.027 -27.188 72.089 1.00 63.50 392 TYR A N 1
ATOM 3250 C CA . TYR A 1 392 ? -32.183 -27.841 72.692 1.00 63.50 392 TYR A CA 1
ATOM 3251 C C . TYR A 1 392 ? -33.340 -26.860 72.923 1.00 63.50 392 TYR A C 1
ATOM 3253 O O . TYR A 1 392 ? -34.474 -27.154 72.572 1.00 63.50 392 TYR A O 1
ATOM 3261 N N . SER A 1 393 ? -33.055 -25.653 73.418 1.00 59.34 393 SER A N 1
ATOM 3262 C CA . SER A 1 393 ? -34.044 -24.581 73.547 1.00 59.34 393 SER A CA 1
ATOM 3263 C C . SER A 1 393 ? -34.578 -24.171 72.183 1.00 59.34 393 SER A C 1
ATOM 3265 O O . SER A 1 393 ? -35.783 -24.020 72.049 1.00 59.34 393 SER A O 1
ATOM 3267 N N . ARG A 1 394 ? -33.709 -24.075 71.163 1.00 61.03 394 ARG A N 1
ATOM 3268 C CA . ARG A 1 394 ? -34.125 -23.811 69.782 1.00 61.03 394 ARG A CA 1
ATOM 3269 C C . ARG A 1 394 ? -35.035 -24.908 69.238 1.00 61.03 394 ARG A C 1
ATOM 3271 O O . ARG A 1 394 ? -36.021 -24.596 68.593 1.00 61.03 394 ARG A O 1
ATOM 3278 N N . PHE A 1 395 ? -34.738 -26.171 69.537 1.00 67.06 395 PHE A N 1
ATOM 3279 C CA . PHE A 1 395 ? -35.587 -27.303 69.170 1.00 67.06 395 PHE A CA 1
ATOM 3280 C C . PHE A 1 395 ? -36.959 -27.231 69.854 1.00 67.06 395 PHE A C 1
ATOM 3282 O O . PHE A 1 395 ? -37.977 -27.420 69.200 1.00 67.06 395 PHE A O 1
ATOM 3289 N N . ILE A 1 396 ? -37.001 -26.886 71.145 1.00 64.56 396 ILE A N 1
ATOM 3290 C CA . ILE A 1 396 ? -38.258 -26.686 71.879 1.00 64.56 396 ILE A CA 1
ATOM 3291 C C . ILE A 1 396 ? -39.048 -25.498 71.310 1.00 64.56 396 ILE A C 1
ATOM 3293 O O . ILE A 1 396 ? -40.254 -25.619 71.113 1.00 64.56 396 ILE A O 1
ATOM 3297 N N . THR A 1 397 ? -38.397 -24.368 71.018 1.00 58.47 397 THR A N 1
ATOM 3298 C CA . THR A 1 397 ? -39.072 -23.203 70.426 1.00 58.47 397 THR A CA 1
ATOM 3299 C C . THR A 1 397 ? -39.538 -23.485 69.001 1.00 58.47 397 THR A C 1
ATOM 3301 O O . THR A 1 397 ? -40.667 -23.146 68.677 1.00 58.47 397 THR A O 1
ATOM 3304 N N . ASP A 1 398 ? -38.737 -24.155 68.167 1.00 62.59 398 ASP A N 1
ATOM 3305 C CA . ASP A 1 398 ? -39.128 -24.541 66.804 1.00 62.59 398 ASP A CA 1
ATOM 3306 C C . ASP A 1 398 ? -40.289 -25.557 66.844 1.00 62.59 398 ASP A C 1
ATOM 3308 O O . ASP A 1 398 ? -41.220 -25.467 66.046 1.00 62.59 398 ASP A O 1
ATOM 3312 N N . GLY A 1 399 ? -40.290 -26.482 67.812 1.00 66.06 399 GLY A N 1
ATOM 3313 C CA . GLY A 1 399 ? -41.406 -27.395 68.075 1.00 66.06 399 GLY A CA 1
ATOM 3314 C C . GLY A 1 399 ? -42.682 -26.671 68.519 1.00 66.06 399 GLY A C 1
ATOM 3315 O O . GLY A 1 399 ? -43.758 -26.975 68.014 1.00 66.06 399 GLY A O 1
ATOM 3316 N N . ALA A 1 400 ? -42.571 -25.668 69.395 1.00 60.78 400 ALA A N 1
ATOM 3317 C CA . ALA A 1 400 ? -43.701 -24.835 69.814 1.00 60.78 400 ALA A CA 1
ATOM 3318 C C . ALA A 1 400 ? -44.254 -23.972 68.662 1.00 60.78 400 ALA A C 1
ATOM 3320 O O . ALA A 1 400 ? -45.467 -23.857 68.508 1.00 60.78 400 ALA A O 1
ATOM 3321 N N . ILE A 1 401 ? -43.382 -23.420 67.809 1.00 56.75 401 ILE A N 1
ATOM 3322 C CA . ILE A 1 401 ? -43.777 -22.682 66.596 1.00 56.75 401 ILE A CA 1
ATOM 3323 C C . ILE A 1 401 ? -44.544 -23.599 65.633 1.00 56.75 401 ILE A C 1
ATOM 3325 O O . ILE A 1 401 ? -45.600 -23.220 65.131 1.00 56.75 401 ILE A O 1
ATOM 3329 N N . ASN A 1 402 ? -44.047 -24.818 65.397 1.00 62.28 402 ASN A N 1
ATOM 3330 C CA . ASN A 1 402 ? -44.710 -25.794 64.524 1.00 62.28 402 ASN A CA 1
ATOM 3331 C C . ASN A 1 402 ? -46.039 -26.306 65.105 1.00 62.28 402 ASN A C 1
ATOM 3333 O O . ASN A 1 402 ? -46.944 -26.635 64.345 1.00 62.28 402 ASN A O 1
ATOM 3337 N N . ALA A 1 403 ? -46.202 -26.276 66.431 1.00 62.19 403 ALA A N 1
ATOM 3338 C CA . ALA A 1 403 ? -47.469 -26.518 67.124 1.00 62.19 403 ALA A CA 1
ATOM 3339 C C . ALA A 1 403 ? -48.473 -25.344 67.004 1.00 62.19 403 ALA A C 1
ATOM 3341 O O . ALA A 1 403 ? -49.434 -25.251 67.768 1.00 62.19 403 ALA A O 1
ATOM 3342 N N . GLY A 1 404 ? -48.271 -24.419 66.062 1.00 55.88 404 GLY A N 1
ATOM 3343 C CA . GLY A 1 404 ? -49.218 -23.343 65.770 1.00 55.88 404 GLY A CA 1
ATOM 3344 C C . GLY A 1 404 ? -49.240 -22.223 66.808 1.00 55.88 404 GLY A C 1
ATOM 3345 O O . GLY A 1 404 ? -50.166 -21.413 66.799 1.00 55.88 404 GLY A O 1
ATOM 3346 N N . VAL A 1 405 ? -48.238 -22.139 67.692 1.00 63.16 405 VAL A N 1
ATOM 3347 C CA . VAL A 1 405 ? -48.110 -21.003 68.610 1.00 63.16 405 VAL A CA 1
ATOM 3348 C C . VAL A 1 405 ? -47.664 -19.788 67.799 1.00 63.16 405 VAL A C 1
ATOM 3350 O O . VAL A 1 405 ? -46.490 -19.626 67.458 1.00 63.16 405 VAL A O 1
ATOM 3353 N N . ALA A 1 406 ? -48.633 -18.954 67.426 1.00 52.69 406 ALA A N 1
ATOM 3354 C CA . ALA A 1 406 ? -48.391 -17.736 66.675 1.00 52.69 406 ALA A CA 1
ATOM 3355 C C . ALA A 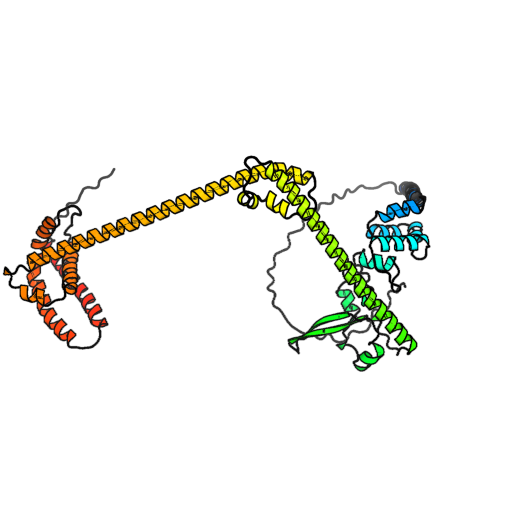1 406 ? -47.666 -16.721 67.568 1.00 52.69 406 ALA A C 1
ATOM 3357 O O . ALA A 1 406 ? -48.259 -16.101 68.445 1.00 52.69 406 ALA A O 1
ATOM 3358 N N . TYR A 1 407 ? -46.368 -16.539 67.329 1.00 57.59 407 TYR A N 1
ATOM 3359 C CA . TYR A 1 407 ? -45.628 -15.425 67.907 1.00 57.59 407 TYR A CA 1
ATOM 3360 C C . TYR A 1 407 ? -46.021 -14.151 67.176 1.00 57.59 407 TYR A C 1
ATOM 3362 O O . TYR A 1 407 ? -45.623 -13.932 66.027 1.00 57.59 407 TYR A O 1
ATOM 3370 N N . ASP A 1 408 ? -46.770 -13.290 67.846 1.00 58.97 408 ASP A N 1
ATOM 3371 C CA . ASP A 1 408 ? -46.973 -11.942 67.347 1.00 58.97 408 ASP A CA 1
ATOM 3372 C C . ASP A 1 408 ? -45.617 -11.196 67.330 1.00 58.97 408 ASP A C 1
ATOM 3374 O O . ASP A 1 408 ? -44.760 -11.314 68.205 1.00 58.97 408 ASP A O 1
ATOM 3378 N N . ARG A 1 409 ? -45.309 -10.499 66.239 1.00 53.75 409 ARG A N 1
ATOM 3379 C CA . ARG A 1 409 ? -43.997 -9.854 66.111 1.00 53.75 409 ARG A CA 1
ATOM 3380 C C . ARG A 1 409 ? -43.860 -8.634 67.019 1.00 53.75 409 ARG A C 1
ATOM 3382 O O . ARG A 1 409 ? -42.720 -8.236 67.261 1.00 53.75 409 ARG A O 1
ATOM 3389 N N . GLU A 1 410 ? -44.968 -8.099 67.520 1.00 57.75 410 GLU A N 1
ATOM 3390 C CA . GLU A 1 410 ? -45.012 -6.824 68.237 1.00 57.75 410 GLU A CA 1
ATOM 3391 C C . GLU A 1 410 ? -45.203 -6.956 69.753 1.00 57.75 410 GLU A C 1
ATOM 3393 O O . GLU A 1 410 ? -44.916 -6.006 70.478 1.00 57.75 410 GLU A O 1
ATOM 3398 N N . SER A 1 411 ? -45.604 -8.124 70.259 1.00 63.62 411 SER A N 1
ATOM 3399 C CA . SER A 1 411 ? -45.809 -8.338 71.697 1.00 63.62 411 SER A CA 1
ATOM 3400 C C . SER A 1 411 ? -44.492 -8.413 72.482 1.00 63.62 411 SER A C 1
ATOM 3402 O O . SER A 1 411 ? -43.455 -8.867 71.986 1.00 63.62 411 SER A O 1
ATOM 3404 N N . GLU A 1 412 ? -44.530 -7.964 73.741 1.00 70.19 412 GLU A N 1
ATOM 3405 C CA . GLU A 1 412 ? -43.379 -8.026 74.641 1.00 70.19 412 GLU A CA 1
ATOM 3406 C C . GLU A 1 412 ? -42.940 -9.476 74.892 1.00 70.19 412 GLU A C 1
ATOM 3408 O O . GLU A 1 412 ? -43.749 -10.384 75.075 1.00 70.19 412 GLU A O 1
ATOM 3413 N N . VAL A 1 413 ? -41.619 -9.674 74.935 1.00 64.00 413 VAL A N 1
ATOM 3414 C CA . VAL A 1 413 ? -40.939 -10.966 75.154 1.00 64.00 413 VAL A CA 1
ATOM 3415 C C . VAL A 1 413 ? -41.488 -11.705 76.385 1.00 64.00 413 VAL A C 1
ATOM 3417 O O . VAL A 1 413 ? -41.595 -12.930 76.372 1.00 64.00 413 VAL A O 1
ATOM 3420 N N . GLU A 1 414 ? -41.863 -10.959 77.425 1.00 63.88 414 GLU A N 1
ATOM 3421 C CA . GLU A 1 414 ? -42.420 -11.484 78.676 1.00 63.88 414 GLU A CA 1
ATOM 3422 C C . GLU A 1 414 ? -43.824 -12.078 78.510 1.00 63.88 414 GLU A C 1
ATOM 3424 O O . GLU A 1 414 ? -44.096 -13.151 79.046 1.00 63.88 414 GLU A O 1
ATOM 3429 N N . LEU A 1 415 ? -44.696 -11.445 77.720 1.00 61.62 415 LEU A N 1
ATOM 3430 C CA . LEU A 1 415 ? -46.037 -11.963 77.423 1.00 61.62 415 LEU A CA 1
ATOM 3431 C C . LEU A 1 415 ? -45.959 -13.294 76.670 1.00 61.62 415 LEU A C 1
ATOM 3433 O O . LEU A 1 415 ? -46.605 -14.268 77.041 1.00 61.62 415 LEU A O 1
ATOM 3437 N N . GLN A 1 416 ? -45.073 -13.376 75.681 1.00 59.44 416 GLN A N 1
ATOM 3438 C CA . GLN A 1 416 ? -44.944 -14.572 74.849 1.00 59.44 416 GLN A CA 1
ATOM 3439 C C . GLN A 1 416 ? -44.320 -15.750 75.594 1.00 59.44 416 GLN A C 1
ATOM 3441 O O . GLN A 1 416 ? -44.712 -16.895 75.383 1.00 59.44 416 GLN A O 1
ATOM 3446 N N . ALA A 1 417 ? -43.356 -15.491 76.483 1.00 61.09 417 ALA A N 1
ATOM 3447 C CA . ALA A 1 417 ? -42.815 -16.532 77.350 1.00 61.09 417 ALA A CA 1
ATOM 3448 C C . ALA A 1 417 ? -43.918 -17.124 78.246 1.00 61.09 417 ALA A C 1
ATOM 3450 O O . ALA A 1 417 ? -44.024 -18.346 78.363 1.00 61.09 417 ALA A O 1
ATOM 3451 N N . ASN A 1 418 ? -44.784 -16.273 78.804 1.00 66.94 418 ASN A N 1
ATOM 3452 C CA . ASN A 1 418 ? -45.889 -16.695 79.663 1.00 66.94 418 ASN A CA 1
ATOM 3453 C C . ASN A 1 418 ? -46.974 -17.498 78.932 1.00 66.94 418 ASN A C 1
ATOM 3455 O O . ASN A 1 418 ? -47.561 -18.381 79.551 1.00 66.94 418 ASN A O 1
ATOM 3459 N N . ASP A 1 419 ? -47.198 -17.264 77.639 1.00 66.31 419 ASP A N 1
ATOM 3460 C CA . ASP A 1 419 ? -48.159 -18.041 76.839 1.00 66.31 419 ASP A CA 1
ATOM 3461 C C . ASP A 1 419 ? -47.596 -19.401 76.392 1.00 66.31 419 ASP A C 1
ATOM 3463 O O . ASP A 1 419 ? -48.314 -20.399 76.295 1.00 66.31 419 ASP A O 1
ATOM 3467 N N . VAL A 1 420 ? -46.284 -19.475 76.157 1.00 63.31 420 VAL A N 1
ATOM 3468 C CA . VAL A 1 420 ? -45.601 -20.695 75.695 1.00 63.31 420 VAL A CA 1
ATOM 3469 C C . VAL A 1 420 ? -45.355 -21.677 76.846 1.00 63.31 420 VAL A C 1
ATOM 3471 O O . VAL A 1 420 ? -45.463 -22.895 76.672 1.00 63.31 420 VAL A O 1
ATOM 3474 N N . LEU A 1 421 ? -45.041 -21.175 78.043 1.00 65.25 421 LEU A N 1
ATOM 3475 C CA . LEU A 1 421 ? -44.711 -21.998 79.213 1.00 65.25 421 LEU A CA 1
ATOM 3476 C C . LEU A 1 421 ? -45.821 -23.006 79.610 1.00 65.25 421 LEU A C 1
ATOM 3478 O O . LEU A 1 421 ? -45.489 -24.172 79.853 1.00 65.25 421 LEU A O 1
ATOM 3482 N N . PRO A 1 422 ? -47.122 -22.646 79.652 1.00 67.81 422 PRO A N 1
ATOM 3483 C CA . PRO A 1 422 ? -48.217 -23.574 79.938 1.00 67.81 422 PRO A CA 1
ATOM 3484 C C . PRO A 1 422 ? -48.373 -24.690 78.905 1.00 67.81 422 PRO A C 1
ATOM 3486 O O . PRO A 1 422 ? -48.732 -25.800 79.286 1.00 67.81 422 PRO A O 1
ATOM 3489 N N . LEU A 1 423 ? -48.080 -24.422 77.628 1.00 65.31 423 LEU A N 1
ATOM 3490 C CA . LEU A 1 423 ? -48.186 -25.407 76.545 1.00 65.31 423 LEU A CA 1
ATOM 3491 C C . LEU A 1 423 ? -47.053 -26.436 76.587 1.00 65.31 423 LEU A C 1
ATOM 3493 O O . LEU A 1 423 ? -47.257 -27.602 76.258 1.00 65.31 423 LEU A O 1
ATOM 3497 N N . LEU A 1 424 ? -45.869 -26.031 77.050 1.00 60.50 424 LEU A N 1
ATOM 3498 C CA . LEU A 1 424 ? -44.720 -26.925 77.209 1.00 60.50 424 LEU A CA 1
ATOM 3499 C C . LEU A 1 424 ? -44.803 -27.795 78.475 1.00 60.50 424 LEU A C 1
ATOM 3501 O O . LEU A 1 424 ? -44.218 -28.884 78.523 1.00 60.50 424 LEU A O 1
ATOM 3505 N N . ARG A 1 425 ? -45.534 -27.338 79.500 1.00 66.31 425 ARG A N 1
ATOM 3506 C CA . ARG A 1 425 ? -45.634 -27.970 80.830 1.00 66.31 425 ARG A CA 1
ATOM 3507 C C . ARG A 1 425 ? -46.105 -29.440 80.816 1.00 66.31 425 ARG A C 1
ATOM 3509 O O . ARG A 1 425 ? -45.496 -30.231 81.535 1.00 66.31 425 ARG A O 1
ATOM 3516 N N . PRO A 1 426 ? -47.116 -29.855 80.021 1.00 63.25 426 PRO A N 1
ATOM 3517 C CA . PRO A 1 426 ? -47.613 -31.235 79.993 1.00 63.25 426 PRO A CA 1
ATOM 3518 C C . PRO A 1 426 ? -46.679 -32.198 79.253 1.00 63.25 426 PRO A C 1
ATOM 3520 O O . PRO A 1 426 ? -46.588 -33.369 79.609 1.00 63.25 426 PRO A O 1
ATOM 3523 N N . THR A 1 427 ? -45.959 -31.712 78.239 1.00 58.34 427 THR A N 1
ATOM 3524 C CA . THR A 1 427 ? -44.977 -32.501 77.471 1.00 58.34 427 THR A CA 1
ATOM 3525 C C . THR A 1 427 ? -43.643 -32.668 78.200 1.00 58.34 427 THR A C 1
ATOM 3527 O O . THR A 1 427 ? -42.862 -33.567 77.885 1.00 58.34 427 THR A O 1
ATOM 3530 N N . TYR A 1 428 ? -43.382 -31.825 79.202 1.00 60.00 428 TYR A N 1
ATOM 3531 C CA . TYR A 1 428 ? -42.102 -31.747 79.901 1.00 60.00 428 TYR A CA 1
ATOM 3532 C C . TYR A 1 428 ? -41.676 -33.048 80.616 1.00 60.00 428 TYR A C 1
ATOM 3534 O O . TYR A 1 428 ? -40.514 -33.433 80.483 1.00 60.00 428 TYR A O 1
ATOM 3542 N N . PRO A 1 429 ? -42.560 -33.789 81.318 1.00 61.94 429 PRO A N 1
ATOM 3543 C CA . PRO A 1 429 ? -42.189 -35.048 81.971 1.00 61.94 429 PRO A CA 1
ATOM 3544 C C . PRO A 1 429 ? -41.786 -36.154 80.983 1.00 61.94 429 PRO A C 1
ATOM 3546 O O . PRO A 1 429 ? -40.856 -36.911 81.259 1.00 61.94 429 PRO A O 1
ATOM 3549 N N . ALA A 1 430 ? -42.445 -36.221 79.820 1.00 60.19 430 ALA A N 1
ATOM 3550 C CA . ALA A 1 430 ? -42.123 -37.180 78.762 1.00 60.19 430 ALA A CA 1
ATOM 3551 C C . ALA A 1 430 ? -40.784 -36.837 78.088 1.00 60.19 430 ALA A C 1
ATOM 3553 O O . ALA A 1 430 ? -39.922 -37.701 77.940 1.00 60.19 430 ALA A O 1
ATOM 3554 N N . LEU A 1 431 ? -40.560 -35.554 77.785 1.00 56.31 431 LEU A N 1
ATOM 3555 C CA . LEU A 1 431 ? -39.266 -35.044 77.321 1.00 56.31 431 LEU A CA 1
ATOM 3556 C C . LEU A 1 431 ? -38.145 -35.327 78.331 1.00 56.31 431 LEU A C 1
ATOM 3558 O O . LEU A 1 431 ? -37.064 -35.743 77.937 1.00 56.31 431 LEU A O 1
ATOM 3562 N N . LEU A 1 432 ? -38.391 -35.165 79.633 1.00 57.00 432 LEU A N 1
ATOM 3563 C CA . LEU A 1 432 ? -37.415 -35.471 80.684 1.00 57.00 432 LEU A CA 1
ATOM 3564 C C . LEU A 1 432 ? -37.075 -36.964 80.775 1.00 57.00 432 LEU A C 1
ATOM 3566 O O . LEU A 1 432 ? -35.924 -37.296 81.057 1.00 57.00 432 LEU A O 1
ATOM 3570 N N . GLN A 1 433 ? -38.036 -37.864 80.547 1.00 59.50 433 GLN A N 1
ATOM 3571 C CA . GLN A 1 433 ? -37.757 -39.302 80.457 1.00 59.50 433 GLN A CA 1
ATOM 3572 C C . GLN A 1 433 ? -36.900 -39.635 79.235 1.00 59.50 433 GLN A C 1
ATOM 3574 O O . GLN A 1 433 ? -35.951 -40.408 79.366 1.00 59.50 433 GLN A O 1
ATOM 3579 N N . ILE A 1 434 ? -37.181 -39.008 78.089 1.00 59.25 434 ILE A N 1
ATOM 3580 C CA . ILE A 1 434 ? -36.377 -39.156 76.871 1.00 59.25 434 ILE A CA 1
ATOM 3581 C C . ILE A 1 434 ? -34.958 -38.635 77.118 1.00 59.25 434 ILE A C 1
ATOM 3583 O O . ILE A 1 434 ? -34.010 -39.382 76.932 1.00 59.25 434 ILE A O 1
ATOM 3587 N N . ILE A 1 435 ? -34.792 -37.426 77.665 1.00 56.56 435 ILE A N 1
ATOM 3588 C CA . ILE A 1 435 ? -33.473 -36.840 77.968 1.00 56.56 435 ILE A CA 1
ATOM 3589 C C . ILE A 1 435 ? -32.685 -37.690 78.975 1.00 56.56 435 ILE A C 1
ATOM 3591 O O . ILE A 1 435 ? -31.472 -37.827 78.840 1.00 56.56 435 ILE A O 1
ATOM 3595 N N . ARG A 1 436 ? -33.339 -38.260 79.998 1.00 58.25 436 ARG A N 1
ATOM 3596 C CA . ARG A 1 436 ? -32.672 -39.149 80.967 1.00 58.25 436 ARG A CA 1
ATOM 3597 C C . ARG A 1 436 ? -32.236 -40.466 80.322 1.00 58.25 436 ARG A C 1
ATOM 3599 O O . ARG A 1 436 ? -31.106 -40.878 80.551 1.00 58.25 436 ARG A O 1
ATOM 3606 N N . GLY A 1 437 ? -33.082 -41.081 79.494 1.00 61.69 437 GLY A N 1
ATOM 3607 C CA . GLY A 1 437 ? -32.717 -42.285 78.736 1.00 61.69 437 GLY A CA 1
ATOM 3608 C C . GLY A 1 437 ? -31.635 -42.024 77.678 1.00 61.69 437 GLY A C 1
ATOM 3609 O O . GLY A 1 437 ? -30.734 -42.838 77.488 1.00 61.69 437 GLY A O 1
ATOM 3610 N N . GLU A 1 438 ? -31.672 -40.859 77.032 1.00 56.41 438 GLU A N 1
ATOM 3611 C CA . GLU A 1 438 ? -30.681 -40.410 76.053 1.00 56.41 438 GLU A CA 1
ATOM 3612 C C . GLU A 1 438 ? -29.351 -40.015 76.695 1.00 56.41 438 GLU A C 1
ATOM 3614 O O . GLU A 1 438 ? -28.310 -40.244 76.089 1.00 56.41 438 GLU A O 1
ATOM 3619 N N . HIS A 1 439 ? -29.343 -39.449 77.908 1.00 54.06 439 HIS A N 1
ATOM 3620 C CA . HIS A 1 439 ? -28.106 -39.151 78.631 1.00 54.06 439 HIS A CA 1
ATOM 3621 C C . HIS A 1 439 ? -27.277 -40.421 78.804 1.00 54.06 439 HIS A C 1
ATOM 3623 O O . HIS A 1 439 ? -26.081 -40.391 78.531 1.00 54.06 439 HIS A O 1
ATOM 3629 N N . ASP A 1 440 ? -27.915 -41.537 79.157 1.00 55.97 440 ASP A N 1
ATOM 3630 C CA . ASP A 1 440 ? -27.244 -42.824 79.326 1.00 55.97 440 ASP A CA 1
ATOM 3631 C C . ASP A 1 440 ? -26.773 -43.404 77.982 1.00 55.97 440 ASP A C 1
ATOM 3633 O O . ASP A 1 440 ? -25.650 -43.902 77.888 1.00 55.97 440 ASP A O 1
ATOM 3637 N N . ALA A 1 441 ? -27.559 -43.251 76.909 1.00 55.50 441 ALA A N 1
ATOM 3638 C CA . ALA A 1 441 ? -27.188 -43.705 75.565 1.00 55.50 441 ALA A CA 1
ATOM 3639 C C . ALA A 1 441 ? -26.069 -42.859 74.915 1.00 55.50 441 ALA A C 1
ATOM 3641 O O . ALA A 1 441 ? -25.151 -43.399 74.297 1.00 55.50 441 ALA A O 1
ATOM 3642 N N . ILE A 1 442 ? -26.099 -41.532 75.071 1.00 52.00 442 ILE A N 1
ATOM 3643 C CA . ILE A 1 442 ? -25.081 -40.601 74.561 1.00 52.00 442 ILE A CA 1
ATOM 3644 C C . ILE A 1 442 ? -23.792 -40.709 75.388 1.00 52.00 442 ILE A C 1
ATOM 3646 O O . ILE A 1 442 ? -22.710 -40.675 74.799 1.00 52.00 442 ILE A O 1
ATOM 3650 N N . TYR A 1 443 ? -23.866 -40.901 76.715 1.00 53.16 443 TYR A N 1
ATOM 3651 C CA . TYR A 1 443 ? -22.684 -41.218 77.533 1.00 53.16 443 TYR A CA 1
ATOM 3652 C C . TYR A 1 443 ? -22.034 -42.534 77.093 1.00 53.16 443 TYR A C 1
ATOM 3654 O O . TYR A 1 443 ? -20.811 -42.597 76.970 1.00 53.16 443 TYR A O 1
ATOM 3662 N N . GLN A 1 444 ? -22.838 -43.563 76.805 1.00 53.88 444 GLN A N 1
ATOM 3663 C CA . GLN A 1 444 ? -22.342 -44.834 76.269 1.00 53.88 444 GLN A CA 1
ATOM 3664 C C . GLN A 1 444 ? -21.701 -44.658 74.882 1.00 53.88 444 GLN A C 1
ATOM 3666 O O . GLN A 1 444 ? -20.619 -45.187 74.638 1.00 53.88 444 GLN A O 1
ATOM 3671 N N . CYS A 1 445 ? -22.295 -43.849 73.998 1.00 47.66 445 CYS A N 1
ATOM 3672 C CA . CYS A 1 445 ? -21.748 -43.568 72.665 1.00 47.66 445 CYS A CA 1
ATOM 3673 C C . CYS A 1 445 ? -20.460 -42.725 72.692 1.00 47.66 445 CYS A C 1
ATOM 3675 O O . CYS A 1 445 ? -19.539 -43.000 71.932 1.00 47.66 445 CYS A O 1
ATOM 3677 N N . LEU A 1 446 ? -20.344 -41.725 73.574 1.00 46.84 446 LEU A N 1
ATOM 3678 C CA . LEU A 1 446 ? -19.129 -40.903 73.713 1.00 46.84 446 LEU A CA 1
ATOM 3679 C C . LEU A 1 446 ? -17.938 -41.679 74.301 1.00 46.84 446 LEU A C 1
ATOM 3681 O O . LEU A 1 446 ? -16.795 -41.256 74.133 1.00 46.84 446 LEU A O 1
ATOM 3685 N N . HIS A 1 447 ? -18.183 -42.805 74.975 1.00 54.94 447 HIS A N 1
ATOM 3686 C CA . HIS A 1 447 ? -17.141 -43.749 75.391 1.00 54.94 447 HIS A CA 1
ATOM 3687 C C . HIS A 1 447 ? -16.772 -44.774 74.308 1.00 54.94 447 HIS A C 1
ATOM 3689 O O . HIS A 1 447 ? -15.691 -45.360 74.368 1.00 54.94 447 HIS A O 1
ATOM 3695 N N . CYS A 1 448 ? -17.589 -44.922 73.266 1.00 52.31 448 CYS A N 1
ATOM 3696 C CA . CYS A 1 448 ? -17.230 -45.654 72.058 1.00 52.31 448 CYS A CA 1
ATOM 3697 C C . CYS A 1 448 ? -16.580 -44.694 71.050 1.00 52.31 448 CYS A C 1
ATOM 3699 O O . CYS A 1 448 ? -17.223 -44.130 70.170 1.00 52.31 448 CYS A O 1
ATOM 3701 N N . ASN A 1 449 ? -15.268 -44.496 71.189 1.00 47.12 449 ASN A N 1
ATOM 3702 C CA . ASN A 1 449 ? -14.440 -43.785 70.216 1.00 47.12 449 ASN A CA 1
ATOM 3703 C C . ASN A 1 449 ? -14.515 -44.466 68.839 1.00 47.12 449 ASN A C 1
ATOM 3705 O O . ASN A 1 449 ? -13.745 -45.387 68.585 1.00 47.12 449 ASN A O 1
ATOM 3709 N N . ASN A 1 450 ? -15.421 -44.030 67.966 1.00 48.91 450 ASN A N 1
ATOM 3710 C CA . ASN A 1 450 ? -15.177 -43.827 66.536 1.00 48.91 450 ASN A CA 1
ATOM 3711 C C . ASN A 1 450 ? -16.435 -43.269 65.851 1.00 48.91 450 ASN A C 1
ATOM 3713 O O . ASN A 1 450 ? -17.552 -43.692 66.113 1.00 48.91 450 ASN A O 1
ATOM 3717 N N . ASP A 1 451 ? -16.206 -42.317 64.947 1.00 47.91 451 ASP A N 1
ATOM 3718 C CA . ASP A 1 451 ? -17.156 -41.706 64.007 1.00 47.91 451 ASP A CA 1
ATOM 3719 C C . ASP A 1 451 ? -18.049 -40.551 64.486 1.00 47.91 451 ASP A C 1
ATOM 3721 O O . ASP A 1 451 ? -19.258 -40.645 64.704 1.00 47.91 451 ASP A O 1
ATOM 3725 N N . ARG A 1 452 ? -17.456 -39.349 64.424 1.00 49.91 452 ARG A N 1
ATOM 3726 C CA . ARG A 1 452 ? -18.161 -38.054 64.467 1.00 49.91 452 ARG A CA 1
ATOM 3727 C C . ARG A 1 452 ? -19.264 -37.896 63.404 1.00 49.91 452 ARG A C 1
ATOM 3729 O O . ARG A 1 452 ? -20.162 -37.082 63.610 1.00 49.91 452 ARG A O 1
ATOM 3736 N N . MET A 1 453 ? -19.224 -38.627 62.283 1.00 46.72 453 MET A N 1
ATOM 3737 C CA . MET A 1 453 ? -20.285 -38.561 61.263 1.00 46.72 453 MET A CA 1
ATOM 3738 C C . MET A 1 453 ? -21.561 -39.303 61.684 1.00 46.72 453 MET A C 1
ATOM 3740 O O . MET A 1 453 ? -22.654 -38.790 61.425 1.00 46.72 453 MET A O 1
ATOM 3744 N N . PHE A 1 454 ? -21.439 -40.441 62.380 1.00 50.69 454 PHE A N 1
ATOM 3745 C CA . PHE A 1 454 ? -22.582 -41.260 62.808 1.00 50.69 454 PHE A CA 1
ATOM 3746 C C . PHE A 1 454 ? -23.447 -40.539 63.840 1.00 50.69 454 PHE A C 1
ATOM 3748 O O . PHE A 1 454 ? -24.669 -40.542 63.730 1.00 50.69 454 PHE A O 1
ATOM 3755 N N . ILE A 1 455 ? -22.817 -39.811 64.765 1.00 52.41 455 ILE A N 1
ATOM 3756 C CA . ILE A 1 455 ? -23.525 -39.010 65.771 1.00 52.41 455 ILE A CA 1
ATOM 3757 C C . ILE A 1 455 ? -24.374 -37.916 65.100 1.00 52.41 455 ILE A C 1
ATOM 3759 O O . ILE A 1 455 ? -25.497 -37.657 65.519 1.00 52.41 455 ILE A O 1
ATOM 3763 N N . SER A 1 456 ? -23.890 -37.296 64.016 1.00 49.22 456 SER A N 1
ATOM 3764 C CA . SER A 1 456 ? -24.630 -36.212 63.352 1.00 49.22 456 SER A CA 1
ATOM 3765 C C . SER A 1 456 ? -25.858 -36.694 62.571 1.00 49.22 456 SER A C 1
ATOM 3767 O O . SER A 1 456 ? -26.865 -35.987 62.534 1.00 49.22 456 SER A O 1
ATOM 3769 N N . ASN A 1 457 ? -25.788 -37.891 61.975 1.00 50.50 457 ASN A N 1
ATOM 3770 C CA . ASN A 1 457 ? -26.910 -38.483 61.247 1.00 50.50 457 ASN A CA 1
ATOM 3771 C C . ASN A 1 457 ? -27.881 -39.184 62.203 1.00 50.50 457 ASN A C 1
ATOM 3773 O O . ASN A 1 457 ? -29.081 -39.003 62.050 1.00 50.50 457 ASN A O 1
ATOM 3777 N N . GLY A 1 458 ? -27.384 -39.859 63.244 1.00 58.25 458 GLY A N 1
ATOM 3778 C CA . GLY A 1 458 ? -28.216 -40.464 64.286 1.00 58.25 458 GLY A CA 1
ATOM 3779 C C . GLY A 1 458 ? -29.044 -39.425 65.038 1.00 58.25 458 GLY A C 1
ATOM 3780 O O . GLY A 1 458 ? -30.254 -39.578 65.140 1.00 58.25 458 GLY A O 1
ATOM 3781 N N . ILE A 1 459 ? -28.440 -38.304 65.454 1.00 51.84 459 ILE A N 1
ATOM 3782 C CA . ILE A 1 459 ? -29.191 -37.189 66.057 1.00 51.84 459 ILE A CA 1
ATOM 3783 C C . ILE A 1 459 ? -30.212 -36.617 65.060 1.00 51.84 459 ILE A C 1
ATOM 3785 O O . ILE A 1 459 ? -31.322 -36.281 65.455 1.00 51.84 459 ILE A O 1
ATOM 3789 N N . ARG A 1 460 ? -29.880 -36.521 63.765 1.00 50.31 460 ARG A N 1
ATOM 3790 C CA . ARG A 1 460 ? -30.794 -35.987 62.740 1.00 50.31 460 ARG A CA 1
ATOM 3791 C C . ARG A 1 460 ? -31.989 -36.908 62.483 1.00 50.31 460 ARG A C 1
ATOM 3793 O O . ARG A 1 460 ? -33.114 -36.422 62.417 1.00 50.31 460 ARG A O 1
ATOM 3800 N N . ASP A 1 461 ? -31.757 -38.206 62.329 1.00 55.62 461 ASP A N 1
ATOM 3801 C CA . ASP A 1 461 ? -32.808 -39.194 62.077 1.00 55.62 461 ASP A CA 1
ATOM 3802 C C . ASP A 1 461 ? -33.666 -39.416 63.329 1.00 55.62 461 ASP A C 1
ATOM 3804 O O . ASP A 1 461 ? -34.883 -39.567 63.227 1.00 55.62 461 ASP A O 1
ATOM 3808 N N . HIS A 1 462 ? -33.073 -39.311 64.520 1.00 54.53 462 HIS A N 1
ATOM 3809 C CA . HIS A 1 462 ? -33.821 -39.358 65.771 1.00 54.53 462 HIS A CA 1
ATOM 3810 C C . HIS A 1 462 ? -34.632 -38.079 66.010 1.00 54.53 462 HIS A C 1
ATOM 3812 O O . HIS A 1 462 ? -35.796 -38.157 66.386 1.00 54.53 462 HIS A O 1
ATOM 3818 N N . MET A 1 463 ? -34.097 -36.897 65.679 1.00 49.44 463 MET A N 1
ATOM 3819 C CA . MET A 1 463 ? -34.883 -35.657 65.705 1.00 49.44 463 MET A CA 1
ATOM 3820 C C . MET A 1 463 ? -36.059 -35.688 64.722 1.00 49.44 463 MET A C 1
ATOM 3822 O O . MET A 1 463 ? -37.088 -35.088 65.019 1.00 49.44 463 MET A O 1
ATOM 3826 N N . ARG A 1 464 ? -35.970 -36.428 63.604 1.00 55.66 464 ARG A N 1
ATOM 3827 C CA . ARG A 1 464 ? -37.144 -36.704 62.753 1.00 55.66 464 ARG A CA 1
ATOM 3828 C C . ARG A 1 464 ? -38.174 -37.598 63.444 1.00 55.66 464 ARG A C 1
ATOM 3830 O O . ARG A 1 464 ? -39.363 -37.341 63.294 1.00 55.66 464 ARG A O 1
ATOM 3837 N N . MET A 1 465 ? -37.749 -38.613 64.202 1.00 57.50 465 MET A N 1
ATOM 3838 C CA . MET A 1 465 ? -38.672 -39.433 65.005 1.00 57.50 465 MET A CA 1
ATOM 3839 C C . MET A 1 465 ? -39.362 -38.613 66.095 1.00 57.50 465 MET A C 1
ATOM 3841 O O . MET A 1 465 ? -40.569 -38.740 66.272 1.00 57.50 465 MET A O 1
ATOM 3845 N N . VAL A 1 466 ? -38.623 -37.746 66.793 1.00 53.31 466 VAL A N 1
ATOM 3846 C CA . VAL A 1 466 ? -39.199 -36.855 67.810 1.00 53.31 466 VAL A CA 1
ATOM 3847 C C . VAL A 1 466 ? -40.166 -35.856 67.171 1.00 53.31 466 VAL A C 1
ATOM 3849 O O . VAL A 1 466 ? -41.236 -35.636 67.727 1.00 53.31 466 VAL A O 1
ATOM 3852 N N . HIS A 1 467 ? -39.853 -35.321 65.984 1.00 51.62 467 HIS A N 1
ATOM 3853 C CA . HIS A 1 467 ? -40.796 -34.516 65.198 1.00 51.62 467 HIS A CA 1
ATOM 3854 C C . HIS A 1 467 ? -42.086 -35.282 64.888 1.00 51.62 467 HIS A C 1
ATOM 3856 O O . HIS A 1 467 ? -43.163 -34.771 65.160 1.00 51.62 467 HIS A O 1
ATOM 3862 N N . GLY A 1 468 ? -41.983 -36.527 64.411 1.00 60.19 468 GLY A N 1
ATOM 3863 C CA . GLY A 1 468 ? -43.156 -37.363 64.147 1.00 60.19 468 GLY A CA 1
ATOM 3864 C C . GLY A 1 468 ? -43.990 -37.648 65.401 1.00 60.19 468 GLY A C 1
ATOM 3865 O O . GLY A 1 468 ? -45.215 -37.617 65.343 1.00 60.19 468 GLY A O 1
ATOM 3866 N N . ALA A 1 469 ? -43.342 -37.858 66.551 1.00 56.50 469 ALA A N 1
ATOM 3867 C CA . ALA A 1 469 ? -44.029 -38.058 67.827 1.00 56.50 469 ALA A CA 1
ATOM 3868 C C . ALA A 1 469 ? -44.704 -36.774 68.344 1.00 56.50 469 ALA A C 1
ATOM 3870 O O . ALA A 1 469 ? -45.777 -36.840 68.944 1.00 56.50 469 ALA A O 1
ATOM 3871 N N . PHE A 1 470 ? -44.100 -35.606 68.101 1.00 49.66 470 PHE A N 1
ATOM 3872 C CA . PHE A 1 470 ? -44.707 -34.309 68.399 1.00 49.66 470 PHE A CA 1
ATOM 3873 C C . PHE A 1 470 ? -45.898 -34.016 67.487 1.00 49.66 470 PHE A C 1
ATOM 3875 O O . PHE A 1 470 ? -46.938 -33.607 67.995 1.00 49.66 470 PHE A O 1
ATOM 3882 N N . ASP A 1 471 ? -45.783 -34.286 66.185 1.00 51.75 471 ASP A N 1
ATOM 3883 C CA . ASP A 1 471 ? -46.880 -34.134 65.226 1.00 51.75 471 ASP A CA 1
ATOM 3884 C C . ASP A 1 471 ? -48.055 -35.061 65.594 1.00 51.75 471 ASP A C 1
ATOM 3886 O O . ASP A 1 471 ? -49.204 -34.621 65.626 1.00 51.75 471 ASP A O 1
ATOM 3890 N N . GLU A 1 472 ? -47.793 -36.316 65.985 1.00 53.25 472 GLU A N 1
ATOM 3891 C CA . GLU A 1 472 ? -48.834 -37.232 66.478 1.00 53.25 472 GLU A CA 1
ATOM 3892 C C . GLU A 1 472 ? -49.471 -36.774 67.799 1.00 53.25 472 GLU A C 1
ATOM 3894 O O . GLU A 1 472 ? -50.692 -36.868 67.961 1.00 53.25 472 GLU A O 1
ATOM 3899 N N . ALA A 1 473 ? -48.678 -36.287 68.759 1.00 53.69 473 ALA A N 1
ATOM 3900 C CA . ALA A 1 473 ? -49.191 -35.787 70.035 1.00 53.69 473 ALA A CA 1
ATOM 3901 C C . ALA A 1 473 ? -50.001 -34.491 69.860 1.00 53.69 473 ALA A C 1
ATOM 3903 O O . ALA A 1 473 ? -51.018 -34.300 70.529 1.00 53.69 473 ALA A O 1
ATOM 3904 N N . TYR A 1 474 ? -49.586 -33.627 68.931 1.00 47.94 474 TYR A N 1
ATOM 3905 C CA . TYR A 1 474 ? -50.283 -32.397 68.580 1.00 47.94 474 TYR A CA 1
ATOM 3906 C C . TYR A 1 474 ? -51.626 -32.685 67.908 1.00 47.94 474 TYR A C 1
ATOM 3908 O O . TYR A 1 474 ? -52.647 -32.165 68.354 1.00 47.94 474 TYR A O 1
ATOM 3916 N N . VAL A 1 475 ? -51.652 -33.574 66.907 1.00 54.03 475 VAL A N 1
ATOM 3917 C CA . VAL A 1 475 ? -52.887 -34.008 66.229 1.00 54.03 475 VAL A CA 1
ATOM 3918 C C . VAL A 1 475 ? -53.865 -34.663 67.211 1.00 54.03 475 VAL A C 1
ATOM 3920 O O . VAL A 1 475 ? -55.072 -34.447 67.114 1.00 54.03 475 VAL A O 1
ATOM 3923 N N . ARG A 1 476 ? -53.373 -35.413 68.209 1.00 53.75 476 ARG A N 1
ATOM 3924 C CA . ARG A 1 476 ? -54.232 -35.992 69.260 1.00 53.75 476 ARG A CA 1
ATOM 3925 C C . ARG A 1 476 ? -54.806 -34.960 70.232 1.00 53.75 476 ARG A C 1
ATOM 3927 O O . ARG A 1 476 ? -55.897 -35.189 70.741 1.00 53.75 476 ARG A O 1
ATOM 3934 N N . ASN A 1 477 ? -54.112 -33.852 70.487 1.00 49.19 477 ASN A N 1
ATOM 3935 C CA . ASN A 1 477 ? -54.566 -32.827 71.434 1.00 49.19 477 ASN A CA 1
ATOM 3936 C C . ASN A 1 477 ? -55.374 -31.689 70.788 1.00 49.19 477 ASN A C 1
ATOM 3938 O O . ASN A 1 477 ? -56.157 -31.050 71.485 1.00 49.19 477 ASN A O 1
ATOM 3942 N N . THR A 1 478 ? -55.233 -31.432 69.483 1.00 48.38 478 THR A N 1
ATOM 3943 C CA . THR A 1 478 ? -55.970 -30.360 68.779 1.00 48.38 478 THR A CA 1
ATOM 3944 C C . THR A 1 478 ? -57.260 -30.817 68.100 1.00 48.38 478 THR A C 1
ATOM 3946 O O . THR A 1 478 ? -57.995 -29.979 67.579 1.00 48.38 478 THR A O 1
ATOM 3949 N N . GLY A 1 479 ? -57.600 -32.110 68.177 1.00 44.03 479 GLY A N 1
ATOM 3950 C CA . GLY A 1 479 ? -58.788 -32.725 67.565 1.00 44.03 479 GLY A CA 1
ATOM 3951 C C . GLY A 1 479 ? -60.166 -32.210 68.019 1.00 44.03 479 GLY A C 1
ATOM 3952 O O . GLY A 1 479 ? -61.159 -32.856 67.710 1.00 44.03 479 GLY A O 1
ATOM 3953 N N . ASN A 1 480 ? -60.245 -31.074 68.721 1.00 46.69 480 ASN A N 1
ATOM 3954 C CA . ASN A 1 480 ? -61.484 -30.419 69.156 1.00 46.69 480 ASN A CA 1
ATOM 3955 C C . ASN A 1 480 ? -61.565 -28.912 68.830 1.00 46.69 480 ASN A C 1
ATOM 3957 O O . ASN A 1 480 ? -62.456 -28.238 69.341 1.00 46.69 480 ASN A O 1
ATOM 3961 N N . PHE A 1 481 ? -60.688 -28.355 67.988 1.00 39.19 481 PHE A N 1
ATOM 3962 C CA . PHE A 1 481 ? -60.888 -26.987 67.491 1.00 39.19 481 PHE A CA 1
ATOM 3963 C C . PHE A 1 481 ? -61.693 -27.002 66.187 1.00 39.19 481 PHE A C 1
ATOM 3965 O O . PHE A 1 481 ? -61.206 -27.437 65.144 1.00 39.19 481 PHE A O 1
ATOM 3972 N N . GLU A 1 482 ? -62.943 -26.536 66.261 1.00 38.16 482 GLU A N 1
ATOM 3973 C CA . GLU A 1 482 ? -63.770 -26.256 65.087 1.00 38.16 482 GLU A CA 1
ATOM 3974 C C . GLU A 1 482 ? -63.044 -25.269 64.168 1.00 38.16 482 GLU A C 1
ATOM 3976 O O . GLU A 1 482 ? -62.666 -24.164 64.561 1.00 38.16 482 GLU A O 1
ATOM 3981 N N . ILE A 1 483 ? -62.857 -25.683 62.918 1.00 38.09 483 ILE A N 1
ATOM 3982 C CA . ILE A 1 483 ? -62.407 -24.815 61.837 1.00 38.09 483 ILE A CA 1
ATOM 3983 C C . ILE A 1 483 ? -63.519 -23.786 61.614 1.00 38.09 483 ILE A C 1
ATOM 3985 O O . ILE A 1 483 ? -64.554 -24.109 61.030 1.00 38.09 483 ILE A O 1
ATOM 3989 N N . ILE A 1 484 ? -63.314 -22.549 62.070 1.00 38.50 484 ILE A N 1
ATOM 3990 C CA . ILE A 1 484 ? -64.157 -21.417 61.678 1.00 38.50 484 ILE A CA 1
ATOM 3991 C C . ILE A 1 484 ? -63.942 -21.215 60.174 1.00 38.50 484 ILE A C 1
ATOM 3993 O O . ILE A 1 484 ? -62.924 -20.680 59.734 1.00 38.50 484 ILE A O 1
ATOM 3997 N N . GLN A 1 485 ? -64.889 -21.700 59.373 1.00 34.66 485 GLN A N 1
ATOM 3998 C CA . GLN A 1 485 ? -64.964 -21.387 57.953 1.00 34.66 485 GLN A CA 1
ATOM 3999 C C . GLN A 1 485 ? -65.369 -19.919 57.817 1.00 34.66 485 GLN A C 1
ATOM 4001 O O . GLN A 1 485 ? -66.507 -19.549 58.106 1.00 34.66 485 GLN A O 1
ATOM 4006 N N . HIS A 1 486 ? -64.438 -19.073 57.382 1.00 40.84 486 HIS A N 1
ATOM 4007 C CA . HIS A 1 486 ? -64.799 -17.759 56.865 1.00 40.84 486 HIS A CA 1
ATOM 4008 C C . HIS A 1 486 ? -65.578 -17.933 55.548 1.00 40.84 486 HIS A C 1
ATOM 4010 O O . HIS A 1 486 ? -65.173 -18.753 54.716 1.00 40.84 486 HIS A O 1
ATOM 4016 N N . PRO A 1 487 ? -66.688 -17.200 55.340 1.00 47.81 487 PRO A N 1
ATOM 4017 C CA . PRO A 1 487 ? -67.374 -17.197 54.055 1.00 47.81 487 PRO A CA 1
ATOM 4018 C C . PRO A 1 487 ? -66.470 -16.586 52.968 1.00 47.81 487 PRO A C 1
ATOM 4020 O O . PRO A 1 487 ? -65.615 -15.755 53.283 1.00 47.81 487 PRO A O 1
ATOM 4023 N N . PRO A 1 488 ? -66.647 -16.980 51.696 1.00 51.41 488 PRO A N 1
ATOM 4024 C CA . PRO A 1 488 ? -65.893 -16.405 50.593 1.00 51.41 488 PRO A CA 1
ATOM 4025 C C . PRO A 1 488 ? -66.342 -14.957 50.360 1.00 51.41 488 PRO A C 1
ATOM 4027 O O . PRO A 1 488 ? -67.524 -14.695 50.140 1.00 51.41 488 PRO A O 1
ATOM 4030 N N . GLU A 1 489 ? -65.395 -14.023 50.409 1.00 43.06 489 GLU A N 1
ATOM 4031 C CA . GLU A 1 489 ? -65.580 -12.673 49.881 1.00 43.06 489 GLU A CA 1
ATOM 4032 C C . GLU A 1 489 ? -65.355 -12.703 48.362 1.00 43.06 489 GLU A C 1
ATOM 4034 O O . GLU A 1 489 ? -64.234 -12.900 47.896 1.00 43.06 489 GLU A O 1
ATOM 4039 N N . ASP A 1 490 ? -66.432 -12.506 47.599 1.00 58.06 490 ASP A N 1
ATOM 4040 C CA . ASP A 1 490 ? -66.368 -11.954 46.245 1.00 58.06 490 ASP A CA 1
ATOM 4041 C C . ASP A 1 490 ? -66.480 -10.418 46.350 1.00 58.06 490 ASP A C 1
ATOM 4043 O O . ASP A 1 490 ? -67.562 -9.919 46.673 1.00 58.06 490 ASP A O 1
ATOM 4047 N N . ALA A 1 491 ? -65.382 -9.689 46.085 1.00 41.19 491 ALA A N 1
ATOM 4048 C CA . ALA A 1 491 ? -65.313 -8.328 45.507 1.00 41.19 491 ALA A CA 1
ATOM 4049 C C . ALA A 1 491 ? -63.857 -7.855 45.347 1.00 41.19 491 ALA A C 1
ATOM 4051 O O . ALA A 1 491 ? -63.196 -7.596 46.378 1.00 41.19 491 ALA A O 1
#

Sequence (491 aa):
MVLTRSQKRVLEGPVCNDASAVNRSETEVAPPMARPRGVKRSTASGTDEHKVVKQRKRRRSVAQNQTDRFTQLPVDILFIIFNLLPAREVFTLELTCRRLAQLLSEQSPDGAYFWAQKATLLQLPDTPLLSRKHLFSLVSLTGCQLCHRPRTRKVFWMFLIRCCDDCFQERTVRHYNLDRKKLKREYAFLPSVTGEGYSTSRRELCYYDIYWQPDLVDEVPTEEELQAREVRLEELRRLQSDMTRWESQQASAKREAALRHQTANQAKIAQLVARIVPPAEEDVLQRCKAYRNAMKKQDEMTKRSLTLLENKLPKEVQQAREEIRQFQELRERRQREYEAQLQLEQEQRRARERAQRRDQRIAEMIHKDIFSPDMGFAHLAARFPLRVWLRYSRFITDGAINAGVAYDRESEVELQANDVLPLLRPTYPALLQIIRGEHDAIYQCLHCNNDRMFISNGIRDHMRMVHGAFDEAYVRNTGNFEIIQHPPEDA

Radius of gyration: 51.72 Å; Cα contacts (8 Å, |Δi|>4): 281; chains: 1; bounding box: 106×73×147 Å

Solvent-accessible surface area (backbone atoms only — not comparable to full-atom values): 29347 Å² total; per-residue (Å²): 136,89,84,79,97,80,85,89,80,91,85,91,74,86,81,81,84,82,86,77,88,76,91,72,86,80,78,85,72,81,78,82,81,79,78,82,78,82,75,84,78,82,86,78,78,89,85,70,82,80,63,58,64,63,57,56,59,60,57,55,58,57,60,55,58,53,60,51,56,64,72,66,51,57,68,70,59,51,47,55,53,51,68,73,44,56,6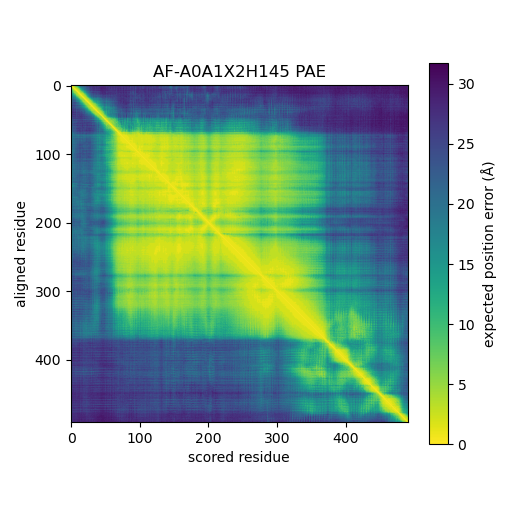2,63,55,49,60,48,47,32,74,73,36,73,66,44,29,48,49,63,25,70,89,29,73,65,11,38,50,51,31,48,52,52,34,57,75,68,63,53,80,88,58,92,90,49,55,54,59,56,52,48,45,57,75,61,45,67,23,13,77,82,80,59,48,72,82,27,67,58,61,42,55,64,72,75,41,35,45,39,70,68,60,45,58,74,44,39,44,48,57,89,80,47,62,72,73,50,45,72,69,70,48,67,47,51,56,56,46,81,42,80,46,76,36,81,92,74,76,40,82,41,76,44,45,33,32,52,45,92,76,66,64,92,68,83,73,53,74,69,54,47,52,53,33,42,55,52,40,51,53,33,51,50,51,40,52,51,50,53,52,48,52,50,50,54,50,47,54,51,51,53,51,35,49,50,26,34,54,53,42,49,54,55,48,50,59,54,49,71,68,39,84,76,73,72,54,70,74,39,45,68,66,20,64,66,52,53,55,55,74,68,41,51,64,71,73,49,71,69,58,49,55,54,44,64,69,46,46,61,58,41,41,52,50,36,48,51,54,50,49,52,50,49,53,54,48,51,50,53,48,50,52,50,51,52,51,52,50,51,50,51,50,52,50,52,49,50,53,50,49,52,53,49,55,50,49,46,47,54,46,54,49,53,65,72,46,33,67,90,73,69,44,55,75,57,66,76,72,55,59,70,71,59,50,54,50,51,46,48,49,53,50,52,50,44,44,73,70,66,53,78,76,66,91,82,64,58,65,68,60,54,51,63,62,48,50,68,70,48,56,78,54,42,64,60,51,50,51,49,52,56,57,43,49,57,52,50,54,54,48,72,70,50,87,74,59,79,63,54,56,57,50,50,53,50,58,48,51,50,50,51,48,52,52,47,53,52,51,48,57,69,72,53,77,79,69,80,82,81,77,77,80,86,85,88,130

InterPro domains:
  IPR001810 F-box domain [PF12937] (71-105)
  IPR001810 F-box domain [PS50181] (67-118)
  IPR001810 F-box domain [SM00256] (73-118)
  IPR036047 F-box-like domain superfamily [SSF81383] (59-107)

pLDDT: mean 78.49, std 21.87, range [26.59, 98.38]

Foldseek 3Di:
DDDDDDDDDDDDDDDDDDDDDDDDDDPDDDDPDDDDDDDPDDDDDDDDPPPVVVVVVVVVVVVVVVVVVVLPDDLVVVLVVLLPDALVVLVVQLVPDVSSVQCCPCVDPNNLVSLVVVCVVLVADDAPVDRSNLSCCLQRAAAFPPPRHGRQNDAPLLVSGGHDPVVLVVFKDWPVVDDPVCCVQPVPLARWDWDWDQDPVVRDIDIITIGGNVVPDPDRDDPVVSVVSNVVSVSSVVSVVRVVVSVVVVVVVLVVLLVVLLVVLVVLVVVLQVPAPPRFDPVLLVQQPLSVVSNPDSHHDDPVSSVVSSVVVNVSSVVSVVVVVVVVVVVVVVVVVVVVVVVVVVVVVVVVVVVVVLLVVLLVVLCCVVVPVVVVCPVVVVVDDPVVSVVVSVLLVVLLVVLVLDDDPPDDSVVSSVVSVVVCVVCVVVVVVVVVVVVVVVVVVVVPPDDPPCVVVVVVVVSVVVSVVSVVVSCVVCVPDDDPDDDDDDD

Organism: Syncephalastrum racemosum (NCBI:txid13706)

Mean predicted aligned error: 14.93 Å

Secondary structure (DSSP, 8-state):
----S------------------------PPPPPPP------------TTTHHHHHHHHHHHHHHHHHHHHTS-HHHHHHHHHHS-HHHHHHHHHH-HHHHHHT-TTSHHHHHHHHHHHHHTTPPP-SSS-HHHHHHHHH--S-TTT--TT---EEGGGTEE--HHHHHHTEEEGGGS-HHHHHHTSTTS-EEEEEEEETTTTEEEEEEEEEGGG--SSPPPHHHHHHHHHHHHHHHHHHHHHHHHHHHHHHHHHHHHHHHHHHHHHHHHHHHHTSSSPPPHHHHHH-HHHHHHHT--SPPPHHHHHHHHHHHHHHHHHHHHHHHHHHHHHHHHHHHHHHHHHHHHHHHHHHHHHHHHHHHHHHHHHHHHT-GGGS-HHHHTTS-HHHHHHHHHHHHHHHHHTT----SSS-HHHHHHHHHHHHTTTHHHHHHHHHHHHHHHHHHHHS---HHHHHHHHHHHHHHHHHHHHHHHHHHHTT-----PPP---